Protein AF-A0A317ITU3-F1 (afdb_monomer)

Secondary structure (DSSP, 8-state):
---------------------------------------------------SSHHHHHHHS-SS-HHHHHHHHHHHHHGGGS---TTHHHHHHHHHHHHHHHHHHHTSPP----------PPP-EEEEEPP-GGGGHHHHHHHHHHHHTT---SEEEE-THHHHHHHHHHHT--HHHHHHHHHH--HHHH-EEEEETTEEEE-TTHHHHHHHH-S--BGGG-SS-EEEEEEETTT--EEEEESSSBSHHHHHHHT--TTTBPPEEETTEEEEEGGGT-SS-HHHHHHTT-SEEEEE------SS----SHHHHHHHHHHHHHHHHHHHHHTT-SEEE----TT--TT-GGGHHHHHHHHHHHHHHHHHHHHTTSPPPPPPPP--PPP----

Structure (mmCIF, N/CA/C/O backbone):
data_AF-A0A317ITU3-F1
#
_entry.id   AF-A0A317ITU3-F1
#
loop_
_atom_site.group_PDB
_atom_site.id
_atom_site.type_symbol
_atom_site.label_atom_id
_atom_site.label_alt_id
_atom_site.label_comp_id
_atom_site.label_asym_id
_atom_site.label_entity_id
_atom_site.label_seq_id
_atom_site.pdbx_PDB_ins_code
_atom_site.Cartn_x
_atom_site.Cartn_y
_atom_site.Cartn_z
_atom_site.occupancy
_atom_site.B_iso_or_equiv
_atom_site.auth_seq_id
_atom_site.auth_comp_id
_atom_site.auth_asym_id
_atom_site.auth_atom_id
_atom_site.pdbx_PDB_model_num
ATOM 1 N N . MET A 1 1 ? 71.157 15.894 -14.761 1.00 35.94 1 MET A N 1
ATOM 2 C CA . MET A 1 1 ? 71.716 17.261 -14.899 1.00 35.94 1 MET A CA 1
ATOM 3 C C . MET A 1 1 ? 72.635 17.250 -16.110 1.00 35.94 1 MET A C 1
ATOM 5 O O . MET A 1 1 ? 73.392 16.288 -16.171 1.00 35.94 1 MET A O 1
ATOM 9 N N . PRO A 1 2 ? 72.621 18.227 -17.039 1.00 55.09 2 PRO A N 1
ATOM 10 C CA . PRO A 1 2 ? 71.763 19.418 -17.214 1.00 55.09 2 PRO A CA 1
ATOM 11 C C . PRO A 1 2 ? 70.775 19.221 -18.405 1.00 55.09 2 PRO A C 1
ATOM 13 O O . PRO A 1 2 ? 70.921 18.269 -19.157 1.00 55.09 2 PRO A O 1
ATOM 16 N N . ALA A 1 3 ? 69.623 19.881 -18.574 1.00 34.97 3 ALA A N 1
ATOM 17 C CA . ALA A 1 3 ? 69.220 21.293 -18.533 1.00 34.97 3 ALA A CA 1
ATOM 18 C C . ALA A 1 3 ? 69.730 22.131 -19.721 1.00 34.97 3 ALA A C 1
ATOM 20 O O . ALA A 1 3 ? 70.872 22.549 -19.691 1.00 34.97 3 ALA A O 1
ATOM 21 N N . HIS A 1 4 ? 68.852 22.461 -20.684 1.00 36.84 4 HIS A N 1
ATOM 22 C CA . HIS A 1 4 ? 68.864 23.753 -21.394 1.00 36.84 4 HIS A CA 1
ATOM 23 C C . HIS A 1 4 ? 67.460 24.144 -21.917 1.00 36.84 4 HIS A C 1
ATOM 25 O O . HIS A 1 4 ? 66.965 23.666 -22.930 1.00 36.84 4 HIS A O 1
ATOM 31 N N . ARG A 1 5 ? 66.828 25.035 -21.139 1.00 31.73 5 ARG A N 1
ATOM 32 C CA . ARG A 1 5 ? 66.134 26.289 -21.525 1.00 31.73 5 ARG A CA 1
ATOM 33 C C . ARG A 1 5 ? 66.593 26.859 -22.896 1.00 31.73 5 ARG A C 1
ATOM 35 O O . ARG A 1 5 ? 67.767 26.735 -23.197 1.00 31.73 5 ARG A O 1
ATOM 42 N N . CYS A 1 6 ? 65.848 27.630 -23.701 1.00 27.83 6 CYS A N 1
ATOM 43 C CA . CYS A 1 6 ? 64.573 28.354 -23.593 1.00 27.83 6 CYS A CA 1
ATOM 44 C C . CYS A 1 6 ? 64.348 29.134 -24.929 1.00 27.83 6 CYS A C 1
ATOM 46 O O . CYS A 1 6 ? 65.275 29.240 -25.726 1.00 27.83 6 CYS A O 1
ATOM 48 N N . VAL A 1 7 ? 63.187 29.800 -25.057 1.00 32.22 7 VAL A N 1
ATOM 49 C CA . VAL A 1 7 ? 62.976 31.136 -25.685 1.00 32.22 7 VAL A CA 1
ATOM 50 C C . VAL A 1 7 ? 62.246 31.245 -27.061 1.00 32.22 7 VAL A C 1
ATOM 52 O O . VAL A 1 7 ? 62.823 31.022 -28.115 1.00 32.22 7 VAL A O 1
ATOM 55 N N . ARG A 1 8 ? 61.025 31.826 -26.967 1.00 28.42 8 ARG A N 1
ATOM 56 C CA . ARG A 1 8 ? 60.311 32.837 -27.813 1.00 28.42 8 ARG A CA 1
ATOM 57 C C . ARG A 1 8 ? 59.401 32.468 -29.013 1.00 28.42 8 ARG A C 1
ATOM 59 O O . ARG A 1 8 ? 59.839 32.175 -30.113 1.00 28.42 8 ARG A O 1
ATOM 66 N N . HIS A 1 9 ? 58.107 32.729 -28.772 1.00 33.22 9 HIS A N 1
ATOM 67 C CA . HIS A 1 9 ? 57.073 33.362 -29.630 1.00 33.22 9 HIS A CA 1
ATOM 68 C C . HIS A 1 9 ? 57.537 34.690 -30.295 1.00 33.22 9 HIS A C 1
ATOM 70 O O . HIS A 1 9 ? 58.452 35.290 -29.724 1.00 33.22 9 HIS A O 1
ATOM 76 N N . PRO A 1 10 ? 56.908 35.237 -31.381 1.00 40.72 10 PRO A N 1
ATOM 77 C CA . PRO A 1 10 ? 55.451 35.495 -31.455 1.00 40.72 10 PRO A CA 1
ATOM 78 C C . PRO A 1 10 ? 54.728 35.517 -32.835 1.00 40.72 10 PRO A C 1
ATOM 80 O O . PRO A 1 10 ? 55.304 35.768 -33.881 1.00 40.72 10 PRO A O 1
ATOM 83 N N . GLY A 1 11 ? 53.403 35.308 -32.753 1.00 28.50 11 GLY A N 1
ATOM 84 C CA . GLY A 1 11 ? 52.296 36.001 -33.444 1.00 28.50 11 GLY A CA 1
ATOM 85 C C . GLY A 1 11 ? 52.317 36.312 -34.950 1.00 28.50 11 GLY A C 1
ATOM 86 O O . GLY A 1 11 ? 53.092 37.143 -35.392 1.00 28.50 11 GLY A O 1
ATOM 87 N N . ALA A 1 12 ? 51.288 35.844 -35.673 1.00 29.09 12 ALA A N 1
ATOM 88 C CA . ALA A 1 12 ? 50.406 36.693 -36.494 1.00 29.09 12 ALA A CA 1
ATOM 89 C C . ALA A 1 12 ? 49.220 35.896 -37.074 1.00 29.09 12 ALA A C 1
ATOM 91 O O . ALA A 1 12 ? 49.322 34.722 -37.410 1.00 29.09 12 ALA A O 1
ATOM 92 N N . ARG A 1 13 ? 48.075 36.577 -37.165 1.00 30.55 13 ARG A N 1
ATOM 93 C CA . ARG A 1 13 ? 46.777 36.112 -37.673 1.00 30.55 13 ARG A CA 1
ATOM 94 C C . ARG A 1 13 ? 46.764 36.001 -39.203 1.00 30.55 13 ARG A C 1
ATOM 96 O O . ARG A 1 13 ? 47.318 36.880 -39.853 1.00 30.55 13 ARG A O 1
ATOM 103 N N . ARG A 1 14 ? 45.968 35.058 -39.727 1.00 28.72 14 ARG A N 1
ATOM 104 C CA . ARG A 1 14 ? 44.947 35.189 -40.802 1.00 28.72 14 ARG A CA 1
ATOM 105 C C . ARG A 1 14 ? 44.780 33.832 -41.494 1.00 28.72 14 ARG A C 1
ATOM 107 O O . ARG A 1 14 ? 45.733 33.328 -42.069 1.00 28.72 14 ARG A O 1
ATOM 114 N N . SER A 1 15 ? 43.567 33.288 -41.518 1.00 31.12 15 SER A N 1
ATOM 115 C CA . SER A 1 15 ? 43.183 32.347 -42.571 1.00 31.12 15 SER A CA 1
ATOM 116 C C . SER A 1 15 ? 41.810 32.715 -43.116 1.00 31.12 15 SER A C 1
ATOM 118 O O . SER A 1 15 ? 40.840 32.957 -42.398 1.00 31.12 15 SER A O 1
ATOM 120 N N . SER A 1 16 ? 41.825 32.869 -44.428 1.00 30.75 16 SER A N 1
ATOM 121 C CA . SER A 1 16 ? 40.745 33.167 -45.341 1.00 30.75 16 SER A CA 1
ATOM 122 C C . SER A 1 16 ? 39.934 31.917 -45.674 1.00 30.75 16 SER A C 1
ATOM 124 O O . SER A 1 16 ? 40.447 30.803 -45.663 1.00 30.75 16 SER A O 1
ATOM 126 N N . ALA A 1 17 ? 38.675 32.183 -46.013 1.00 30.42 17 ALA A N 1
ATOM 127 C CA . ALA A 1 17 ? 37.707 31.380 -46.749 1.00 30.42 17 ALA A CA 1
ATOM 128 C C . ALA A 1 17 ? 38.252 30.217 -47.598 1.00 30.42 17 ALA A C 1
ATOM 130 O O . ALA A 1 17 ? 39.196 30.418 -48.357 1.00 30.42 17 ALA A O 1
ATOM 131 N N . HIS A 1 18 ? 37.524 29.093 -47.602 1.00 29.91 18 HIS A N 1
ATOM 132 C CA . HIS A 1 18 ? 36.924 28.505 -48.811 1.00 29.91 18 HIS A CA 1
ATOM 133 C C . HIS A 1 18 ? 35.809 27.504 -48.441 1.00 29.91 18 HIS A C 1
ATOM 135 O O . HIS A 1 18 ? 35.981 26.635 -47.592 1.00 29.91 18 HIS A O 1
ATOM 141 N N . CYS A 1 19 ? 34.651 27.688 -49.079 1.00 26.00 19 CYS A N 1
ATOM 142 C CA . CYS A 1 19 ? 33.516 26.761 -49.165 1.00 26.00 19 CYS A CA 1
ATOM 143 C C . CYS A 1 19 ? 33.799 25.756 -50.315 1.00 26.00 19 CYS A C 1
ATOM 145 O O . CYS A 1 19 ? 34.673 26.051 -51.136 1.00 26.00 19 CYS A O 1
ATOM 147 N N . PRO A 1 20 ? 33.080 24.622 -50.446 1.00 35.69 20 PRO A N 1
ATOM 148 C CA . PRO A 1 20 ? 31.809 24.687 -51.169 1.00 35.69 20 PRO A CA 1
ATOM 149 C C . PRO A 1 20 ? 30.690 23.756 -50.666 1.00 35.69 20 PRO A C 1
ATOM 151 O O . PRO A 1 20 ? 30.868 22.842 -49.866 1.00 35.69 20 PRO A O 1
ATOM 154 N N . ALA A 1 21 ? 29.514 24.087 -51.192 1.00 27.97 21 ALA A N 1
ATOM 155 C CA . ALA A 1 21 ? 28.169 23.589 -50.962 1.00 27.97 21 ALA A CA 1
ATOM 156 C C . ALA A 1 21 ? 27.868 22.163 -51.460 1.00 27.97 21 ALA A C 1
ATOM 158 O O . ALA A 1 21 ? 28.557 21.646 -52.328 1.00 27.97 21 ALA A O 1
ATOM 159 N N . HIS A 1 22 ? 26.764 21.611 -50.937 1.00 29.12 22 HIS A N 1
ATOM 160 C CA . HIS A 1 22 ? 25.634 20.899 -51.583 1.00 29.12 22 HIS A CA 1
ATOM 161 C C . HIS A 1 22 ? 24.949 20.076 -50.466 1.00 29.12 22 HIS A C 1
ATOM 163 O O . HIS A 1 22 ? 25.635 19.463 -49.664 1.00 29.12 22 HIS A O 1
ATOM 169 N N . SER A 1 23 ? 23.637 19.985 -50.259 1.00 26.58 23 SER A N 1
ATOM 170 C CA . SER A 1 23 ? 22.432 20.400 -50.974 1.00 26.58 23 SER A CA 1
ATOM 171 C C . SER A 1 23 ? 21.241 20.061 -50.060 1.00 26.58 23 SER A C 1
ATOM 173 O O . SER A 1 23 ? 21.169 18.924 -49.603 1.00 26.58 23 SER A O 1
ATOM 175 N N . ALA A 1 24 ? 20.312 20.991 -49.821 1.00 27.94 24 ALA A N 1
ATOM 176 C CA . ALA A 1 24 ? 18.901 20.696 -49.516 1.00 27.94 24 ALA A CA 1
ATOM 177 C C . ALA A 1 24 ? 18.080 22.001 -49.511 1.00 27.94 24 ALA A C 1
ATOM 179 O O . ALA A 1 24 ? 17.828 22.619 -48.480 1.00 27.94 24 ALA A O 1
ATOM 180 N N . CYS A 1 25 ? 17.686 22.424 -50.712 1.00 24.75 25 CYS A N 1
ATOM 181 C CA . CYS A 1 25 ? 16.424 23.128 -50.955 1.00 24.75 25 CYS A CA 1
ATOM 182 C C . CYS A 1 25 ? 15.283 22.143 -50.621 1.00 24.75 25 CYS A C 1
ATOM 184 O O . CYS A 1 25 ? 15.438 20.957 -50.883 1.00 24.75 25 CYS A O 1
ATOM 186 N N . GLY A 1 26 ? 14.114 22.482 -50.094 1.00 24.61 26 GLY A N 1
ATOM 187 C CA . GLY A 1 26 ? 13.467 23.746 -49.784 1.00 24.61 26 GLY A CA 1
ATOM 188 C C . GLY A 1 26 ? 11.983 23.433 -49.529 1.00 24.61 26 GLY A C 1
ATOM 189 O O . GLY A 1 26 ? 11.476 22.453 -50.063 1.00 24.61 26 GLY A O 1
ATOM 190 N N . ALA A 1 27 ? 11.300 24.231 -48.707 1.00 26.66 27 ALA A N 1
ATOM 191 C CA . ALA A 1 27 ? 9.858 24.504 -48.810 1.00 26.66 27 ALA A CA 1
ATOM 192 C C . ALA A 1 27 ? 9.456 25.499 -47.714 1.00 26.66 27 ALA A C 1
ATOM 194 O O . ALA A 1 27 ? 9.084 25.144 -46.599 1.00 26.66 27 ALA A O 1
ATOM 195 N N . ILE A 1 28 ? 9.547 26.779 -48.065 1.00 26.75 28 ILE A N 1
ATOM 196 C CA . ILE A 1 28 ? 8.846 27.873 -47.400 1.00 26.75 28 ILE A CA 1
ATOM 197 C C . ILE A 1 28 ? 7.417 27.866 -47.944 1.00 26.75 28 ILE A C 1
ATOM 199 O O . ILE A 1 28 ? 7.224 28.027 -49.147 1.00 26.75 28 ILE A O 1
ATOM 203 N N . ALA A 1 29 ? 6.420 27.756 -47.068 1.00 27.44 29 ALA A N 1
ATOM 204 C CA . ALA A 1 29 ? 5.038 28.094 -47.386 1.00 27.44 29 ALA A CA 1
ATOM 205 C C . ALA A 1 29 ? 4.531 29.144 -46.388 1.00 27.44 29 ALA A C 1
ATOM 207 O O . ALA A 1 29 ? 4.420 28.905 -45.188 1.00 27.44 29 ALA A O 1
ATOM 208 N N . ARG A 1 30 ? 4.265 30.342 -46.918 1.00 27.69 30 ARG A N 1
ATOM 209 C CA . ARG A 1 30 ? 3.596 31.468 -46.257 1.00 27.69 30 ARG A CA 1
ATOM 210 C C . ARG A 1 30 ? 2.098 31.177 -46.115 1.00 27.69 30 ARG A C 1
ATOM 212 O O . ARG A 1 30 ? 1.479 30.863 -47.119 1.00 27.69 30 ARG A O 1
ATOM 219 N N . PHE A 1 31 ? 1.505 31.460 -44.956 1.00 25.81 31 PHE A N 1
ATOM 220 C CA . PHE A 1 31 ? 0.089 31.856 -44.817 1.00 25.81 31 PHE A CA 1
ATOM 221 C C . PHE A 1 31 ? -0.032 32.762 -43.578 1.00 25.81 31 PHE A C 1
ATOM 223 O O . PHE A 1 31 ? 0.143 32.318 -42.452 1.00 25.81 31 PHE A O 1
ATOM 230 N N . ARG A 1 32 ? 0.078 34.086 -43.745 1.00 25.56 32 ARG A N 1
ATOM 231 C CA . ARG A 1 32 ? -1.010 35.083 -43.851 1.00 25.56 32 ARG A CA 1
ATOM 232 C C . ARG A 1 32 ? -2.065 35.028 -42.734 1.00 25.56 32 ARG A C 1
ATOM 234 O O . ARG A 1 32 ? -2.872 34.113 -42.650 1.00 25.56 32 ARG A O 1
ATOM 241 N N . GLN A 1 33 ? -2.044 36.111 -41.955 1.00 28.67 33 GLN A N 1
ATOM 242 C CA . GLN A 1 33 ? -3.083 36.659 -41.086 1.00 28.67 33 GLN A CA 1
ATOM 243 C C . GLN A 1 33 ? -4.517 36.247 -41.449 1.00 28.67 33 GLN A C 1
ATOM 245 O O . GLN A 1 33 ? -4.997 36.563 -42.535 1.00 28.67 33 GLN A O 1
ATOM 250 N N . TYR A 1 34 ? -5.233 35.717 -40.458 1.00 25.50 34 TYR A N 1
ATOM 251 C CA . TYR A 1 34 ? -6.678 35.884 -40.332 1.00 25.50 34 TYR A CA 1
ATOM 252 C C . TYR A 1 34 ? -7.019 36.262 -38.886 1.00 25.50 34 TYR A C 1
ATOM 254 O O . TYR A 1 34 ? -7.109 35.428 -37.991 1.00 25.50 34 TYR A O 1
ATOM 262 N N . ARG A 1 35 ? -7.217 37.569 -38.672 1.00 29.80 35 ARG A N 1
ATOM 263 C CA . ARG A 1 35 ? -8.095 38.095 -37.623 1.00 29.80 35 ARG A CA 1
ATOM 264 C C . ARG A 1 35 ? -9.520 37.689 -37.990 1.00 29.80 35 ARG A C 1
ATOM 266 O O . ARG A 1 35 ? -10.042 38.211 -38.970 1.00 29.80 35 ARG A O 1
ATOM 273 N N . LYS A 1 36 ? -10.146 36.829 -37.191 1.00 27.02 36 LYS A N 1
ATOM 274 C CA . LYS A 1 36 ? -11.604 36.763 -37.021 1.00 27.02 36 LYS A CA 1
ATOM 275 C C . LYS A 1 36 ? -11.913 36.287 -35.601 1.00 27.02 36 LYS A C 1
ATOM 277 O O . LYS A 1 36 ? -11.855 35.101 -35.309 1.00 27.02 36 LYS A O 1
ATOM 282 N N . THR A 1 37 ? -12.253 37.229 -34.727 1.00 35.81 37 THR A N 1
ATOM 283 C CA . THR A 1 37 ? -13.283 37.016 -33.701 1.00 35.81 37 THR A CA 1
ATOM 284 C C . THR A 1 37 ? -14.566 36.570 -34.411 1.00 35.81 37 THR A C 1
ATOM 286 O O . THR A 1 37 ? -14.872 37.097 -35.486 1.00 35.81 37 THR A O 1
ATOM 289 N N . PRO A 1 38 ? -15.307 35.598 -33.858 1.00 32.06 38 PRO A N 1
ATOM 290 C CA . PRO A 1 38 ? -16.524 35.999 -33.154 1.00 32.06 38 PRO A CA 1
ATOM 291 C C . PRO A 1 38 ? -16.917 35.097 -31.968 1.00 32.06 38 PRO A C 1
ATOM 293 O O . PRO A 1 38 ? -16.375 34.020 -31.754 1.00 32.06 38 PRO A O 1
ATOM 296 N N . ALA A 1 39 ? -17.949 35.578 -31.273 1.00 26.19 39 ALA A N 1
ATOM 297 C CA . ALA A 1 39 ? -18.841 34.875 -30.355 1.00 26.19 39 ALA A CA 1
ATOM 298 C C . ALA A 1 39 ? -18.331 34.629 -28.926 1.00 26.19 39 ALA A C 1
ATOM 300 O O . ALA A 1 39 ? -17.871 33.556 -28.548 1.00 26.19 39 ALA A O 1
ATOM 301 N N . ARG A 1 40 ? -18.575 35.654 -28.096 1.00 25.05 40 ARG A N 1
ATOM 302 C CA . ARG A 1 40 ? -19.008 35.491 -26.705 1.00 25.05 40 ARG A CA 1
ATOM 303 C C . ARG A 1 40 ? -20.029 34.346 -26.622 1.00 25.05 40 ARG A C 1
ATOM 305 O O . ARG A 1 40 ? -21.145 34.500 -27.109 1.00 25.05 40 ARG A O 1
ATOM 312 N N . GLN A 1 41 ? -19.672 33.241 -25.979 1.00 24.92 41 GLN A N 1
ATOM 313 C CA . GLN A 1 41 ? -20.666 32.443 -25.273 1.00 24.92 41 GLN A CA 1
ATOM 314 C C . GLN A 1 41 ? -20.783 33.045 -23.878 1.00 24.92 41 GLN A C 1
ATOM 316 O O . GLN A 1 41 ? -19.940 32.832 -23.009 1.00 24.92 41 GLN A O 1
ATOM 321 N N . GLU A 1 42 ? -21.814 33.867 -23.697 1.00 24.48 42 GLU A N 1
ATOM 322 C CA . GLU A 1 42 ? -22.376 34.100 -22.376 1.00 24.48 42 GLU A CA 1
ATOM 323 C C . GLU A 1 42 ? -22.788 32.738 -21.817 1.00 24.48 42 GLU A C 1
ATOM 325 O O . GLU A 1 42 ? -23.766 32.133 -22.255 1.00 24.48 42 GLU A O 1
ATOM 330 N N . VAL A 1 43 ? -22.029 32.237 -20.844 1.00 22.98 43 VAL A N 1
ATOM 331 C CA . VAL A 1 43 ? -22.559 31.249 -19.913 1.00 22.98 43 VAL A CA 1
ATOM 332 C C . VAL A 1 43 ? -23.583 32.001 -19.076 1.00 22.98 43 VAL A C 1
ATOM 334 O O . VAL A 1 43 ? -23.257 32.655 -18.086 1.00 22.98 43 VAL A O 1
ATOM 337 N N . VAL A 1 44 ? -24.835 31.952 -19.525 1.00 23.70 44 VAL A N 1
ATOM 338 C CA . VAL A 1 44 ? -25.992 32.255 -18.692 1.00 23.70 44 VAL A CA 1
ATOM 339 C C . VAL A 1 44 ? -25.896 31.316 -17.495 1.00 23.70 44 VAL A C 1
ATOM 341 O O . VAL A 1 44 ? -26.127 30.114 -17.611 1.00 23.70 44 VAL A O 1
ATOM 344 N N . LEU A 1 45 ? -25.509 31.863 -16.342 1.00 24.30 45 LEU A N 1
ATOM 345 C CA . LEU A 1 45 ? -25.655 31.212 -15.047 1.00 24.30 45 LEU A CA 1
ATOM 346 C C . LEU A 1 45 ? -27.154 31.026 -14.798 1.00 24.30 45 LEU A C 1
ATOM 348 O O . LEU A 1 45 ? -27.811 31.847 -14.160 1.00 24.30 45 LEU A O 1
ATOM 352 N N . SER A 1 46 ? -27.719 29.944 -15.330 1.00 24.00 46 SER A N 1
ATOM 353 C CA . SER A 1 46 ? -29.014 29.454 -14.894 1.00 24.00 46 SER A CA 1
ATOM 354 C C . SER A 1 46 ? -28.848 28.993 -13.450 1.00 24.00 46 SER A C 1
ATOM 356 O O . SER A 1 46 ? -28.264 27.942 -13.181 1.00 24.00 46 SER A O 1
ATOM 358 N N . ALA A 1 47 ? -29.319 29.821 -12.519 1.00 28.02 47 ALA A N 1
ATOM 359 C CA . ALA A 1 47 ? -29.403 29.490 -11.108 1.00 28.02 47 ALA A CA 1
ATOM 360 C C . ALA A 1 47 ? -30.055 28.102 -10.934 1.00 28.02 47 ALA A C 1
ATOM 362 O O . ALA A 1 47 ? -31.098 27.843 -11.546 1.00 28.02 47 ALA A O 1
ATOM 363 N N . PRO A 1 48 ? -29.491 27.202 -10.109 1.00 29.11 48 PRO A N 1
ATOM 364 C CA . PRO A 1 48 ? -30.105 25.906 -9.884 1.00 29.11 48 PRO A CA 1
ATOM 365 C C . PRO A 1 48 ? -31.481 26.098 -9.238 1.00 29.11 48 PRO A C 1
ATOM 367 O O . PRO A 1 48 ? -31.632 26.728 -8.185 1.00 29.11 48 PRO A O 1
ATOM 370 N N . ARG A 1 49 ? -32.499 25.556 -9.918 1.00 27.05 49 ARG A N 1
ATOM 371 C CA . ARG A 1 49 ? -33.886 25.463 -9.459 1.00 27.05 49 ARG A CA 1
ATOM 372 C C . ARG A 1 49 ? -33.910 24.861 -8.053 1.00 27.05 49 ARG A C 1
ATOM 374 O O . ARG A 1 49 ? -33.592 23.694 -7.857 1.00 27.05 49 ARG A O 1
ATOM 381 N N . LYS A 1 50 ? -34.316 25.669 -7.073 1.00 31.23 50 LYS A N 1
ATOM 382 C CA . LYS A 1 50 ? -34.595 25.222 -5.707 1.00 31.23 50 LYS A CA 1
ATOM 383 C C . LYS A 1 50 ? -35.860 24.357 -5.694 1.00 31.23 50 LYS A C 1
ATOM 385 O O . LYS A 1 50 ? -36.957 24.883 -5.854 1.00 31.23 50 LYS A O 1
ATOM 390 N N . GLY A 1 51 ? -35.708 23.067 -5.415 1.00 28.45 51 GLY A N 1
ATOM 391 C CA . GLY A 1 51 ? -36.778 22.164 -4.974 1.00 28.45 51 GLY A CA 1
ATOM 392 C C . GLY A 1 51 ? -36.219 20.768 -4.646 1.00 28.45 51 GLY A C 1
ATOM 393 O O . GLY A 1 51 ? -35.237 20.396 -5.280 1.00 28.45 51 GLY A O 1
ATOM 394 N N . PRO A 1 52 ? -36.769 19.998 -3.679 1.00 34.59 52 PRO A N 1
ATOM 395 C CA . PRO A 1 52 ? -37.915 20.252 -2.809 1.00 34.59 52 PRO A CA 1
ATOM 396 C C . PRO A 1 52 ? -37.524 20.159 -1.315 1.00 34.59 52 PRO A C 1
ATOM 398 O O . PRO A 1 52 ? -37.918 19.243 -0.609 1.00 34.59 52 PRO A O 1
ATOM 401 N N . ILE A 1 53 ? -36.782 21.135 -0.783 1.00 33.09 53 ILE A N 1
ATOM 402 C CA . ILE A 1 53 ? -36.654 21.301 0.685 1.00 33.09 53 ILE A CA 1
ATOM 403 C C . ILE A 1 53 ? -37.866 22.068 1.255 1.00 33.09 53 ILE A C 1
ATOM 405 O O . ILE A 1 53 ? -38.121 22.059 2.452 1.00 33.09 53 ILE A O 1
ATOM 409 N N . ARG A 1 54 ? -38.697 22.686 0.405 1.00 32.09 54 ARG A N 1
ATOM 410 C CA . ARG A 1 54 ? -39.870 23.469 0.833 1.00 32.09 54 ARG A CA 1
ATOM 411 C C . ARG A 1 54 ? -41.113 22.645 1.202 1.00 32.09 54 ARG A C 1
ATOM 413 O O . ARG A 1 54 ? -41.991 23.203 1.856 1.00 32.09 54 ARG A O 1
ATOM 420 N N . GLU A 1 55 ? -41.183 21.360 0.857 1.00 33.88 55 GLU A N 1
ATOM 421 C CA . GLU A 1 55 ? -42.321 20.493 1.219 1.00 33.88 55 GLU A CA 1
ATOM 422 C C . GLU A 1 55 ? -42.208 19.994 2.673 1.00 33.88 55 GLU A C 1
ATOM 424 O O . GLU A 1 55 ? -43.191 19.961 3.413 1.00 33.88 55 GLU A O 1
ATOM 429 N N . THR A 1 56 ? -40.986 19.704 3.130 1.00 35.22 56 THR A N 1
ATOM 430 C CA . THR A 1 56 ? -40.715 19.210 4.491 1.00 35.22 56 THR A CA 1
ATOM 431 C C . THR A 1 56 ? -40.888 20.311 5.541 1.00 35.22 56 THR A C 1
ATOM 433 O O . THR A 1 56 ? -41.424 20.063 6.617 1.00 35.22 56 THR A O 1
ATOM 436 N N . TRP A 1 57 ? -40.553 21.562 5.201 1.00 29.83 57 TRP A N 1
ATOM 437 C CA . TRP A 1 57 ? -40.773 22.714 6.085 1.00 29.83 57 TRP A CA 1
ATOM 438 C C . TRP A 1 57 ? -42.240 23.166 6.161 1.00 29.83 57 TRP A C 1
ATOM 440 O O . TRP A 1 57 ? -42.644 23.730 7.175 1.00 29.83 57 TRP A O 1
ATOM 450 N N . ARG A 1 58 ? -43.079 22.874 5.153 1.00 30.84 58 ARG A N 1
ATOM 451 C CA . ARG A 1 58 ? -44.531 23.139 5.239 1.00 30.84 58 ARG A CA 1
ATOM 452 C C . ARG A 1 58 ? -45.279 22.134 6.112 1.00 30.84 58 ARG A C 1
ATOM 454 O O . ARG A 1 58 ? -46.277 22.516 6.710 1.00 30.84 58 ARG A O 1
ATOM 461 N N . ARG A 1 59 ? -44.788 20.897 6.240 1.00 34.06 59 ARG A N 1
ATOM 462 C CA . ARG A 1 59 ? -45.364 19.888 7.150 1.00 34.06 59 ARG A CA 1
ATOM 463 C C . ARG A 1 59 ? -44.977 20.081 8.620 1.00 34.06 59 ARG A C 1
ATOM 465 O O . ARG A 1 59 ? -45.670 19.572 9.489 1.00 34.06 59 ARG A O 1
ATOM 472 N N . ILE A 1 60 ? -43.919 20.844 8.901 1.00 34.09 60 ILE A N 1
ATOM 473 C CA . ILE A 1 60 ? -43.475 21.161 10.271 1.00 34.09 60 ILE A CA 1
ATOM 474 C C . ILE A 1 60 ? -44.126 22.458 10.801 1.00 34.09 60 ILE A C 1
ATOM 476 O O . ILE A 1 60 ? -44.183 22.679 12.006 1.00 34.09 60 ILE A O 1
ATOM 480 N N . CYS A 1 61 ? -44.708 23.294 9.932 1.00 31.77 61 CYS A N 1
ATOM 481 C CA . CYS A 1 61 ? -45.366 24.550 10.323 1.00 31.77 61 CYS A CA 1
ATOM 482 C C . CYS A 1 61 ? -46.902 24.479 10.425 1.00 31.77 61 CYS A C 1
ATOM 484 O O . CYS A 1 61 ? -47.565 25.515 10.395 1.00 31.77 61 CYS A O 1
ATOM 486 N N . THR A 1 62 ? -47.492 23.293 10.587 1.00 37.75 62 THR A N 1
ATOM 487 C CA . THR A 1 62 ? -48.930 23.136 10.868 1.00 37.75 62 THR A CA 1
ATOM 488 C C . THR A 1 62 ? -49.177 22.741 12.317 1.00 37.75 62 THR A C 1
ATOM 490 O O . THR A 1 62 ? -49.695 21.668 12.593 1.00 37.75 62 THR A O 1
ATOM 493 N N . SER A 1 63 ? -48.844 23.630 13.250 1.00 36.16 63 SER A N 1
ATOM 494 C CA . SER A 1 63 ? -49.578 23.745 14.511 1.00 36.16 63 SER A CA 1
ATOM 495 C C . SER A 1 63 ? -49.203 25.051 15.215 1.00 36.16 63 SER A C 1
ATOM 497 O O . SER A 1 63 ? -48.052 25.253 15.586 1.00 36.16 63 SER A O 1
ATOM 499 N N . VAL A 1 64 ? -50.214 25.889 15.459 1.00 38.75 64 VAL A N 1
ATOM 500 C CA . VAL A 1 64 ? -50.221 27.012 16.417 1.00 38.75 64 VAL A CA 1
ATOM 501 C C . VAL A 1 64 ? -49.646 28.364 15.931 1.00 38.75 64 VAL A C 1
ATOM 503 O O . VAL A 1 64 ? -48.607 28.851 16.353 1.00 38.75 64 VAL A O 1
ATOM 506 N N . SER A 1 65 ? -50.447 29.050 15.109 1.00 48.22 65 SER A N 1
ATOM 507 C CA . SER A 1 65 ? -50.985 30.394 15.401 1.00 48.22 65 SER A CA 1
ATOM 508 C C . SER A 1 65 ? -50.028 31.561 15.751 1.00 48.22 65 SER A C 1
ATOM 510 O O . SER A 1 65 ? -50.268 32.289 16.718 1.00 48.22 65 SER A O 1
ATOM 512 N N . LEU A 1 66 ? -49.030 31.848 14.907 1.00 38.25 66 LEU A N 1
ATOM 513 C CA . LEU A 1 66 ? -48.257 33.105 14.984 1.00 38.25 66 LEU A CA 1
ATOM 514 C C . LEU A 1 66 ? -49.078 34.355 14.588 1.00 38.25 66 LEU A C 1
ATOM 516 O O . LEU A 1 66 ? -48.882 35.431 15.154 1.00 38.25 66 LEU A O 1
ATOM 520 N N . GLU A 1 67 ? -50.051 34.227 13.678 1.00 41.56 67 GLU A N 1
ATOM 521 C CA . GLU A 1 67 ? -50.887 35.362 13.244 1.00 41.56 67 GLU A CA 1
ATOM 522 C C . GLU A 1 67 ? -51.836 35.878 14.340 1.00 41.56 67 GLU A C 1
ATOM 524 O O . GLU A 1 67 ? -52.041 37.089 14.457 1.00 41.56 67 GLU A O 1
ATOM 529 N N . ALA A 1 68 ? -52.384 35.001 15.193 1.00 44.16 68 ALA A N 1
ATOM 530 C CA . ALA A 1 68 ? -53.279 35.431 16.275 1.00 44.16 68 ALA A CA 1
ATOM 531 C C . ALA A 1 68 ? -52.536 36.185 17.394 1.00 44.16 68 ALA A C 1
ATOM 533 O O . ALA A 1 68 ? -53.118 37.042 18.063 1.00 44.16 68 ALA A O 1
ATOM 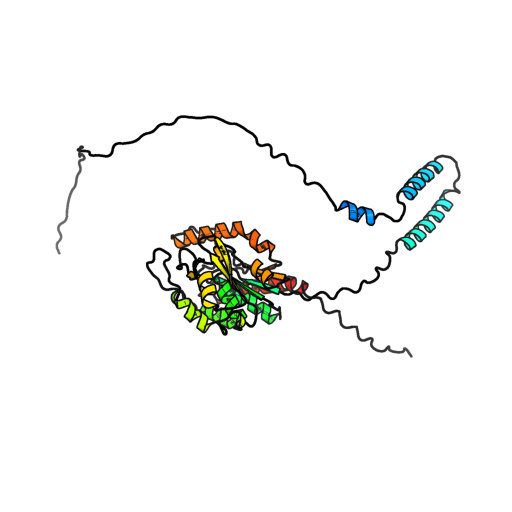534 N N . ILE A 1 69 ? -51.243 35.895 17.576 1.00 44.53 69 ILE A N 1
ATOM 535 C CA . ILE A 1 69 ? -50.379 36.559 18.560 1.00 44.53 69 ILE A CA 1
ATOM 536 C C . ILE A 1 69 ? -50.035 37.978 18.086 1.00 44.53 69 ILE A C 1
ATOM 538 O O . ILE A 1 69 ? -50.118 38.931 18.864 1.00 44.53 69 ILE A O 1
ATOM 542 N N . LEU A 1 70 ? -49.739 38.148 16.794 1.00 39.16 70 LEU A N 1
ATOM 543 C CA . LEU A 1 70 ? -49.416 39.456 16.219 1.00 39.16 70 LEU A CA 1
ATOM 544 C C . LEU A 1 70 ? -50.637 40.390 16.158 1.00 39.16 70 LEU A C 1
ATOM 546 O O . LEU A 1 70 ? -50.516 41.573 16.482 1.00 39.16 70 LEU A O 1
ATOM 550 N N . ARG A 1 71 ? -51.835 39.869 15.848 1.00 43.00 71 ARG A N 1
ATOM 551 C CA . ARG A 1 71 ? -53.069 40.680 15.817 1.00 43.00 71 ARG A CA 1
ATOM 552 C C . ARG A 1 71 ? -53.519 41.158 17.206 1.00 43.00 71 ARG A C 1
ATOM 554 O O . ARG A 1 71 ? -54.015 42.277 17.320 1.00 43.00 71 ARG A O 1
ATOM 561 N N . ARG A 1 72 ? -53.294 40.377 18.274 1.00 43.22 72 ARG A N 1
ATOM 562 C CA . ARG A 1 72 ? -53.623 40.786 19.659 1.00 43.22 72 ARG A CA 1
ATOM 563 C C . ARG A 1 72 ? -52.695 41.874 20.209 1.00 43.22 72 ARG A C 1
ATOM 565 O O . ARG A 1 72 ? -53.167 42.769 20.914 1.00 43.22 72 ARG A O 1
ATOM 572 N N . ASN A 1 73 ? -51.410 41.850 19.848 1.00 41.09 73 ASN A N 1
ATOM 573 C CA . ASN A 1 73 ? -50.450 42.872 20.282 1.00 41.09 73 ASN A CA 1
ATOM 574 C C . ASN A 1 73 ? -50.728 44.253 19.662 1.00 41.09 73 ASN A C 1
ATOM 576 O O . ASN A 1 73 ? -50.564 45.267 20.340 1.00 41.09 73 ASN A O 1
ATOM 580 N N . TYR A 1 74 ? -51.250 44.305 18.433 1.00 40.03 74 TYR A N 1
ATOM 581 C CA . TYR A 1 74 ? -51.620 45.569 17.782 1.00 40.03 74 TYR A CA 1
ATOM 582 C C . TYR A 1 74 ? -52.856 46.237 18.420 1.00 40.03 74 TYR A C 1
ATOM 584 O O . TYR A 1 74 ? -52.920 47.462 18.528 1.00 40.03 74 TYR A O 1
ATOM 592 N N . SER A 1 75 ? -53.823 45.450 18.913 1.00 42.31 75 SER A N 1
ATOM 593 C CA . SER A 1 75 ? -54.994 45.976 19.636 1.00 42.31 75 SER A CA 1
ATOM 594 C C . SER A 1 75 ? -54.671 46.463 21.055 1.00 42.31 75 SER A C 1
ATOM 596 O O . SER A 1 75 ? -55.261 47.442 21.511 1.00 42.31 75 SER A O 1
ATOM 598 N N . ALA A 1 76 ? -53.704 45.837 21.738 1.00 42.31 76 ALA A N 1
ATOM 599 C CA . ALA A 1 76 ? -53.298 46.225 23.091 1.00 42.31 76 ALA A CA 1
ATOM 600 C C . ALA A 1 76 ? -52.514 47.552 23.115 1.00 42.31 76 ALA A C 1
ATOM 602 O O . ALA A 1 76 ? -52.679 48.348 24.038 1.00 42.31 76 ALA A O 1
ATOM 603 N N . GLN A 1 77 ? -51.732 47.847 22.068 1.00 39.84 77 GLN A N 1
ATOM 604 C CA . GLN A 1 77 ? -51.005 49.119 21.950 1.00 39.84 77 GLN A CA 1
ATOM 605 C C . GLN A 1 77 ? -51.919 50.331 21.694 1.00 39.84 77 GLN A C 1
ATOM 607 O O . GLN A 1 77 ? -51.552 51.456 22.033 1.00 39.84 77 GLN A O 1
ATOM 612 N N . ARG A 1 78 ? -53.134 50.133 21.161 1.00 37.12 78 ARG A N 1
ATOM 613 C CA . ARG A 1 78 ? -54.113 51.219 20.955 1.00 37.12 78 ARG A CA 1
ATOM 614 C C . ARG A 1 78 ? -54.878 51.617 22.224 1.00 37.12 78 ARG A C 1
ATOM 616 O O . ARG A 1 78 ? -55.365 52.742 22.287 1.00 37.12 78 ARG A O 1
ATOM 623 N N . ALA A 1 79 ? -54.943 50.749 23.235 1.00 43.00 79 ALA A N 1
ATOM 624 C CA . ALA A 1 79 ? -55.643 51.025 24.494 1.00 43.00 79 ALA A CA 1
ATOM 625 C C . ALA A 1 79 ? -54.824 51.878 25.486 1.00 43.00 79 ALA A C 1
ATOM 627 O O . ALA A 1 79 ? -55.386 52.439 26.417 1.00 43.00 79 ALA A O 1
ATOM 628 N N . VAL A 1 80 ? -53.513 52.028 25.269 1.00 44.94 80 VAL A N 1
ATOM 629 C CA . VAL A 1 80 ? -52.612 52.789 26.161 1.00 44.94 80 VAL A CA 1
ATOM 630 C C . VAL A 1 80 ? -52.575 54.291 25.821 1.00 44.94 80 VAL A C 1
ATOM 632 O O . VAL A 1 80 ? -52.033 55.086 26.579 1.00 44.94 80 VAL A O 1
ATOM 635 N N . LYS A 1 81 ? -53.193 54.729 24.712 1.00 43.75 81 LYS A N 1
ATOM 636 C CA . LYS A 1 81 ? -53.114 56.128 24.242 1.00 43.75 81 LYS A CA 1
ATOM 637 C C . LYS A 1 81 ? -54.309 57.026 24.597 1.00 43.75 81 LYS A C 1
ATOM 639 O O . LYS A 1 81 ? -54.381 58.142 24.088 1.00 43.75 81 LYS A O 1
ATOM 644 N N . ARG A 1 82 ? -55.240 56.587 25.453 1.00 39.41 82 ARG A N 1
ATOM 645 C CA . ARG A 1 82 ? -56.336 57.433 25.967 1.00 39.41 82 ARG A CA 1
ATOM 646 C C . ARG A 1 82 ? -56.713 57.045 27.402 1.00 39.41 82 ARG A C 1
ATOM 648 O O . ARG A 1 82 ? -57.272 55.976 27.601 1.00 39.41 82 ARG A O 1
ATOM 655 N N . GLY A 1 83 ? -56.492 57.951 28.356 1.00 34.41 83 GLY A N 1
ATOM 656 C CA . GLY A 1 83 ? -57.248 57.995 29.616 1.00 34.41 83 GLY A CA 1
ATOM 657 C C . GLY A 1 83 ? -56.467 57.706 30.903 1.00 34.41 83 GLY A C 1
ATOM 658 O O . GLY A 1 83 ? -56.042 56.583 31.143 1.00 34.41 83 GLY A O 1
ATOM 659 N N . ASN A 1 84 ? -56.353 58.760 31.716 1.00 42.94 84 ASN A N 1
ATOM 660 C CA . ASN A 1 84 ? -55.869 58.899 33.095 1.00 42.94 84 ASN A CA 1
ATOM 661 C C . ASN A 1 84 ? -56.063 57.721 34.072 1.00 42.94 84 ASN A C 1
ATOM 663 O O . ASN A 1 84 ? -57.139 57.131 34.145 1.00 42.94 84 ASN A O 1
ATOM 667 N N . GLY A 1 85 ? -55.080 57.550 34.968 1.00 37.47 85 GLY A N 1
ATOM 668 C CA . GLY A 1 85 ? -55.286 57.009 36.319 1.00 37.47 85 GLY A CA 1
ATOM 669 C C . GLY A 1 85 ? -54.176 56.071 36.807 1.00 37.47 85 GLY A C 1
ATOM 670 O O . GLY A 1 85 ? -54.011 54.969 36.285 1.00 37.47 85 GLY A O 1
ATOM 671 N N . GLU A 1 86 ? -53.471 56.460 37.874 1.00 44.00 86 GLU A N 1
ATOM 672 C CA . GLU A 1 86 ? -52.364 55.718 38.515 1.00 44.00 86 GLU A CA 1
ATOM 673 C C . GLU A 1 86 ? -52.737 54.313 39.054 1.00 44.00 86 GLU A C 1
ATOM 675 O O . GLU A 1 86 ? -51.867 53.541 39.446 1.00 44.00 86 GLU A O 1
ATOM 680 N N . GLY A 1 87 ? -54.006 53.895 38.986 1.00 44.00 87 GLY A N 1
ATOM 681 C CA . GLY A 1 87 ? -54.448 52.534 39.331 1.00 44.00 87 GLY A CA 1
ATOM 682 C C . GLY A 1 87 ? -54.265 51.469 38.231 1.00 44.00 87 GLY A C 1
ATOM 683 O O . GLY A 1 87 ? -54.427 50.275 38.499 1.00 44.00 87 GLY A O 1
ATOM 684 N N . GLY A 1 88 ? -53.941 51.858 36.990 1.00 42.12 88 GLY A N 1
ATOM 685 C CA . GLY A 1 88 ? -53.842 50.934 35.845 1.00 42.12 88 GLY A CA 1
ATOM 686 C C . GLY A 1 88 ? -52.522 50.154 35.750 1.00 42.12 88 GLY A C 1
ATOM 687 O O . GLY A 1 88 ? -52.492 49.026 35.252 1.00 42.12 88 GLY A O 1
ATOM 688 N N . VAL A 1 89 ? -51.433 50.722 36.273 1.00 46.81 89 VAL A N 1
ATOM 689 C CA . VAL A 1 89 ? -50.065 50.211 36.070 1.00 46.81 89 VAL A CA 1
ATOM 690 C C . VAL A 1 89 ? -49.793 48.955 36.917 1.00 46.81 89 VAL A C 1
ATOM 692 O O . VAL A 1 89 ? -49.192 47.992 36.439 1.00 46.81 89 VAL A O 1
ATOM 695 N N . MET A 1 90 ? -50.345 48.889 38.133 1.00 43.34 90 MET A N 1
ATOM 696 C CA . MET A 1 90 ? -50.203 47.739 39.043 1.00 43.34 90 MET A CA 1
ATOM 697 C C . MET A 1 90 ? -50.991 46.495 38.590 1.00 43.34 90 MET A C 1
ATOM 699 O O . MET A 1 90 ? -50.491 45.370 38.679 1.00 43.34 90 MET A O 1
ATOM 703 N N . LYS A 1 91 ? -52.196 46.668 38.022 1.00 45.19 91 LYS A N 1
ATOM 704 C CA . LYS A 1 91 ? -53.000 45.546 37.491 1.00 45.19 91 LYS A CA 1
ATOM 705 C C . LYS A 1 91 ? -52.440 44.986 36.177 1.00 45.19 91 LYS A C 1
ATOM 707 O O . LYS A 1 91 ? -52.578 43.788 35.919 1.00 45.19 91 LYS A O 1
ATOM 712 N N . ALA A 1 92 ? -51.778 45.815 35.365 1.00 49.59 92 ALA A N 1
ATOM 713 C CA . ALA A 1 92 ? -51.077 45.373 34.158 1.00 49.59 92 ALA A CA 1
ATOM 714 C C . ALA A 1 92 ? -49.828 44.533 34.494 1.00 49.59 92 ALA A C 1
ATOM 716 O O . ALA A 1 92 ? -49.627 43.471 33.899 1.00 49.59 92 ALA A O 1
ATOM 717 N N . ALA A 1 93 ? -49.054 44.937 35.509 1.00 48.72 93 ALA A N 1
ATOM 718 C CA . ALA A 1 93 ? -47.867 44.211 35.965 1.00 48.72 93 ALA A CA 1
ATOM 719 C C . ALA A 1 93 ? -48.198 42.818 36.543 1.00 48.72 93 ALA A C 1
ATOM 721 O O . ALA A 1 93 ? -47.540 41.829 36.208 1.00 48.72 93 ALA A O 1
ATOM 722 N N . GLN A 1 94 ? -49.272 42.698 37.335 1.00 49.41 94 GLN A N 1
ATOM 723 C CA . GLN A 1 94 ? -49.719 41.401 37.869 1.00 49.41 94 GLN A CA 1
ATOM 724 C C . GLN A 1 94 ? -50.245 40.448 36.779 1.00 49.41 94 GLN A C 1
ATOM 726 O O . GLN A 1 94 ? -49.979 39.244 36.835 1.00 49.41 94 GLN A O 1
ATOM 731 N N . ARG A 1 95 ? -50.933 40.969 35.752 1.00 50.81 95 ARG A N 1
ATOM 732 C CA . ARG A 1 95 ? -51.411 40.173 34.604 1.00 50.81 95 ARG A CA 1
ATOM 733 C C . ARG A 1 95 ? -50.283 39.735 33.666 1.00 50.81 95 ARG A C 1
ATOM 735 O O . ARG A 1 95 ? -50.315 38.611 33.172 1.00 50.81 95 ARG A O 1
ATOM 742 N N . MET A 1 96 ? -49.248 40.556 33.479 1.00 49.34 96 MET A N 1
ATOM 743 C CA . MET A 1 96 ? -48.025 40.140 32.779 1.00 49.34 96 MET A CA 1
ATOM 744 C C . MET A 1 96 ? -47.292 39.024 33.537 1.00 49.34 96 MET A C 1
ATOM 746 O O . MET A 1 96 ? -46.858 38.049 32.926 1.00 49.34 96 MET A O 1
ATOM 750 N N . GLY A 1 97 ? -47.214 39.102 34.869 1.00 47.75 97 GLY A N 1
ATOM 751 C CA . GLY A 1 97 ? -46.545 38.090 35.693 1.00 47.75 97 GLY A CA 1
ATOM 752 C C . GLY A 1 97 ? -47.222 36.709 35.708 1.00 47.75 97 GLY A C 1
ATOM 753 O O . GLY A 1 97 ? -46.540 35.695 35.890 1.00 47.75 97 GLY A O 1
ATOM 754 N N . SER A 1 98 ? -48.545 36.628 35.518 1.00 54.75 98 SER A N 1
ATOM 755 C CA . SER A 1 98 ? -49.247 35.342 35.352 1.00 54.75 98 SER A CA 1
ATOM 756 C C . SER A 1 98 ? -49.130 34.810 33.921 1.00 54.75 98 SER A C 1
ATOM 758 O O . SER A 1 98 ? -48.937 33.609 33.734 1.00 54.75 98 SER A O 1
ATOM 760 N N . PHE A 1 99 ? -49.126 35.699 32.922 1.00 53.12 99 PHE A N 1
ATOM 761 C CA . PHE A 1 99 ? -48.922 35.357 31.515 1.00 53.12 99 PHE A CA 1
ATOM 762 C C . PHE A 1 99 ? -47.522 34.779 31.254 1.00 53.12 99 PHE A C 1
ATOM 764 O O . PHE A 1 99 ? -47.404 33.725 30.634 1.00 53.12 99 PHE A O 1
ATOM 771 N N . PHE A 1 100 ? -46.465 35.375 31.821 1.00 51.59 100 PHE A N 1
ATOM 772 C CA . PHE A 1 100 ? -45.098 34.840 31.734 1.00 51.59 100 PHE A CA 1
ATOM 773 C C . PHE A 1 100 ? -44.927 33.499 32.471 1.00 51.59 100 PHE A C 1
ATOM 775 O O . PHE A 1 100 ? -44.153 32.645 32.032 1.00 51.59 100 PHE A O 1
ATOM 782 N N . ARG A 1 101 ? -45.676 33.263 33.559 1.00 54.97 101 ARG A N 1
ATOM 783 C CA . ARG A 1 101 ? -45.698 31.961 34.254 1.00 54.97 101 ARG A CA 1
ATOM 784 C C . ARG A 1 101 ? -46.456 30.885 33.474 1.00 54.97 101 ARG A C 1
ATOM 786 O O . ARG A 1 101 ? -46.011 29.740 33.461 1.00 54.97 101 ARG A O 1
ATOM 793 N N . ALA A 1 102 ? -47.544 31.242 32.793 1.00 53.94 102 ALA A N 1
ATOM 794 C CA . ALA A 1 102 ? -48.275 30.338 31.905 1.00 53.94 102 ALA A CA 1
ATOM 795 C C . ALA A 1 102 ? -47.460 29.992 30.643 1.00 53.94 102 ALA A C 1
ATOM 797 O O . ALA A 1 102 ? -47.380 28.826 30.264 1.00 53.94 102 ALA A O 1
ATOM 798 N N . LEU A 1 103 ? -46.758 30.973 30.063 1.00 51.28 103 LEU A N 1
ATOM 799 C CA . LEU A 1 103 ? -45.823 30.771 28.950 1.00 51.28 103 LEU A CA 1
ATOM 800 C C . LEU A 1 103 ? -44.647 29.861 29.324 1.00 51.28 103 LEU A C 1
ATOM 802 O O . LEU A 1 103 ? -44.278 29.008 28.529 1.00 51.28 103 LEU A O 1
ATOM 806 N N . ARG A 1 104 ? -44.110 29.953 30.550 1.00 47.47 104 ARG A N 1
ATOM 807 C CA . ARG A 1 104 ? -43.073 29.020 31.038 1.00 47.47 104 ARG A CA 1
ATOM 808 C C . ARG A 1 104 ? -43.563 27.578 31.212 1.00 47.47 104 ARG A C 1
ATOM 810 O O . ARG A 1 104 ? -42.752 26.665 31.120 1.00 47.47 104 ARG A O 1
ATOM 817 N N . ARG A 1 105 ? -44.863 27.354 31.446 1.00 48.16 105 ARG A N 1
ATOM 818 C CA . ARG A 1 105 ? -45.452 25.999 31.493 1.00 48.16 105 ARG A CA 1
ATOM 819 C C . ARG A 1 105 ? -45.708 25.424 30.098 1.00 48.16 105 ARG A C 1
ATOM 821 O O . ARG A 1 105 ? -45.604 24.217 29.930 1.00 48.16 105 ARG A O 1
ATOM 828 N N . LEU A 1 106 ? -45.985 26.285 29.118 1.00 50.22 106 LEU A N 1
ATOM 829 C CA . LEU A 1 106 ? -46.141 25.923 27.703 1.00 50.22 106 LEU A CA 1
ATOM 830 C C . LEU A 1 106 ? -44.803 25.825 26.946 1.00 50.22 106 LEU A C 1
ATOM 832 O O . LEU A 1 106 ? -44.762 25.258 25.862 1.00 50.22 106 LEU A O 1
ATOM 836 N N . ALA A 1 107 ? -43.716 26.346 27.523 1.00 45.00 107 ALA A N 1
ATOM 837 C CA . ALA A 1 107 ? -42.356 26.296 26.984 1.00 45.00 107 ALA A CA 1
ATOM 838 C C . ALA A 1 107 ? -41.471 25.226 27.653 1.00 45.00 107 ALA A C 1
ATOM 840 O O . ALA A 1 107 ? -40.245 25.336 27.630 1.00 45.00 107 ALA A O 1
ATOM 841 N N . ARG A 1 108 ? -42.064 24.188 28.259 1.00 42.59 108 ARG A N 1
ATOM 842 C CA . ARG A 1 108 ? -41.329 22.929 28.424 1.00 42.59 108 ARG A CA 1
ATOM 843 C C . ARG A 1 108 ? -41.287 22.277 27.042 1.00 42.59 108 ARG A C 1
ATOM 845 O O . ARG A 1 108 ? -42.367 22.058 26.490 1.00 42.59 108 ARG A O 1
ATOM 852 N N . PRO A 1 109 ? -40.106 21.984 26.467 1.00 45.12 109 PRO A N 1
ATOM 853 C CA . PRO A 1 109 ? -40.072 21.134 25.288 1.00 45.12 109 PRO A CA 1
ATOM 854 C C . PRO A 1 109 ? -40.820 19.840 25.644 1.00 45.12 109 PRO A C 1
ATOM 856 O O . PRO A 1 109 ? -40.689 19.378 26.787 1.00 45.12 109 PRO A O 1
ATOM 859 N N . PRO A 1 110 ? -41.660 19.291 24.746 1.00 48.19 110 PRO A N 1
ATOM 860 C CA . PRO A 1 110 ? -42.225 17.973 24.979 1.00 48.19 110 PRO A CA 1
ATOM 861 C C . PRO A 1 110 ? -41.046 17.062 25.292 1.00 48.19 110 PRO A C 1
ATOM 863 O O . PRO A 1 110 ? -40.046 17.111 24.576 1.00 48.19 110 PRO A O 1
ATOM 866 N N . ALA A 1 111 ? -41.130 16.332 26.409 1.00 49.47 111 ALA A N 1
ATOM 867 C CA . ALA A 1 111 ? -40.181 15.278 26.713 1.00 49.47 111 ALA A CA 1
ATOM 868 C C . ALA A 1 111 ? -40.077 14.453 25.438 1.00 49.47 111 ALA A C 1
ATOM 870 O O . ALA A 1 111 ? -41.069 13.861 25.007 1.00 49.47 111 ALA A O 1
ATOM 871 N N . GLU A 1 112 ? -38.931 14.574 24.777 1.00 46.75 112 GLU A N 1
ATOM 872 C CA . GLU A 1 112 ? -38.601 13.845 23.575 1.00 46.75 112 GLU A CA 1
ATOM 873 C C . GLU A 1 112 ? -38.839 12.395 23.967 1.00 46.75 112 GLU A C 1
ATOM 875 O O . GLU A 1 112 ? -38.150 11.866 24.843 1.00 46.75 112 GLU A O 1
ATOM 880 N N . LEU A 1 113 ? -39.939 11.816 23.466 1.00 44.91 113 LEU A N 1
ATOM 881 C CA . LEU A 1 113 ? -40.192 10.395 23.603 1.00 44.91 113 LEU A CA 1
ATOM 882 C C . LEU A 1 113 ? -38.902 9.774 23.100 1.00 44.91 113 LEU A C 1
ATOM 884 O O . LEU A 1 113 ? -38.589 9.931 21.920 1.00 44.91 113 LEU A O 1
ATOM 888 N N . LEU A 1 114 ? -38.138 9.192 24.023 1.00 51.38 114 LEU A N 1
ATOM 889 C CA . LEU A 1 114 ? -36.903 8.480 23.762 1.00 51.38 114 LEU A CA 1
ATOM 890 C C . LEU A 1 114 ? -37.254 7.396 22.750 1.00 51.38 114 LEU A C 1
ATOM 892 O O . LEU A 1 114 ? -37.645 6.288 23.113 1.00 51.38 114 LEU A O 1
ATOM 896 N N . ALA A 1 115 ? -37.169 7.742 21.466 1.00 48.88 115 ALA A N 1
ATOM 897 C CA . ALA A 1 115 ? -37.059 6.760 20.420 1.00 48.88 115 ALA A CA 1
ATOM 898 C C . ALA A 1 115 ? -35.871 5.901 20.857 1.00 48.88 115 ALA A C 1
ATOM 900 O O . ALA A 1 115 ? -34.822 6.474 21.179 1.00 48.88 115 ALA A O 1
ATOM 901 N N . PRO A 1 116 ? -36.033 4.573 20.981 1.00 47.16 116 PRO A N 1
ATOM 902 C CA . PRO A 1 116 ? -34.929 3.730 21.391 1.00 47.16 116 PRO A CA 1
ATOM 903 C C . PRO A 1 116 ? -33.773 4.043 20.449 1.00 47.16 116 PRO A C 1
ATOM 905 O O . PRO A 1 116 ? -33.925 3.939 19.229 1.00 47.16 116 PRO A O 1
ATOM 908 N N . ALA A 1 117 ? -32.666 4.534 21.014 1.00 57.34 117 ALA A N 1
ATOM 909 C CA . ALA A 1 117 ? -31.462 4.807 20.256 1.00 57.34 117 ALA A CA 1
ATOM 910 C C . ALA A 1 117 ? -31.133 3.514 19.515 1.00 57.34 117 ALA A C 1
ATOM 912 O O . ALA A 1 117 ? -30.832 2.501 20.148 1.00 57.34 117 ALA A O 1
ATOM 913 N N . VAL A 1 118 ? -31.286 3.522 18.189 1.00 54.22 118 VAL A N 1
ATOM 914 C CA . VAL A 1 118 ? -30.884 2.390 17.358 1.00 54.22 118 VAL A CA 1
ATOM 915 C C . VAL A 1 118 ? -29.435 2.109 17.747 1.00 54.22 118 VAL A C 1
ATOM 917 O O . VAL A 1 118 ? -28.629 3.042 17.667 1.00 54.22 118 VAL A O 1
ATOM 920 N N . PRO A 1 119 ? -29.098 0.903 18.243 1.00 55.00 119 PRO A N 1
ATOM 921 C CA . PRO A 1 119 ? -27.744 0.629 18.690 1.00 55.00 119 PRO A CA 1
ATOM 922 C C . PRO A 1 119 ? -26.807 0.929 17.524 1.00 55.00 119 PRO A C 1
ATOM 924 O O . PRO A 1 119 ? -26.961 0.376 16.433 1.00 55.00 119 PRO A O 1
ATOM 927 N N . ALA A 1 120 ? -25.904 1.890 17.728 1.00 68.75 120 ALA A N 1
ATOM 928 C CA . ALA A 1 120 ? -25.005 2.343 16.683 1.00 68.75 120 ALA A CA 1
ATOM 929 C C . ALA A 1 120 ? -24.156 1.148 16.241 1.00 68.75 120 ALA A C 1
ATOM 931 O O . ALA A 1 120 ? -23.385 0.605 17.034 1.00 68.75 120 ALA A O 1
ATOM 932 N N . VAL A 1 121 ? -24.333 0.709 14.991 1.00 76.56 121 VAL A N 1
ATOM 933 C CA . VAL A 1 121 ? -23.528 -0.372 14.415 1.00 76.56 121 VAL A CA 1
ATOM 934 C C . VAL A 1 121 ? -22.057 0.042 14.528 1.00 76.56 121 VAL A C 1
ATOM 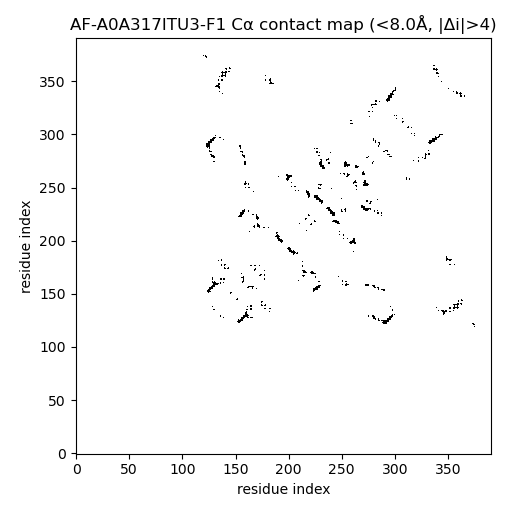936 O O . VAL A 1 121 ? -21.717 1.138 14.065 1.00 76.56 121 VAL A O 1
ATOM 939 N N . PRO A 1 122 ? -21.185 -0.777 15.146 1.00 83.50 122 PRO A N 1
ATOM 940 C CA . PRO A 1 122 ? -19.786 -0.415 15.317 1.00 83.50 122 PRO A CA 1
ATOM 941 C C . PRO A 1 122 ? -19.133 -0.161 13.949 1.00 83.50 122 PRO A C 1
ATOM 943 O O . PRO A 1 122 ? -19.446 -0.852 12.971 1.00 83.50 122 PRO A O 1
ATOM 946 N N . PRO A 1 123 ? -18.250 0.847 13.840 1.00 92.62 123 PRO A N 1
ATOM 947 C CA . PRO A 1 123 ? -17.663 1.215 12.561 1.00 92.62 123 PRO A CA 1
ATOM 948 C C . PRO A 1 123 ? -16.754 0.098 12.032 1.00 92.62 123 PRO A C 1
ATOM 950 O O . PRO A 1 123 ? -15.886 -0.404 12.742 1.00 92.62 123 PRO A O 1
ATOM 953 N N . LYS A 1 124 ? -16.902 -0.236 10.746 1.00 97.12 124 LYS A N 1
ATOM 954 C CA . LYS A 1 124 ? -15.950 -1.071 10.011 1.00 97.12 124 LYS A CA 1
ATOM 955 C C . LYS A 1 124 ? -14.843 -0.174 9.476 1.00 97.12 124 LYS A C 1
ATOM 957 O O . LYS A 1 124 ? -15.057 0.554 8.506 1.00 97.12 124 LYS A O 1
ATOM 962 N N . ILE A 1 125 ? -13.689 -0.195 10.129 1.00 98.25 125 ILE A N 1
ATOM 963 C CA . ILE A 1 125 ? -12.523 0.598 9.733 1.00 98.25 125 ILE A CA 1
ATOM 964 C C . ILE A 1 125 ? -11.779 -0.097 8.592 1.00 98.25 125 ILE A C 1
ATOM 966 O O . ILE A 1 125 ? -11.312 -1.223 8.748 1.00 98.25 125 ILE A O 1
ATOM 970 N N . GLY A 1 126 ? -11.636 0.600 7.470 1.00 98.69 126 GLY A N 1
ATOM 971 C CA . GLY A 1 126 ? -10.710 0.270 6.397 1.00 98.69 126 GLY A CA 1
ATOM 972 C C . GLY A 1 126 ? -9.449 1.121 6.486 1.00 98.69 126 GLY A C 1
ATOM 973 O O . GLY A 1 126 ? -9.531 2.326 6.729 1.00 98.69 126 GLY A O 1
ATOM 974 N N . LEU A 1 127 ? -8.289 0.508 6.269 1.00 98.88 127 LEU A N 1
ATOM 975 C CA . LEU A 1 127 ? -7.002 1.200 6.228 1.00 98.88 127 LEU A CA 1
ATOM 976 C C . LEU A 1 127 ? -6.471 1.229 4.789 1.00 98.88 127 LEU A C 1
ATOM 978 O O . LEU A 1 127 ? -6.329 0.184 4.158 1.00 98.88 127 LEU A O 1
ATOM 982 N N . ALA A 1 128 ? -6.180 2.413 4.257 1.00 98.69 128 ALA A N 1
ATOM 983 C CA . ALA A 1 128 ? -5.645 2.597 2.911 1.00 98.69 128 ALA A CA 1
ATOM 984 C C . ALA A 1 128 ? -4.214 3.141 2.967 1.00 98.69 128 ALA A C 1
ATOM 986 O O . ALA A 1 128 ? -3.970 4.237 3.469 1.00 98.69 128 ALA A O 1
ATOM 987 N N . LEU A 1 129 ? -3.260 2.365 2.456 1.00 98.69 129 LEU A N 1
ATOM 988 C CA . LEU A 1 129 ? -1.832 2.665 2.509 1.00 98.69 129 LEU A CA 1
ATOM 989 C C . LEU A 1 129 ? -1.338 3.187 1.157 1.00 98.69 129 LEU A C 1
ATOM 991 O O . LEU A 1 129 ? -1.372 2.471 0.152 1.00 98.69 129 LEU A O 1
ATOM 995 N N . GLY A 1 130 ? -0.862 4.432 1.142 1.00 96.88 130 GLY A N 1
ATOM 996 C CA . GLY A 1 130 ? -0.294 5.052 -0.052 1.00 96.88 130 GLY A CA 1
ATOM 997 C C . GLY A 1 130 ? 1.070 4.494 -0.465 1.00 96.88 130 GLY A C 1
ATOM 998 O O . GLY A 1 130 ? 1.755 3.800 0.296 1.00 96.88 130 GLY A O 1
ATOM 999 N N . GLY A 1 131 ? 1.487 4.846 -1.681 1.00 91.88 131 GLY A N 1
ATOM 1000 C CA . GLY A 1 131 ? 2.849 4.608 -2.161 1.00 91.88 131 GLY A CA 1
ATOM 1001 C C . GLY A 1 131 ? 3.895 5.473 -1.445 1.00 91.88 131 GLY A C 1
ATOM 1002 O O . GLY A 1 131 ? 3.571 6.408 -0.717 1.00 91.88 131 GLY A O 1
ATOM 1003 N N . GLY A 1 132 ? 5.181 5.168 -1.641 1.00 85.25 132 GLY A N 1
ATOM 1004 C CA . GLY A 1 132 ? 6.242 5.965 -1.007 1.00 85.25 132 GLY A CA 1
ATOM 1005 C C . GLY A 1 132 ? 7.662 5.402 -1.029 1.00 85.25 132 GLY A C 1
ATOM 1006 O O . GLY A 1 132 ? 8.522 5.985 -0.369 1.00 85.25 132 GLY A O 1
ATOM 1007 N N . PHE A 1 133 ? 7.923 4.313 -1.766 1.00 88.12 133 PHE A N 1
ATOM 1008 C CA . PHE A 1 133 ? 9.208 3.595 -1.758 1.00 88.12 133 PHE A CA 1
ATOM 1009 C C . PHE A 1 133 ? 9.680 3.276 -0.324 1.00 88.12 133 PHE A C 1
ATOM 1011 O O . PHE A 1 133 ? 8.879 2.756 0.453 1.00 88.12 133 PHE A O 1
ATOM 1018 N N . ALA A 1 134 ? 10.929 3.591 0.051 1.00 87.25 134 ALA A N 1
ATOM 1019 C CA . ALA A 1 134 ? 11.476 3.328 1.386 1.00 87.25 134 ALA A CA 1
ATOM 1020 C C . ALA A 1 134 ? 10.624 3.946 2.501 1.00 87.25 134 ALA A C 1
ATOM 1022 O O . ALA A 1 134 ? 10.449 3.346 3.559 1.00 87.25 134 ALA A O 1
ATOM 1023 N N . ARG A 1 135 ? 9.983 5.093 2.238 1.00 92.44 135 ARG A N 1
ATOM 1024 C CA . ARG A 1 135 ? 9.113 5.777 3.208 1.00 92.44 135 ARG A CA 1
ATOM 1025 C C . ARG A 1 135 ? 7.899 4.937 3.611 1.00 92.44 135 ARG A C 1
ATOM 1027 O O . ARG A 1 135 ? 7.313 5.193 4.658 1.00 92.44 135 ARG A O 1
ATOM 1034 N N . GLY A 1 136 ? 7.569 3.898 2.838 1.00 93.19 136 GLY A N 1
ATOM 1035 C CA . GLY A 1 136 ? 6.568 2.891 3.186 1.00 93.19 136 GLY A CA 1
ATOM 1036 C C . GLY A 1 136 ? 6.821 2.189 4.525 1.00 93.19 136 GLY A C 1
ATOM 1037 O O . GLY A 1 136 ? 5.869 1.698 5.121 1.00 93.19 136 GLY A O 1
ATOM 1038 N N . ILE A 1 137 ? 8.053 2.204 5.057 1.00 95.06 137 ILE A N 1
ATOM 1039 C CA . ILE A 1 137 ? 8.360 1.703 6.410 1.00 95.06 137 ILE A CA 1
ATOM 1040 C C . ILE A 1 137 ? 7.529 2.432 7.482 1.00 95.06 137 ILE A C 1
ATOM 1042 O O . ILE A 1 137 ? 7.139 1.819 8.475 1.00 95.06 137 ILE A O 1
ATOM 1046 N N . ALA A 1 138 ? 7.170 3.702 7.267 1.00 97.06 138 ALA A N 1
ATOM 1047 C CA . ALA A 1 138 ? 6.325 4.451 8.195 1.00 97.06 138 ALA A CA 1
ATOM 1048 C C . ALA A 1 138 ? 4.930 3.826 8.381 1.00 97.06 138 ALA A C 1
ATOM 1050 O O . ALA A 1 138 ? 4.354 3.925 9.465 1.00 97.06 138 ALA A O 1
ATOM 1051 N N . HIS A 1 139 ? 4.409 3.104 7.382 1.00 98.31 139 HIS A N 1
ATOM 1052 C CA . HIS A 1 139 ? 3.144 2.374 7.514 1.00 98.31 139 HIS A CA 1
ATOM 1053 C C . HIS A 1 139 ? 3.202 1.325 8.630 1.00 98.31 139 HIS A C 1
ATOM 1055 O O . HIS A 1 13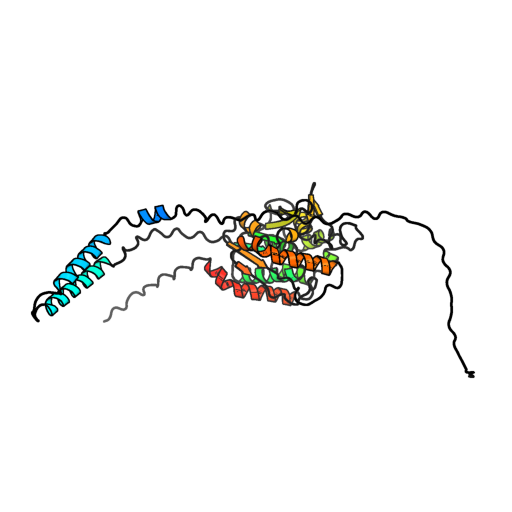9 ? 2.231 1.160 9.365 1.00 98.31 139 HIS A O 1
ATOM 1061 N N . ALA A 1 140 ? 4.351 0.667 8.826 1.00 98.12 140 ALA A N 1
ATOM 1062 C CA . ALA A 1 140 ? 4.540 -0.277 9.928 1.00 98.12 140 ALA A CA 1
ATOM 1063 C C . ALA A 1 140 ? 4.445 0.412 11.301 1.00 98.12 140 ALA A C 1
ATOM 1065 O O . ALA A 1 140 ? 3.934 -0.171 12.254 1.00 98.12 140 ALA A O 1
ATOM 1066 N N . GLY A 1 141 ? 4.871 1.674 11.403 1.00 98.12 141 GLY A N 1
ATOM 1067 C CA . GLY A 1 141 ? 4.741 2.466 12.630 1.00 98.12 141 GLY A CA 1
ATOM 1068 C C . GLY A 1 141 ? 3.283 2.765 12.961 1.00 98.12 141 GLY A C 1
ATOM 1069 O O . GLY A 1 141 ? 2.872 2.644 14.113 1.00 98.12 141 GLY A O 1
ATOM 1070 N N . VAL A 1 142 ? 2.480 3.071 11.938 1.00 98.69 142 VAL A N 1
ATOM 1071 C CA . VAL A 1 142 ? 1.031 3.262 12.094 1.00 98.69 142 VAL A CA 1
ATOM 1072 C C . VAL A 1 142 ? 0.361 1.975 12.572 1.00 98.69 142 VAL A C 1
ATOM 1074 O O . VAL A 1 142 ? -0.355 1.992 13.573 1.00 98.69 142 VAL A O 1
ATOM 1077 N N . LEU A 1 143 ? 0.647 0.852 11.906 1.00 98.75 143 LEU A N 1
ATOM 1078 C CA . LEU A 1 143 ? 0.099 -0.459 12.262 1.00 98.75 143 LEU A CA 1
ATOM 1079 C C . LEU A 1 143 ? 0.458 -0.860 13.698 1.00 98.75 143 LEU A C 1
ATOM 1081 O O . LEU A 1 143 ? -0.408 -1.301 14.445 1.00 98.75 143 LEU A O 1
ATOM 1085 N N . LYS A 1 144 ? 1.707 -0.626 14.120 1.00 98.50 144 LYS A N 1
ATOM 1086 C CA . LYS A 1 144 ? 2.160 -0.894 15.491 1.00 98.50 144 LYS A CA 1
ATOM 1087 C C . LYS A 1 144 ? 1.323 -0.152 16.533 1.00 98.50 144 LYS A C 1
ATOM 1089 O O . LYS A 1 144 ? 0.917 -0.747 17.527 1.00 98.50 144 LYS A O 1
ATOM 1094 N N . ILE A 1 145 ? 1.057 1.136 16.319 1.00 98.56 145 ILE A N 1
ATOM 1095 C CA . ILE A 1 145 ? 0.240 1.924 17.251 1.00 98.56 145 ILE A CA 1
ATOM 1096 C C . ILE A 1 145 ? -1.215 1.459 17.238 1.00 98.56 145 ILE A C 1
ATOM 1098 O O . ILE A 1 145 ? -1.845 1.428 18.295 1.00 98.56 145 ILE A O 1
ATOM 1102 N N . PHE A 1 146 ? -1.743 1.070 16.079 1.00 98.38 146 PHE A N 1
ATOM 1103 C CA . PHE A 1 146 ? -3.105 0.548 15.981 1.00 98.38 146 PHE A CA 1
ATOM 1104 C C . PHE A 1 146 ? -3.251 -0.761 16.761 1.00 98.38 146 PHE A C 1
ATOM 1106 O O . PHE A 1 146 ? -4.196 -0.880 17.536 1.00 98.38 146 PHE A O 1
ATOM 1113 N N . GLU A 1 147 ? -2.291 -1.686 16.656 1.00 97.56 147 GLU A N 1
ATOM 1114 C CA . GLU A 1 147 ? -2.278 -2.920 17.454 1.00 97.56 147 GLU A CA 1
ATOM 1115 C C . GLU A 1 147 ? -2.189 -2.644 18.956 1.00 97.56 147 GLU A C 1
ATOM 1117 O O . GLU A 1 147 ? -2.992 -3.161 19.730 1.00 97.56 147 GLU A O 1
ATOM 1122 N N . GLN A 1 148 ? -1.255 -1.783 19.374 1.00 97.81 148 GLN A N 1
ATOM 1123 C CA . GLN A 1 148 ? -1.061 -1.434 20.787 1.00 97.81 148 GLN A CA 1
ATOM 1124 C C . GLN A 1 148 ? -2.296 -0.787 21.424 1.00 97.81 148 GLN A C 1
ATOM 1126 O O . GLN A 1 148 ? -2.502 -0.917 22.628 1.00 97.81 148 GLN A O 1
ATOM 1131 N N . ASN A 1 149 ? -3.110 -0.096 20.624 1.00 97.44 149 ASN A N 1
ATOM 1132 C CA . ASN A 1 149 ? -4.332 0.574 21.068 1.00 97.44 149 ASN A CA 1
ATOM 1133 C C . ASN A 1 149 ? -5.604 -0.181 20.659 1.00 97.44 149 ASN A C 1
ATOM 1135 O O . ASN A 1 149 ? -6.693 0.381 20.752 1.00 97.44 149 ASN A O 1
ATOM 1139 N N . GLN A 1 150 ? -5.469 -1.432 20.203 1.00 96.31 150 GLN A N 1
ATOM 1140 C CA . GLN A 1 150 ? -6.580 -2.315 19.842 1.00 96.31 150 GLN A CA 1
ATOM 1141 C C . GLN A 1 150 ? -7.560 -1.686 18.835 1.00 96.3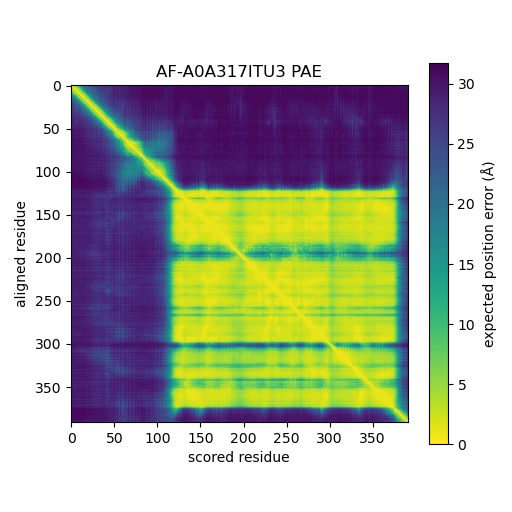1 150 GLN A C 1
ATOM 1143 O O . GLN A 1 150 ? -8.768 -1.899 18.913 1.00 96.31 150 GLN A O 1
ATOM 1148 N N . ILE A 1 151 ? -7.050 -0.903 17.879 1.00 96.69 151 ILE A N 1
ATOM 1149 C CA . ILE A 1 151 ? -7.858 -0.326 16.802 1.00 96.69 151 ILE A CA 1
ATOM 1150 C C . ILE A 1 151 ? -8.147 -1.427 15.766 1.00 96.69 151 ILE A C 1
ATOM 1152 O O . ILE A 1 151 ? -7.219 -1.874 15.089 1.00 96.69 151 ILE A O 1
ATOM 1156 N N . PRO A 1 152 ? -9.407 -1.874 15.600 1.00 96.06 152 PRO A N 1
ATOM 1157 C CA . PRO A 1 152 ? -9.730 -2.977 14.701 1.00 96.06 152 PRO A CA 1
ATOM 1158 C C . PRO A 1 152 ? -9.643 -2.544 13.234 1.00 96.06 152 PRO A C 1
ATOM 1160 O O . PRO A 1 152 ? -10.339 -1.620 12.816 1.00 96.06 152 PRO A O 1
ATOM 1163 N N . ILE A 1 153 ? -8.854 -3.252 12.424 1.00 98.25 153 ILE A N 1
ATOM 1164 C CA . ILE A 1 153 ? -8.796 -3.074 10.966 1.00 98.25 153 ILE A CA 1
ATOM 1165 C C . ILE A 1 153 ? -9.632 -4.182 10.314 1.00 98.25 153 ILE A C 1
ATOM 1167 O O . ILE A 1 153 ? -9.326 -5.361 10.449 1.00 98.25 153 ILE A O 1
ATOM 1171 N N . HIS A 1 154 ? -10.695 -3.803 9.606 1.00 98.56 154 HIS A N 1
ATOM 1172 C CA . HIS A 1 154 ? -11.660 -4.731 9.003 1.00 98.56 154 HIS A CA 1
ATOM 1173 C C . HIS A 1 154 ? -11.365 -5.027 7.532 1.00 98.56 154 HIS A C 1
ATOM 1175 O O . HIS A 1 154 ? -11.797 -6.047 7.005 1.00 98.56 154 HIS A O 1
ATOM 1181 N N . CYS A 1 155 ? -10.652 -4.130 6.860 1.00 98.81 155 CYS A N 1
ATOM 1182 C CA . CYS A 1 155 ? -10.053 -4.364 5.556 1.00 98.81 155 CYS A CA 1
ATOM 1183 C C . CYS A 1 155 ? -8.824 -3.467 5.407 1.00 98.81 155 CYS A C 1
ATOM 1185 O O . CYS A 1 155 ? -8.729 -2.405 6.033 1.00 98.81 155 CYS A O 1
ATOM 1187 N N . ILE A 1 156 ? -7.878 -3.886 4.578 1.00 98.88 156 ILE A N 1
ATOM 1188 C CA . ILE A 1 156 ? -6.665 -3.122 4.312 1.00 98.88 156 ILE A CA 1
ATOM 1189 C C . ILE A 1 156 ? -6.391 -3.085 2.817 1.00 98.88 156 ILE A C 1
ATOM 1191 O O . ILE A 1 156 ? -6.565 -4.067 2.099 1.00 98.88 156 ILE A O 1
ATOM 1195 N N . THR A 1 157 ? -5.987 -1.920 2.330 1.00 98.88 157 THR A N 1
ATOM 1196 C CA . THR A 1 157 ? -5.722 -1.693 0.914 1.00 98.88 157 THR A CA 1
ATOM 1197 C C . THR A 1 157 ? -4.391 -0.998 0.725 1.00 98.88 157 THR A C 1
ATOM 1199 O O . THR A 1 157 ? -3.979 -0.216 1.581 1.00 98.88 157 THR A O 1
ATOM 1202 N N . GLY A 1 158 ? -3.701 -1.276 -0.379 1.00 98.50 158 GLY A N 1
ATOM 1203 C CA . GLY A 1 158 ? -2.378 -0.707 -0.602 1.00 98.50 158 GLY A CA 1
ATOM 1204 C C . GLY A 1 158 ? -2.005 -0.489 -2.063 1.00 98.50 158 GLY A C 1
ATOM 1205 O O . GLY A 1 158 ? -2.444 -1.215 -2.959 1.00 98.50 158 GLY A O 1
ATOM 1206 N N . VAL A 1 159 ? -1.159 0.519 -2.270 1.00 97.94 159 VAL A N 1
ATOM 1207 C CA . VAL A 1 159 ? -0.530 0.876 -3.549 1.00 97.94 159 VAL A CA 1
ATOM 1208 C C . VAL A 1 159 ? 0.985 0.902 -3.385 1.00 97.94 159 VAL A C 1
ATOM 1210 O O . VAL A 1 159 ? 1.494 1.430 -2.395 1.00 97.94 159 VAL A O 1
ATOM 1213 N N . SER A 1 160 ? 1.723 0.363 -4.358 1.00 95.88 160 SER A N 1
ATOM 1214 C CA . SER A 1 160 ? 3.189 0.395 -4.389 1.00 95.88 160 SER A CA 1
ATOM 1215 C C . SER A 1 160 ? 3.783 -0.161 -3.086 1.00 95.88 160 SER A C 1
ATOM 1217 O O . SER A 1 160 ? 3.387 -1.243 -2.654 1.00 95.88 160 SER A O 1
ATOM 1219 N N . ALA A 1 161 ? 4.682 0.555 -2.405 1.00 95.88 161 ALA A N 1
ATOM 1220 C CA . ALA A 1 161 ? 5.186 0.160 -1.082 1.00 95.88 161 ALA A CA 1
ATOM 1221 C C . ALA A 1 161 ? 4.067 -0.133 -0.054 1.00 95.88 161 ALA A C 1
ATOM 1223 O O . ALA A 1 161 ? 4.188 -1.063 0.744 1.00 95.88 161 ALA A O 1
ATOM 1224 N N . GLY A 1 162 ? 2.949 0.598 -0.108 1.00 98.06 162 GLY A N 1
ATOM 1225 C CA . GLY A 1 162 ? 1.768 0.338 0.712 1.00 98.06 162 GLY A CA 1
ATOM 1226 C C . GLY A 1 162 ? 1.107 -1.009 0.414 1.00 98.06 162 GLY A C 1
ATOM 1227 O O . GLY A 1 162 ? 0.579 -1.623 1.332 1.00 98.06 162 GLY A O 1
ATOM 1228 N N . SER A 1 163 ? 1.178 -1.522 -0.822 1.00 98.50 163 SER A N 1
ATOM 1229 C CA . SER A 1 163 ? 0.648 -2.854 -1.170 1.00 98.50 163 SER A CA 1
ATOM 1230 C C . SER A 1 163 ? 1.446 -3.989 -0.525 1.00 98.50 163 SER A C 1
ATOM 1232 O O . SER A 1 163 ? 0.857 -4.954 -0.048 1.00 98.50 163 SER A O 1
ATOM 1234 N N . ILE A 1 164 ? 2.772 -3.835 -0.428 1.00 97.94 164 ILE A N 1
ATOM 1235 C CA . ILE A 1 164 ? 3.657 -4.784 0.258 1.00 97.94 164 ILE A CA 1
ATOM 1236 C C . ILE A 1 164 ? 3.324 -4.816 1.751 1.00 97.94 164 ILE A C 1
ATOM 1238 O O . ILE A 1 164 ? 3.119 -5.890 2.312 1.00 97.94 164 ILE A O 1
ATOM 1242 N N . VAL A 1 165 ? 3.238 -3.642 2.388 1.00 98.56 165 VAL A N 1
ATOM 1243 C CA . VAL A 1 165 ? 2.915 -3.539 3.819 1.00 98.56 165 VAL A CA 1
ATOM 1244 C C . VAL A 1 165 ? 1.503 -4.050 4.104 1.00 98.56 165 VAL A C 1
ATOM 1246 O O . VAL A 1 165 ? 1.322 -4.828 5.038 1.00 98.56 165 VAL A O 1
ATOM 1249 N N . ALA A 1 166 ? 0.520 -3.671 3.281 1.00 98.69 166 ALA A N 1
ATOM 1250 C CA . ALA A 1 166 ? -0.860 -4.126 3.411 1.00 98.69 166 ALA A CA 1
ATOM 1251 C C . ALA A 1 166 ? -0.957 -5.650 3.312 1.00 98.69 166 ALA A C 1
ATOM 1253 O O . ALA A 1 166 ? -1.588 -6.272 4.160 1.00 98.69 166 ALA A O 1
ATOM 1254 N N . ALA A 1 167 ? -0.306 -6.253 2.313 1.00 98.69 167 ALA A N 1
ATOM 1255 C CA . ALA A 1 167 ? -0.315 -7.698 2.127 1.00 98.69 167 ALA A CA 1
ATOM 1256 C C . ALA A 1 167 ? 0.395 -8.434 3.266 1.00 98.69 167 ALA A C 1
ATOM 1258 O O . ALA A 1 167 ? -0.118 -9.436 3.758 1.00 98.69 167 ALA A O 1
ATOM 1259 N N . ALA A 1 168 ? 1.544 -7.927 3.721 1.00 98.56 168 ALA A N 1
ATOM 1260 C CA . ALA A 1 168 ? 2.271 -8.520 4.837 1.00 98.56 168 ALA A CA 1
ATOM 1261 C C . ALA A 1 168 ? 1.420 -8.522 6.105 1.00 98.56 168 ALA A C 1
ATOM 1263 O O . ALA A 1 168 ? 1.229 -9.577 6.712 1.00 98.56 168 ALA A O 1
ATOM 1264 N N . TYR A 1 169 ? 0.829 -7.376 6.436 1.00 98.75 169 TYR A N 1
ATOM 1265 C CA . TYR A 1 169 ? -0.039 -7.241 7.595 1.00 98.75 169 TYR A CA 1
ATOM 1266 C C . TYR A 1 169 ? -1.290 -8.120 7.489 1.00 98.75 169 TYR A C 1
ATOM 1268 O O . TYR A 1 169 ? -1.578 -8.898 8.393 1.00 98.75 169 TYR A O 1
ATOM 1276 N N . ALA A 1 170 ? -1.982 -8.079 6.346 1.00 98.69 170 ALA A N 1
ATOM 1277 C CA . ALA A 1 170 ? -3.158 -8.907 6.080 1.00 98.69 170 ALA A CA 1
ATOM 1278 C C . ALA A 1 170 ? -2.861 -10.410 6.149 1.00 98.69 170 ALA A C 1
ATOM 1280 O O . ALA A 1 170 ? -3.728 -11.192 6.534 1.00 98.69 170 ALA A O 1
ATOM 1281 N N . SER A 1 171 ? -1.640 -10.821 5.800 1.00 98.38 171 SER A N 1
ATOM 1282 C CA . SER A 1 171 ? -1.216 -12.216 5.902 1.00 98.38 171 SER A CA 1
ATOM 1283 C C . SER A 1 171 ? -0.952 -12.666 7.343 1.00 98.38 171 SER A C 1
ATOM 1285 O O . SER A 1 171 ? -0.925 -13.866 7.592 1.00 98.38 171 SER A O 1
ATOM 1287 N N . GLY A 1 172 ? -0.796 -11.731 8.287 1.00 98.06 172 GLY A N 1
ATOM 1288 C CA . GLY A 1 172 ? -0.478 -11.999 9.692 1.00 98.06 172 GLY A CA 1
ATOM 1289 C C . GLY A 1 172 ? 0.976 -11.717 10.084 1.00 98.06 172 GLY A C 1
ATOM 1290 O O . GLY A 1 172 ? 1.408 -12.143 11.152 1.00 98.06 172 GLY A O 1
ATOM 1291 N N . ALA A 1 173 ? 1.763 -11.037 9.240 1.00 98.19 173 ALA A N 1
ATOM 1292 C CA . ALA A 1 173 ? 3.082 -10.554 9.644 1.00 98.19 173 ALA A CA 1
ATOM 1293 C C . ALA A 1 173 ? 2.940 -9.370 10.610 1.00 98.19 173 ALA A C 1
ATOM 1295 O O . ALA A 1 173 ? 2.167 -8.441 10.373 1.00 98.19 173 ALA A O 1
ATOM 1296 N N . THR A 1 174 ? 3.728 -9.379 11.680 1.00 97.94 174 THR A N 1
ATOM 1297 C CA . THR A 1 174 ? 3.697 -8.322 12.694 1.00 97.94 174 THR A CA 1
ATOM 1298 C C . THR A 1 174 ? 4.284 -7.013 12.152 1.00 97.94 174 THR A C 1
ATOM 1300 O O . THR A 1 174 ? 5.202 -7.039 11.323 1.00 97.94 174 THR A O 1
ATOM 1303 N N . PRO A 1 175 ? 3.867 -5.841 12.666 1.00 97.19 175 PRO A N 1
ATOM 1304 C CA . PRO A 1 175 ? 4.450 -4.558 12.273 1.00 97.19 175 PRO A CA 1
ATOM 1305 C C . PRO A 1 175 ? 5.974 -4.508 12.434 1.00 97.19 175 PRO A C 1
ATOM 1307 O O . PRO A 1 175 ? 6.671 -3.886 11.634 1.00 97.19 175 PRO A O 1
ATOM 1310 N N . LEU A 1 176 ? 6.518 -5.205 13.436 1.00 95.19 176 LEU A N 1
ATOM 1311 C CA . LEU A 1 176 ? 7.959 -5.281 13.657 1.00 95.19 176 LEU A CA 1
ATOM 1312 C C . LEU A 1 176 ? 8.678 -6.129 12.597 1.00 95.19 176 LEU A C 1
ATOM 1314 O O . LEU A 1 176 ? 9.764 -5.747 12.164 1.00 95.19 176 LEU A O 1
ATOM 1318 N N . GLU A 1 177 ? 8.103 -7.254 12.164 1.00 96.69 177 GLU A N 1
ATOM 1319 C CA . GLU A 1 177 ? 8.644 -8.041 11.046 1.00 96.69 177 GLU A CA 1
ATOM 1320 C C . GLU A 1 177 ? 8.630 -7.232 9.746 1.00 96.69 177 GLU A C 1
ATOM 1322 O O . GLU A 1 177 ? 9.635 -7.205 9.036 1.00 96.69 177 GLU A O 1
ATOM 1327 N N . ILE A 1 178 ? 7.532 -6.515 9.479 1.00 96.94 178 ILE A N 1
ATOM 1328 C CA . ILE A 1 178 ? 7.398 -5.635 8.311 1.00 96.94 178 ILE A CA 1
ATOM 1329 C C . ILE A 1 178 ? 8.470 -4.544 8.340 1.00 96.94 178 ILE A C 1
ATOM 1331 O O . ILE A 1 178 ? 9.175 -4.342 7.350 1.00 96.94 178 ILE A O 1
ATOM 1335 N N . ALA A 1 179 ? 8.636 -3.871 9.482 1.00 94.12 179 ALA A N 1
ATOM 1336 C CA . ALA A 1 179 ? 9.651 -2.839 9.650 1.00 94.12 179 ALA A CA 1
ATOM 1337 C C . ALA A 1 179 ? 11.062 -3.402 9.443 1.00 94.12 179 ALA A C 1
ATOM 1339 O O . ALA A 1 179 ? 11.832 -2.841 8.673 1.00 94.12 179 ALA A O 1
ATOM 1340 N N . ARG A 1 180 ? 11.393 -4.544 10.063 1.00 93.69 180 ARG A N 1
ATOM 1341 C CA . ARG A 1 180 ? 12.703 -5.200 9.906 1.00 93.69 180 ARG A CA 1
ATOM 1342 C C . ARG A 1 180 ? 12.987 -5.576 8.456 1.00 93.69 180 ARG A C 1
ATOM 1344 O O . ARG A 1 180 ? 14.091 -5.322 7.981 1.00 93.69 180 ARG A O 1
ATOM 1351 N N . ALA A 1 181 ? 12.009 -6.154 7.759 1.00 92.56 181 ALA A N 1
ATOM 1352 C CA . ALA A 1 181 ? 12.146 -6.492 6.348 1.00 92.56 181 ALA A CA 1
ATOM 1353 C C . ALA A 1 181 ? 12.371 -5.239 5.493 1.00 92.56 181 ALA A C 1
ATOM 1355 O O . ALA A 1 181 ? 13.226 -5.261 4.615 1.00 92.56 181 ALA A O 1
ATOM 1356 N N . GLY A 1 182 ? 11.661 -4.145 5.784 1.00 90.12 182 GLY A N 1
ATOM 1357 C CA . GLY A 1 182 ? 11.851 -2.857 5.120 1.00 90.12 182 GLY A CA 1
ATOM 1358 C C . GLY A 1 182 ? 13.227 -2.235 5.377 1.00 90.12 182 GLY A C 1
ATOM 1359 O O . GLY A 1 182 ? 13.871 -1.804 4.428 1.00 90.12 182 GLY A O 1
ATOM 1360 N N . CYS A 1 183 ? 13.715 -2.243 6.622 1.00 88.06 183 CYS A N 1
ATOM 1361 C CA . CYS A 1 183 ? 15.048 -1.732 6.969 1.00 88.06 183 CYS A CA 1
ATOM 1362 C C . CYS A 1 183 ? 16.176 -2.552 6.326 1.00 88.06 183 CYS A C 1
ATOM 1364 O O . CYS A 1 183 ? 17.210 -2.011 5.957 1.00 88.06 183 CYS A O 1
ATOM 1366 N N . ALA A 1 184 ? 16.002 -3.872 6.231 1.00 87.44 184 ALA A N 1
ATOM 1367 C CA . ALA A 1 184 ? 16.999 -4.770 5.651 1.00 87.44 184 ALA A CA 1
ATOM 1368 C C . ALA A 1 184 ? 16.930 -4.836 4.116 1.00 87.44 184 ALA A C 1
ATOM 1370 O O . ALA A 1 184 ? 17.804 -5.438 3.487 1.00 87.44 184 ALA A O 1
ATOM 1371 N N . MET A 1 185 ? 15.884 -4.266 3.514 1.00 84.69 185 MET A N 1
ATOM 1372 C CA . MET A 1 185 ? 15.641 -4.337 2.082 1.00 84.69 185 MET A CA 1
ATOM 1373 C C . MET A 1 185 ? 16.692 -3.536 1.321 1.00 84.69 185 MET A C 1
ATOM 1375 O O . MET A 1 185 ? 16.869 -2.338 1.526 1.00 84.69 185 MET A O 1
ATOM 1379 N N . ARG A 1 186 ? 17.342 -4.188 0.359 1.00 81.38 186 ARG A N 1
ATOM 1380 C CA . ARG A 1 186 ? 18.211 -3.526 -0.613 1.00 81.38 186 ARG A CA 1
ATOM 1381 C C . ARG A 1 186 ? 17.506 -3.492 -1.958 1.00 81.38 186 ARG A C 1
ATOM 1383 O O . ARG A 1 186 ? 16.718 -4.374 -2.293 1.00 81.38 186 ARG A O 1
ATOM 1390 N N . PHE A 1 187 ? 17.850 -2.520 -2.800 1.00 76.19 187 PHE A N 1
ATOM 1391 C CA . PHE A 1 187 ? 17.263 -2.424 -4.142 1.00 76.19 187 PHE A CA 1
ATOM 1392 C C . PHE A 1 187 ? 17.397 -3.734 -4.947 1.00 76.19 187 PHE A C 1
ATOM 1394 O O . PHE A 1 187 ? 16.479 -4.142 -5.658 1.00 76.19 187 PHE A O 1
ATOM 1401 N N . GLY A 1 188 ? 18.520 -4.443 -4.777 1.00 76.06 188 GLY A N 1
ATOM 1402 C CA . GLY A 1 188 ? 18.795 -5.723 -5.435 1.00 76.06 188 GLY A CA 1
ATOM 1403 C C . GLY A 1 188 ? 17.894 -6.895 -5.018 1.00 76.06 188 GLY A C 1
ATOM 1404 O O . GLY A 1 188 ? 17.865 -7.897 -5.740 1.00 76.06 188 GLY A O 1
ATOM 1405 N N . ASP A 1 189 ? 17.173 -6.785 -3.896 1.00 75.75 189 ASP A N 1
ATOM 1406 C CA . ASP A 1 189 ? 16.212 -7.795 -3.429 1.00 75.75 189 ASP A CA 1
ATOM 1407 C C . ASP A 1 189 ? 14.918 -7.786 -4.244 1.00 75.75 189 ASP A C 1
ATOM 1409 O O . ASP A 1 189 ? 14.255 -8.814 -4.364 1.00 75.75 189 ASP A O 1
ATOM 1413 N N . VAL A 1 190 ? 14.572 -6.642 -4.837 1.00 74.00 190 VAL A N 1
ATOM 1414 C CA . VAL A 1 190 ? 13.317 -6.456 -5.579 1.00 74.00 190 VAL A CA 1
ATOM 1415 C C . VAL A 1 190 ? 13.532 -6.178 -7.059 1.00 74.00 190 VAL A C 1
ATOM 1417 O O . VAL A 1 190 ? 12.667 -6.495 -7.874 1.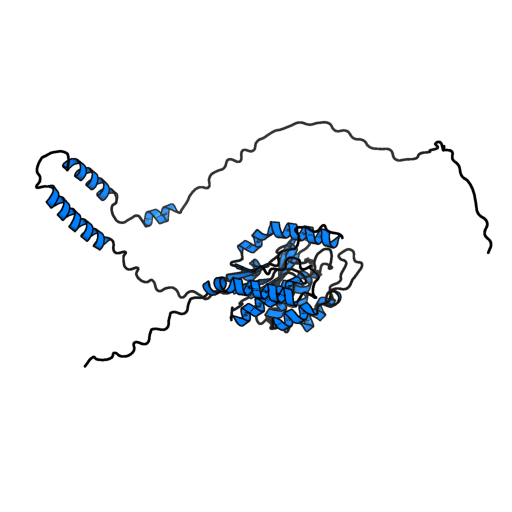00 74.00 190 VAL A O 1
ATOM 1420 N N . GLY A 1 191 ? 14.689 -5.622 -7.417 1.00 77.31 191 GLY A N 1
ATOM 1421 C CA . GLY A 1 191 ? 15.015 -5.190 -8.764 1.00 77.31 191 GLY A CA 1
ATOM 1422 C C . GLY A 1 191 ? 16.321 -5.782 -9.276 1.00 77.31 191 GLY A C 1
ATOM 1423 O O . GLY A 1 191 ? 17.299 -5.940 -8.545 1.00 77.31 191 GLY A O 1
ATOM 1424 N N . ARG A 1 192 ? 16.361 -6.080 -10.574 1.00 80.38 192 ARG A N 1
ATOM 1425 C CA . ARG A 1 192 ? 17.592 -6.366 -11.315 1.00 80.38 192 ARG A CA 1
ATOM 1426 C C . ARG A 1 192 ? 17.701 -5.406 -12.490 1.00 80.38 192 ARG A C 1
ATOM 1428 O O . ARG A 1 192 ? 16.799 -5.364 -13.321 1.00 80.38 192 ARG A O 1
ATOM 1435 N N . TRP A 1 193 ? 18.816 -4.685 -12.587 1.00 79.31 193 TRP A N 1
ATOM 1436 C CA . TRP A 1 193 ? 19.095 -3.833 -13.742 1.00 79.31 193 TRP A CA 1
ATOM 1437 C C . TRP A 1 193 ? 19.043 -4.637 -15.045 1.00 79.31 193 TRP A C 1
ATOM 1439 O O . TRP A 1 193 ? 19.607 -5.729 -15.148 1.00 79.31 193 TRP A O 1
ATOM 1449 N N . SER A 1 194 ? 18.347 -4.087 -16.032 1.00 76.19 194 SER A N 1
ATOM 1450 C CA . SER A 1 194 ? 18.136 -4.667 -17.352 1.00 76.19 194 SER A CA 1
ATOM 1451 C C . SER A 1 194 ? 18.070 -3.552 -18.391 1.00 76.19 194 SER A C 1
ATOM 1453 O O . SER A 1 194 ? 17.418 -2.535 -18.168 1.00 76.19 194 SER A O 1
ATOM 1455 N N . LEU A 1 195 ? 18.705 -3.746 -19.542 1.00 66.19 195 LEU A N 1
ATOM 1456 C CA . LEU A 1 195 ? 18.568 -2.844 -20.684 1.00 66.19 195 LEU A CA 1
ATOM 1457 C C . LEU A 1 195 ? 17.319 -3.250 -21.471 1.00 66.19 195 LEU A C 1
ATOM 1459 O O . LEU A 1 195 ? 17.389 -4.114 -22.342 1.00 66.19 195 LEU A O 1
ATOM 1463 N N . GLY A 1 196 ? 16.162 -2.673 -21.142 1.00 65.38 196 GLY A N 1
ATOM 1464 C CA . GLY A 1 196 ? 14.923 -2.918 -21.876 1.00 65.38 196 GLY A CA 1
ATOM 1465 C C . GLY A 1 196 ? 14.231 -1.623 -22.291 1.00 65.38 196 GLY A C 1
ATOM 1466 O O . GLY A 1 196 ? 14.283 -0.616 -21.596 1.00 65.38 196 GLY A O 1
ATOM 1467 N N . ARG A 1 197 ? 13.548 -1.645 -23.441 1.00 70.50 197 ARG A N 1
ATOM 1468 C CA . ARG A 1 197 ? 12.821 -0.470 -23.964 1.00 70.50 197 ARG A CA 1
ATOM 1469 C C . ARG A 1 197 ? 11.667 -0.006 -23.066 1.00 70.50 197 ARG A C 1
ATOM 1471 O O . ARG A 1 197 ? 11.251 1.138 -23.175 1.00 70.50 197 ARG A O 1
ATOM 1478 N N . MET A 1 198 ? 11.153 -0.892 -22.213 1.00 74.44 198 MET A N 1
ATOM 1479 C CA . MET A 1 198 ? 9.967 -0.657 -21.381 1.00 74.44 198 MET A CA 1
ATOM 1480 C C . MET A 1 198 ? 10.300 -0.346 -19.912 1.00 74.44 198 MET A C 1
ATOM 1482 O O . MET A 1 198 ? 9.385 -0.170 -19.118 1.00 74.44 198 MET A O 1
ATOM 1486 N N . GLY A 1 199 ? 11.580 -0.276 -19.538 1.00 72.12 199 GLY A N 1
ATOM 1487 C CA . GLY A 1 199 ? 12.018 -0.095 -18.154 1.00 72.12 199 GLY A CA 1
ATOM 1488 C C . GLY A 1 199 ? 13.482 -0.487 -17.961 1.00 72.12 199 GLY A C 1
ATOM 1489 O O . GLY A 1 199 ? 14.067 -1.196 -18.781 1.00 72.12 199 GLY A O 1
ATOM 1490 N N . PHE A 1 200 ? 14.086 -0.036 -16.863 1.00 74.75 200 PHE A N 1
ATOM 1491 C CA . PHE A 1 200 ? 15.497 -0.316 -16.571 1.00 74.75 200 PHE A CA 1
ATOM 1492 C C . PHE A 1 200 ? 15.681 -1.420 -15.532 1.00 74.75 200 PHE A C 1
ATOM 1494 O O . PHE A 1 200 ? 16.800 -1.888 -15.324 1.00 74.75 200 PHE A O 1
ATOM 1501 N N . VAL A 1 201 ? 14.602 -1.856 -14.881 1.00 80.06 201 VAL A N 1
ATOM 1502 C CA . VAL A 1 201 ? 14.653 -2.790 -13.758 1.00 80.06 201 VAL A CA 1
ATOM 1503 C C . VAL A 1 201 ? 13.587 -3.870 -13.909 1.00 80.06 201 VAL A C 1
ATOM 1505 O O . VAL A 1 201 ? 12.388 -3.601 -13.968 1.00 80.06 201 VAL A O 1
ATOM 1508 N N . ALA A 1 202 ? 14.036 -5.118 -13.951 1.00 83.31 202 ALA A N 1
ATOM 1509 C CA . ALA A 1 202 ? 13.187 -6.298 -13.927 1.00 83.31 202 ALA A CA 1
ATOM 1510 C C . ALA A 1 202 ? 12.859 -6.680 -12.473 1.00 83.31 202 ALA A C 1
ATOM 1512 O O . ALA A 1 202 ? 13.724 -6.593 -11.595 1.00 83.31 202 ALA A O 1
ATOM 1513 N N . SER A 1 203 ? 11.599 -7.029 -12.204 1.00 85.00 203 SER A N 1
ATOM 1514 C CA . SER A 1 203 ? 11.033 -7.158 -10.850 1.00 85.00 203 SER A CA 1
ATOM 1515 C C . SER A 1 203 ? 10.768 -8.606 -10.423 1.00 85.00 203 SER A C 1
ATOM 1517 O O . SER A 1 203 ? 10.067 -8.854 -9.446 1.00 85.00 203 SER A O 1
ATOM 1519 N N . GLU A 1 204 ? 11.323 -9.598 -11.122 1.00 84.50 204 GLU A N 1
ATOM 1520 C CA . GLU A 1 204 ? 11.097 -11.026 -10.839 1.00 84.50 204 GLU A CA 1
ATOM 1521 C C . GLU A 1 204 ? 11.608 -11.428 -9.448 1.00 84.50 204 GLU A C 1
ATOM 1523 O O . GLU A 1 204 ? 11.089 -12.361 -8.836 1.00 84.50 204 GLU A O 1
ATOM 1528 N N . ARG A 1 205 ? 12.601 -10.700 -8.913 1.00 86.19 205 ARG A N 1
ATOM 1529 C CA . ARG A 1 205 ? 13.129 -10.921 -7.558 1.00 86.19 205 ARG A CA 1
ATOM 1530 C C . ARG A 1 205 ? 12.142 -10.538 -6.455 1.00 86.19 205 ARG A C 1
ATOM 1532 O O . ARG A 1 205 ? 12.200 -11.140 -5.385 1.00 86.19 205 ARG A O 1
ATOM 1539 N N . MET A 1 206 ? 11.186 -9.647 -6.744 1.00 90.50 206 MET A N 1
ATOM 1540 C CA . MET A 1 206 ? 10.123 -9.253 -5.814 1.00 90.50 206 MET A CA 1
ATOM 1541 C C . MET A 1 206 ? 9.383 -10.467 -5.248 1.00 90.50 206 MET A C 1
ATOM 1543 O O . MET A 1 206 ? 9.074 -10.493 -4.062 1.00 90.50 206 MET A O 1
ATOM 1547 N N . LYS A 1 207 ? 9.163 -11.509 -6.062 1.00 92.06 207 LYS A N 1
ATOM 1548 C CA . LYS A 1 207 ? 8.497 -12.735 -5.609 1.00 92.06 207 LYS A CA 1
ATOM 1549 C C . LYS A 1 207 ? 9.215 -13.360 -4.407 1.00 92.06 207 LYS A C 1
ATOM 1551 O O . LYS A 1 207 ? 8.587 -13.603 -3.388 1.00 92.06 207 LYS A O 1
ATOM 1556 N N . LYS A 1 208 ? 10.539 -13.532 -4.489 1.00 91.12 208 LYS A N 1
ATOM 1557 C CA . LYS A 1 208 ? 11.349 -14.118 -3.404 1.00 91.12 208 LYS A CA 1
ATOM 1558 C C . LYS A 1 208 ? 11.374 -13.246 -2.154 1.00 91.12 208 LYS A C 1
ATOM 1560 O O . LYS A 1 208 ? 11.470 -13.751 -1.040 1.00 91.12 208 LYS A O 1
ATOM 1565 N N . PHE A 1 209 ? 11.338 -11.927 -2.326 1.00 92.12 209 PHE A N 1
ATOM 1566 C CA . PHE A 1 209 ? 11.206 -11.012 -1.198 1.00 92.12 209 PHE A CA 1
ATOM 1567 C C . PHE A 1 209 ? 9.853 -11.201 -0.494 1.00 92.12 209 PHE A C 1
ATOM 1569 O O . PHE A 1 209 ? 9.829 -11.386 0.720 1.00 92.12 209 PHE A O 1
ATOM 1576 N N . LEU A 1 210 ? 8.757 -11.252 -1.256 1.00 94.88 210 LEU A N 1
ATOM 1577 C CA . LEU A 1 210 ? 7.408 -11.460 -0.728 1.00 94.88 210 LEU A CA 1
ATOM 1578 C C . LEU A 1 210 ? 7.233 -12.845 -0.090 1.00 94.88 210 LEU A C 1
ATOM 1580 O O . LEU A 1 210 ? 6.640 -12.931 0.975 1.00 94.88 210 LEU A O 1
ATOM 1584 N N . GLU A 1 211 ? 7.805 -13.907 -0.661 1.00 95.06 211 GLU A N 1
ATOM 1585 C CA . GLU A 1 211 ? 7.779 -15.261 -0.077 1.00 95.06 211 GLU A CA 1
ATOM 1586 C C . GLU A 1 211 ? 8.384 -15.304 1.339 1.00 95.06 211 GLU A C 1
ATOM 1588 O O . GLU A 1 211 ? 7.920 -16.071 2.178 1.00 95.06 211 GLU A O 1
ATOM 1593 N N . ARG A 1 212 ? 9.392 -14.463 1.624 1.00 94.62 212 ARG A N 1
ATOM 1594 C CA . ARG A 1 212 ? 10.023 -14.354 2.954 1.00 94.62 212 ARG A CA 1
ATOM 1595 C C . ARG A 1 212 ? 9.224 -13.501 3.941 1.00 94.62 212 ARG A C 1
ATOM 1597 O O . ARG A 1 212 ? 9.382 -13.673 5.146 1.00 94.62 212 ARG A O 1
ATOM 1604 N N . LEU A 1 213 ? 8.438 -12.549 3.439 1.00 96.06 213 LEU A N 1
ATOM 1605 C CA . LEU A 1 213 ? 7.719 -11.569 4.253 1.00 96.06 213 LEU A CA 1
ATOM 1606 C C . LEU A 1 213 ? 6.282 -12.009 4.566 1.00 96.06 213 LEU A C 1
ATOM 1608 O O . LEU A 1 213 ? 5.833 -11.874 5.703 1.00 96.06 213 LEU A O 1
ATOM 1612 N N . LEU A 1 214 ? 5.562 -12.505 3.560 1.00 97.75 214 LEU A N 1
ATOM 1613 C CA . LEU A 1 214 ? 4.156 -12.884 3.665 1.00 97.75 214 LEU A CA 1
ATOM 1614 C C . LEU A 1 214 ? 4.008 -14.256 4.329 1.00 97.75 214 LEU A C 1
ATOM 1616 O O . LEU A 1 214 ? 4.805 -15.161 4.083 1.00 97.75 214 LEU A O 1
ATOM 1620 N N . LYS A 1 215 ? 2.956 -14.420 5.134 1.00 97.50 215 LYS A N 1
ATOM 1621 C CA . LYS A 1 215 ? 2.602 -15.711 5.752 1.00 97.50 215 LYS A CA 1
ATOM 1622 C C . LYS A 1 215 ? 1.594 -16.516 4.920 1.00 97.50 215 LYS A C 1
ATOM 1624 O O . LYS A 1 215 ? 1.547 -17.731 5.046 1.00 97.50 215 LYS A O 1
ATOM 1629 N N . ASN A 1 216 ? 0.832 -15.833 4.065 1.00 96.75 216 ASN A N 1
ATOM 1630 C CA . ASN A 1 216 ? -0.170 -16.377 3.148 1.00 96.75 216 ASN A CA 1
ATOM 1631 C C . ASN A 1 216 ? 0.004 -15.722 1.771 1.00 96.75 216 ASN A C 1
ATOM 1633 O O . ASN A 1 216 ? 0.444 -14.570 1.689 1.00 96.75 216 ASN A O 1
ATOM 1637 N N . TYR A 1 217 ? -0.343 -16.434 0.696 1.00 97.50 217 TYR A N 1
ATOM 1638 C CA . TYR A 1 217 ? -0.050 -15.994 -0.679 1.00 97.50 217 TYR A CA 1
ATOM 1639 C C . TYR A 1 217 ? -1.297 -15.790 -1.545 1.00 97.50 217 TYR A C 1
ATOM 1641 O O . TYR A 1 217 ? -1.183 -15.313 -2.676 1.00 97.50 217 TYR A O 1
ATOM 1649 N N . ARG A 1 218 ? -2.488 -16.108 -1.028 1.00 98.31 218 ARG A N 1
ATOM 1650 C CA . ARG A 1 218 ? -3.754 -15.881 -1.727 1.00 98.31 218 ARG A CA 1
ATOM 1651 C C . ARG A 1 218 ? -4.639 -14.885 -0.988 1.00 98.31 218 ARG A C 1
ATOM 1653 O O . ARG A 1 218 ? -4.613 -14.825 0.238 1.00 98.31 218 ARG A O 1
ATOM 1660 N N . PHE A 1 219 ? -5.436 -14.105 -1.720 1.00 98.56 219 PHE A N 1
ATOM 1661 C CA . PHE A 1 219 ? -6.328 -13.104 -1.116 1.00 98.56 219 PHE A CA 1
ATOM 1662 C C . PHE A 1 219 ? -7.341 -13.718 -0.145 1.00 98.56 219 PHE A C 1
ATOM 1664 O O . PHE A 1 219 ? -7.621 -13.126 0.892 1.00 98.56 219 PHE A O 1
ATOM 1671 N N . GLU A 1 220 ? -7.877 -14.891 -0.476 1.00 98.19 220 GLU A N 1
ATOM 1672 C CA . GLU A 1 220 ? -8.864 -15.609 0.333 1.00 98.19 220 GLU A CA 1
ATOM 1673 C C . GLU A 1 220 ? -8.286 -16.226 1.620 1.00 98.19 220 GLU A C 1
ATOM 1675 O O . GLU A 1 220 ? -9.044 -16.582 2.516 1.00 98.19 220 GLU A O 1
ATOM 1680 N N . GLU A 1 221 ? -6.958 -16.332 1.729 1.00 98.00 221 GLU A N 1
ATOM 1681 C CA . GLU A 1 221 ? -6.247 -16.873 2.900 1.00 98.00 221 GLU A CA 1
ATOM 1682 C C . GLU A 1 221 ? -5.822 -15.774 3.890 1.00 98.00 221 GLU A C 1
ATOM 1684 O O . GLU A 1 221 ? -5.269 -16.061 4.952 1.00 98.00 221 GLU A O 1
ATOM 1689 N N . MET A 1 222 ? -6.033 -14.502 3.543 1.00 98.31 222 MET A N 1
ATOM 1690 C CA . MET A 1 222 ? -5.629 -13.378 4.383 1.00 98.31 222 MET A CA 1
ATOM 1691 C C . MET A 1 222 ? -6.494 -13.290 5.647 1.00 98.31 222 MET A C 1
ATOM 1693 O O . MET A 1 222 ? -7.713 -13.437 5.596 1.00 98.31 222 MET A O 1
ATOM 1697 N N . GLN A 1 223 ? -5.866 -12.975 6.782 1.00 98.06 223 GLN A N 1
ATOM 1698 C CA . GLN A 1 223 ? -6.549 -12.768 8.066 1.00 98.06 223 GLN A CA 1
ATOM 1699 C C . GLN A 1 223 ? -7.443 -11.522 8.041 1.00 98.06 223 GLN A C 1
ATOM 1701 O O . GLN A 1 223 ? -8.459 -11.457 8.730 1.00 98.06 223 GLN A O 1
ATOM 1706 N N . ILE A 1 224 ? -7.058 -10.531 7.233 1.00 98.25 224 ILE A N 1
ATOM 1707 C CA . ILE A 1 224 ? -7.806 -9.298 6.995 1.00 98.25 224 ILE A CA 1
ATOM 1708 C C . ILE A 1 224 ? -8.054 -9.191 5.485 1.00 98.25 224 ILE A C 1
ATOM 1710 O O . ILE A 1 224 ? -7.100 -9.333 4.718 1.00 98.25 224 ILE A O 1
ATOM 1714 N N . PRO A 1 225 ? -9.285 -8.891 5.029 1.00 98.62 225 PRO A N 1
ATOM 1715 C CA . PRO A 1 225 ? -9.565 -8.637 3.620 1.00 98.62 225 PRO A CA 1
ATOM 1716 C C . PRO A 1 225 ? -8.592 -7.622 3.006 1.00 98.62 225 PRO A C 1
ATOM 1718 O O . PRO A 1 225 ? -8.553 -6.455 3.408 1.00 98.62 225 PRO A O 1
ATOM 1721 N N . LEU A 1 226 ? -7.816 -8.084 2.024 1.00 98.81 226 LEU A N 1
ATOM 1722 C CA . LEU A 1 226 ? -6.786 -7.313 1.332 1.00 98.81 226 LEU A CA 1
ATOM 1723 C C . LEU A 1 226 ? -7.290 -6.804 -0.024 1.00 98.81 226 LEU A C 1
ATOM 1725 O O . LEU A 1 226 ? -7.880 -7.558 -0.800 1.00 98.81 226 LEU A O 1
ATOM 1729 N N . GLY A 1 227 ? -6.972 -5.548 -0.340 1.00 98.69 227 GLY A N 1
ATOM 1730 C CA . GLY A 1 227 ? -7.078 -4.988 -1.686 1.00 98.69 227 GLY A CA 1
ATOM 1731 C C . GLY A 1 227 ? -5.752 -4.415 -2.187 1.00 98.69 227 GLY A C 1
ATOM 1732 O O . GLY A 1 227 ? -5.087 -3.652 -1.491 1.00 98.69 227 GLY A O 1
ATOM 1733 N N . VAL A 1 228 ? -5.375 -4.735 -3.420 1.00 98.75 228 VAL A N 1
ATOM 1734 C CA . VAL A 1 228 ? -4.181 -4.187 -4.078 1.00 98.75 228 VAL A CA 1
ATOM 1735 C C . VAL A 1 228 ? -4.602 -3.462 -5.345 1.00 98.75 228 VAL A C 1
ATOM 1737 O O . VAL A 1 228 ? -5.397 -3.986 -6.124 1.00 98.75 228 VAL A O 1
ATOM 1740 N N . LEU A 1 229 ? -4.075 -2.258 -5.559 1.00 98.19 229 LEU A N 1
ATOM 1741 C CA . LEU A 1 229 ? -4.417 -1.449 -6.724 1.00 98.19 229 LEU A CA 1
ATOM 1742 C C . LEU A 1 229 ? -3.222 -1.307 -7.673 1.00 98.19 229 LEU A C 1
ATOM 1744 O O . LEU A 1 229 ? -2.127 -0.932 -7.253 1.00 98.19 229 LEU A O 1
ATOM 1748 N N . ALA A 1 230 ? -3.448 -1.572 -8.955 1.00 98.19 230 ALA A N 1
ATOM 1749 C CA . ALA A 1 230 ? -2.537 -1.260 -10.054 1.00 98.19 230 ALA A CA 1
ATOM 1750 C C . ALA A 1 230 ? -3.240 -0.355 -11.077 1.00 98.19 230 ALA A C 1
ATOM 1752 O O . ALA A 1 230 ? -4.441 -0.101 -10.972 1.00 98.19 230 ALA A O 1
ATOM 1753 N N . THR A 1 231 ? -2.506 0.113 -12.083 1.00 97.69 231 THR A N 1
ATOM 1754 C CA . THR A 1 231 ? -3.065 0.921 -13.175 1.00 97.69 231 THR A CA 1
ATOM 1755 C C . THR A 1 231 ? -2.889 0.195 -14.499 1.00 97.69 231 THR A C 1
ATOM 1757 O O . THR A 1 231 ? -1.786 -0.253 -14.811 1.00 97.69 231 THR A O 1
ATOM 1760 N N . ASP A 1 232 ? -3.952 0.088 -15.295 1.00 97.62 232 ASP A N 1
ATOM 1761 C CA . ASP A 1 232 ? -3.835 -0.347 -16.687 1.00 97.62 232 ASP A CA 1
ATOM 1762 C C . ASP A 1 232 ? -3.195 0.772 -17.513 1.00 97.62 232 ASP A C 1
ATOM 1764 O O . ASP A 1 232 ? -3.759 1.854 -17.663 1.00 97.62 232 ASP A O 1
ATOM 1768 N N . LEU A 1 233 ? -2.005 0.512 -18.049 1.00 95.38 233 LEU A N 1
ATOM 1769 C CA . LEU A 1 233 ? -1.207 1.496 -18.770 1.00 95.38 233 LEU A CA 1
ATOM 1770 C C . LEU A 1 233 ? -1.875 1.962 -20.069 1.00 95.38 233 LEU A C 1
ATOM 1772 O O . LEU A 1 233 ? -1.627 3.083 -20.503 1.00 95.38 233 LEU A O 1
ATOM 1776 N N . ALA A 1 234 ? -2.697 1.119 -20.700 1.00 95.25 234 ALA A N 1
ATOM 1777 C CA . ALA A 1 234 ? -3.333 1.461 -21.970 1.00 95.25 234 ALA A CA 1
ATOM 1778 C C . ALA A 1 234 ? -4.512 2.426 -21.783 1.00 95.25 234 ALA A C 1
ATOM 1780 O O . ALA A 1 234 ? -4.662 3.379 -22.544 1.00 95.25 234 ALA A O 1
ATOM 1781 N N . SER A 1 235 ? -5.351 2.174 -20.776 1.00 96.44 235 SER A N 1
ATOM 1782 C CA . SER A 1 235 ? -6.572 2.948 -20.524 1.00 96.44 235 SER A CA 1
ATOM 1783 C C . SER A 1 235 ? -6.409 4.036 -19.459 1.00 96.44 235 SER A C 1
ATOM 1785 O O . SER A 1 235 ? -7.230 4.948 -19.388 1.00 96.44 235 SER A O 1
ATOM 1787 N N . GLY A 1 236 ? -5.387 3.932 -18.604 1.00 94.75 236 GLY A N 1
ATOM 1788 C CA . GLY A 1 236 ? -5.244 4.731 -17.386 1.00 94.75 236 GLY A CA 1
ATOM 1789 C C . GLY A 1 236 ? -6.209 4.326 -16.265 1.00 94.75 236 GLY A C 1
ATOM 1790 O O . GLY A 1 236 ? -6.227 4.967 -15.214 1.00 94.75 236 GLY A O 1
ATOM 1791 N N . ALA A 1 237 ? -7.024 3.284 -16.462 1.00 95.94 237 ALA A N 1
ATOM 1792 C CA . ALA A 1 237 ? -8.035 2.884 -15.495 1.00 95.94 237 ALA A CA 1
ATOM 1793 C C . ALA A 1 237 ? -7.421 2.162 -14.278 1.00 95.94 237 ALA A C 1
ATOM 1795 O O . ALA A 1 237 ? -6.474 1.378 -14.431 1.00 95.94 237 ALA A O 1
ATOM 1796 N N . PRO A 1 238 ? -7.984 2.364 -13.072 1.00 96.69 238 PRO A N 1
ATOM 1797 C CA . PRO A 1 238 ? -7.608 1.588 -11.899 1.00 96.69 238 PRO A CA 1
ATOM 1798 C C . PRO A 1 238 ? -7.983 0.111 -12.078 1.00 96.69 238 PRO A C 1
ATOM 1800 O O . PRO A 1 238 ? -9.088 -0.221 -12.511 1.00 96.69 238 PRO A O 1
ATOM 1803 N N . VAL A 1 239 ? -7.075 -0.783 -11.691 1.00 97.88 239 VAL A N 1
ATOM 1804 C CA . VAL A 1 239 ? -7.286 -2.234 -11.641 1.00 97.88 239 VAL A CA 1
ATOM 1805 C C . VAL A 1 239 ? -7.160 -2.680 -10.190 1.00 97.88 239 VAL A C 1
ATOM 1807 O O . VAL A 1 239 ? -6.067 -2.682 -9.624 1.00 97.88 239 VAL A O 1
ATOM 1810 N N . ALA A 1 240 ? -8.292 -3.028 -9.582 1.00 97.88 240 ALA A N 1
ATOM 1811 C CA . ALA A 1 240 ? -8.361 -3.487 -8.201 1.00 97.88 240 ALA A CA 1
ATOM 1812 C C . ALA A 1 240 ? -8.338 -5.017 -8.130 1.00 97.88 240 ALA A C 1
ATOM 1814 O O . ALA A 1 240 ? -9.156 -5.686 -8.756 1.00 97.88 240 ALA A O 1
ATOM 1815 N N . PHE A 1 241 ? -7.427 -5.554 -7.325 1.00 98.44 241 PHE A N 1
ATOM 1816 C CA . PHE A 1 241 ? -7.320 -6.974 -7.011 1.00 98.44 241 PHE A CA 1
ATOM 1817 C C . PHE A 1 241 ? -7.744 -7.200 -5.565 1.00 98.44 241 PHE A C 1
ATOM 1819 O O . PHE A 1 241 ? -7.214 -6.548 -4.664 1.00 98.44 241 PHE A O 1
ATOM 1826 N N . HIS A 1 242 ? -8.701 -8.097 -5.343 1.00 98.19 242 HIS A N 1
ATOM 1827 C CA . HIS A 1 242 ? -9.170 -8.462 -4.011 1.00 98.19 242 HIS A CA 1
ATOM 1828 C C . HIS A 1 242 ? -9.963 -9.775 -4.036 1.00 98.19 242 HIS A C 1
ATOM 1830 O O . HIS A 1 242 ? -10.426 -10.224 -5.085 1.00 98.19 242 HIS A O 1
ATOM 1836 N N . GLY A 1 243 ? -10.176 -10.360 -2.857 1.00 97.12 243 GLY A N 1
ATOM 1837 C CA . GLY A 1 243 ? -11.128 -11.450 -2.625 1.00 97.12 243 GLY A CA 1
ATOM 1838 C C . GLY A 1 243 ? -10.671 -12.846 -3.053 1.00 97.12 243 GLY A C 1
ATOM 1839 O O . GLY A 1 243 ? -10.956 -13.792 -2.331 1.00 97.12 243 GLY A O 1
ATOM 1840 N N . SER A 1 244 ? -9.965 -12.995 -4.179 1.00 97.38 244 SER A N 1
ATOM 1841 C CA . SER A 1 244 ? -9.411 -14.295 -4.579 1.00 97.38 244 SER A CA 1
ATOM 1842 C C . SER A 1 244 ? -8.173 -14.193 -5.472 1.00 97.38 244 SER A C 1
ATOM 1844 O O . SER A 1 244 ? -7.990 -13.203 -6.183 1.00 97.38 244 SER A O 1
ATOM 1846 N N . GLY A 1 245 ? -7.351 -15.244 -5.467 1.00 97.06 245 GLY A N 1
ATOM 1847 C CA . GLY A 1 245 ? -6.208 -15.407 -6.368 1.00 97.06 245 GLY A CA 1
ATOM 1848 C C . GLY A 1 245 ? -4.858 -15.090 -5.727 1.00 97.06 245 GLY A C 1
ATOM 1849 O O . GLY A 1 245 ? -4.772 -14.739 -4.554 1.00 97.06 245 GLY A O 1
ATOM 1850 N N . ASP A 1 246 ? -3.793 -15.247 -6.512 1.00 96.62 246 ASP A N 1
ATOM 1851 C CA . ASP A 1 246 ? -2.415 -14.987 -6.084 1.00 96.62 246 ASP A CA 1
ATOM 1852 C C . ASP A 1 246 ? -2.150 -13.492 -5.838 1.00 96.62 246 ASP A C 1
ATOM 1854 O O . ASP A 1 246 ? -2.571 -12.642 -6.628 1.00 96.62 246 ASP A O 1
ATOM 1858 N N . VAL A 1 247 ? -1.399 -13.172 -4.779 1.00 97.69 247 VAL A N 1
ATOM 1859 C CA . VAL A 1 247 ? -1.055 -11.781 -4.436 1.00 97.69 247 VAL A CA 1
ATOM 1860 C C . VAL A 1 247 ? 0.257 -11.291 -5.050 1.00 97.69 247 VAL A C 1
ATOM 1862 O O . VAL A 1 247 ? 0.466 -10.078 -5.135 1.00 97.69 247 VAL A O 1
ATOM 1865 N N . PHE A 1 248 ? 1.141 -12.176 -5.530 1.00 97.31 248 PHE A N 1
ATOM 1866 C CA . PHE A 1 248 ? 2.438 -11.762 -6.072 1.00 97.31 248 PHE A CA 1
ATOM 1867 C C . PHE A 1 248 ? 2.286 -10.915 -7.334 1.00 97.31 248 PHE A C 1
ATOM 1869 O O . PHE A 1 248 ? 2.943 -9.878 -7.448 1.00 97.31 248 PHE A O 1
ATOM 1876 N N . LEU A 1 249 ? 1.439 -11.326 -8.286 1.00 96.50 249 LEU A N 1
ATOM 1877 C CA . LEU A 1 249 ? 1.239 -10.557 -9.521 1.00 96.50 249 LEU A CA 1
ATOM 1878 C C . LEU A 1 249 ? 0.652 -9.159 -9.247 1.00 96.50 249 LEU A C 1
ATOM 1880 O O . LEU A 1 249 ? 1.245 -8.192 -9.736 1.00 96.50 249 LEU A O 1
ATOM 1884 N N . PRO A 1 250 ? -0.429 -9.008 -8.455 1.00 97.81 250 PRO A N 1
ATOM 1885 C CA . PRO A 1 250 ? -0.977 -7.702 -8.092 1.00 97.81 250 PRO A CA 1
ATOM 1886 C C . PRO A 1 250 ? 0.019 -6.789 -7.386 1.00 97.81 250 PRO A C 1
ATOM 1888 O O . PRO A 1 250 ? 0.149 -5.631 -7.774 1.00 97.81 250 PRO A O 1
ATOM 1891 N N . ILE A 1 251 ? 0.760 -7.297 -6.395 1.00 98.00 251 ILE A N 1
ATOM 1892 C CA . ILE A 1 251 ? 1.764 -6.502 -5.671 1.00 98.00 251 ILE A CA 1
ATOM 1893 C C . ILE A 1 251 ? 2.884 -6.085 -6.627 1.00 98.00 251 ILE A C 1
ATOM 1895 O O . ILE A 1 251 ? 3.255 -4.915 -6.685 1.00 98.00 251 ILE A O 1
ATOM 1899 N N . ARG A 1 252 ? 3.387 -7.013 -7.450 1.00 96.50 252 ARG A N 1
ATOM 1900 C CA . ARG A 1 252 ? 4.434 -6.713 -8.436 1.00 96.50 252 ARG A CA 1
ATOM 1901 C C . ARG A 1 252 ? 3.985 -5.659 -9.448 1.00 96.50 252 ARG A C 1
ATOM 1903 O O . ARG A 1 252 ? 4.775 -4.781 -9.778 1.00 96.50 252 ARG A O 1
ATOM 1910 N N . ALA A 1 253 ? 2.744 -5.739 -9.929 1.00 97.00 253 ALA A N 1
ATOM 1911 C CA . ALA A 1 253 ? 2.155 -4.736 -10.814 1.00 97.00 253 ALA A CA 1
ATOM 1912 C C . ALA A 1 253 ? 1.998 -3.384 -10.104 1.00 97.00 253 ALA A C 1
ATOM 1914 O O . ALA A 1 253 ? 2.398 -2.357 -10.644 1.00 97.00 253 ALA A O 1
ATOM 1915 N N . SER A 1 254 ? 1.503 -3.391 -8.865 1.00 97.75 254 SER A N 1
ATOM 1916 C CA . SER A 1 254 ? 1.352 -2.195 -8.034 1.00 97.75 254 SER A CA 1
ATOM 1917 C C . SER A 1 254 ? 2.688 -1.513 -7.720 1.00 97.75 254 SER A C 1
ATOM 1919 O O . SER A 1 254 ? 2.708 -0.307 -7.526 1.00 97.75 254 SER A O 1
ATOM 1921 N N . CYS A 1 255 ? 3.806 -2.244 -7.720 1.00 95.62 255 CYS A N 1
ATOM 1922 C CA . CYS A 1 255 ? 5.160 -1.707 -7.542 1.00 95.62 255 CYS A CA 1
ATOM 1923 C C . CYS A 1 255 ? 5.903 -1.401 -8.857 1.00 95.62 255 CYS A C 1
ATOM 1925 O O . CYS A 1 255 ? 7.079 -1.029 -8.819 1.00 95.62 255 CYS A O 1
ATOM 1927 N N . ALA A 1 256 ? 5.275 -1.579 -10.024 1.00 94.12 256 ALA A N 1
ATOM 1928 C CA . ALA A 1 256 ? 5.914 -1.369 -11.323 1.00 94.12 256 ALA A CA 1
ATOM 1929 C C . ALA A 1 256 ? 5.974 0.127 -11.685 1.00 94.12 256 ALA A C 1
ATOM 1931 O O . ALA A 1 256 ? 5.275 0.603 -12.583 1.00 94.12 256 ALA A O 1
ATOM 1932 N N . TYR A 1 257 ? 6.790 0.880 -10.941 1.00 90.94 257 TYR A N 1
ATOM 1933 C CA . TYR A 1 257 ? 6.910 2.330 -11.078 1.00 90.94 257 TYR A CA 1
ATOM 1934 C C . TYR A 1 257 ? 7.452 2.733 -12.463 1.00 90.94 257 TYR A C 1
ATOM 1936 O O . TYR A 1 257 ? 8.570 2.318 -12.813 1.00 90.94 257 TYR A O 1
ATOM 1944 N N . PRO A 1 258 ? 6.718 3.547 -13.253 1.00 86.12 258 PRO A N 1
ATOM 1945 C CA . PRO A 1 258 ? 7.126 3.887 -14.612 1.00 86.12 258 PRO A CA 1
ATOM 1946 C C . PRO A 1 258 ? 8.474 4.609 -14.673 1.00 86.12 258 PRO A C 1
ATOM 1948 O O . PRO A 1 258 ? 8.791 5.463 -13.846 1.00 86.12 258 PRO A O 1
ATOM 1951 N N . GLY A 1 259 ? 9.281 4.265 -15.677 1.00 78.12 259 GLY A N 1
ATOM 1952 C CA . GLY A 1 259 ? 10.634 4.803 -15.839 1.00 78.12 259 GLY A CA 1
ATOM 1953 C C . GLY A 1 259 ? 11.690 4.145 -14.946 1.00 78.12 259 GLY A C 1
ATOM 1954 O O . GLY A 1 259 ? 12.871 4.421 -15.131 1.00 78.12 259 GLY A O 1
ATOM 1955 N N . LEU A 1 260 ? 11.298 3.248 -14.032 1.00 82.94 260 LEU A N 1
ATOM 1956 C CA . LEU A 1 260 ? 12.216 2.436 -13.230 1.00 82.94 260 LEU A CA 1
ATOM 1957 C C . LEU A 1 260 ? 11.996 0.947 -13.491 1.00 82.94 260 LEU A C 1
ATOM 1959 O O . LEU A 1 260 ? 12.881 0.287 -14.035 1.00 82.94 260 LEU A O 1
ATOM 1963 N N . PHE A 1 261 ? 10.810 0.435 -13.168 1.00 87.31 261 PHE A N 1
ATOM 1964 C CA . PHE A 1 261 ? 10.464 -0.975 -13.326 1.00 87.31 261 PHE A CA 1
ATOM 1965 C C . PHE A 1 261 ? 9.752 -1.248 -14.652 1.00 87.31 261 PHE A C 1
ATOM 1967 O O . PHE A 1 261 ? 9.026 -0.398 -15.167 1.00 87.31 261 PHE A O 1
ATOM 1974 N N . HIS A 1 262 ? 9.935 -2.455 -15.191 1.00 89.81 262 HIS A N 1
ATOM 1975 C CA . HIS A 1 262 ? 9.143 -2.920 -16.332 1.00 89.81 262 HIS A CA 1
ATOM 1976 C C . HIS A 1 262 ? 7.659 -3.042 -15.965 1.00 89.81 262 HIS A C 1
ATOM 1978 O O . HIS A 1 262 ? 7.347 -3.611 -14.913 1.00 89.81 262 HIS A O 1
ATOM 1984 N N . PRO A 1 263 ? 6.744 -2.607 -16.849 1.00 92.56 263 PRO A N 1
ATOM 1985 C CA . PRO A 1 263 ? 5.329 -2.904 -16.721 1.00 92.56 263 PRO A CA 1
ATOM 1986 C C . PRO A 1 263 ? 5.069 -4.413 -16.665 1.00 92.56 263 PRO A C 1
ATOM 1988 O O . PRO A 1 263 ? 5.730 -5.215 -17.332 1.00 92.56 263 PRO A O 1
ATOM 1991 N N . VAL A 1 264 ? 4.067 -4.803 -15.887 1.00 94.94 264 VAL A N 1
ATOM 1992 C CA . VAL A 1 264 ? 3.702 -6.199 -15.651 1.00 94.94 264 VAL A CA 1
ATOM 1993 C C . VAL A 1 264 ? 2.575 -6.602 -16.591 1.00 94.94 264 VAL A C 1
ATOM 1995 O O . VAL A 1 264 ? 1.498 -6.018 -16.570 1.00 94.94 264 VAL A O 1
ATOM 1998 N N . ARG A 1 265 ? 2.801 -7.628 -17.414 1.00 94.38 265 ARG A N 1
ATOM 1999 C CA . ARG A 1 265 ? 1.737 -8.212 -18.240 1.00 94.38 265 ARG A CA 1
ATOM 2000 C C . ARG A 1 265 ? 0.776 -9.018 -17.372 1.00 94.38 265 ARG A C 1
ATOM 2002 O O . ARG A 1 265 ? 1.217 -9.870 -16.600 1.00 94.38 265 ARG A O 1
ATOM 2009 N N . TRP A 1 266 ? -0.515 -8.767 -17.544 1.00 94.69 266 TRP A N 1
ATOM 2010 C CA . TRP A 1 266 ? -1.596 -9.550 -16.960 1.00 94.69 266 TRP A CA 1
ATOM 2011 C C . TRP A 1 266 ? -2.683 -9.723 -18.014 1.00 94.69 266 TRP A C 1
ATOM 2013 O O . TRP A 1 266 ? -3.384 -8.769 -18.352 1.00 94.69 266 TRP A O 1
ATOM 2023 N N . ASP A 1 267 ? -2.764 -10.935 -18.563 1.00 89.31 267 ASP A N 1
ATOM 2024 C CA . ASP A 1 267 ? -3.612 -11.246 -19.714 1.00 89.31 267 ASP A CA 1
ATOM 2025 C C . ASP A 1 267 ? -3.347 -10.277 -20.892 1.00 89.31 267 ASP A C 1
ATOM 2027 O O . ASP A 1 267 ? -2.189 -10.075 -21.277 1.00 89.31 267 ASP A O 1
ATOM 2031 N N . SER A 1 268 ? -4.378 -9.629 -21.441 1.00 92.19 268 SER A N 1
ATOM 2032 C CA . SER A 1 268 ? -4.251 -8.637 -22.514 1.00 92.19 268 SER A CA 1
ATOM 2033 C C . SER A 1 268 ? -3.807 -7.250 -22.033 1.00 92.19 268 SER A C 1
ATOM 2035 O O . SER A 1 268 ? -3.656 -6.339 -22.850 1.00 92.19 268 SER A O 1
ATOM 2037 N N . ARG A 1 269 ? -3.634 -7.053 -20.720 1.00 94.81 269 ARG A N 1
ATOM 2038 C CA . ARG A 1 269 ? -3.323 -5.755 -20.114 1.00 94.81 269 ARG A CA 1
ATOM 2039 C C . ARG A 1 269 ? -1.844 -5.626 -19.794 1.00 94.81 269 ARG A C 1
ATOM 2041 O O . ARG A 1 269 ? -1.137 -6.600 -19.516 1.00 94.81 269 ARG A O 1
ATOM 2048 N N . LEU A 1 270 ? -1.390 -4.379 -19.784 1.00 95.88 270 LEU A N 1
ATOM 2049 C CA . LEU A 1 270 ? -0.061 -4.016 -19.326 1.00 95.88 270 LEU A CA 1
ATOM 2050 C C . LEU A 1 270 ? -0.214 -3.105 -18.113 1.00 95.88 270 LEU A C 1
ATOM 2052 O O . LEU A 1 270 ? -0.753 -2.012 -18.226 1.00 95.88 270 LEU A O 1
ATOM 2056 N N . LEU A 1 271 ? 0.215 -3.580 -16.952 1.00 97.56 271 LEU A N 1
ATOM 2057 C CA . LEU A 1 271 ? -0.016 -2.921 -15.677 1.00 97.56 271 LEU A CA 1
ATOM 2058 C C . LEU A 1 271 ? 1.225 -2.167 -15.207 1.00 97.56 271 LEU A C 1
ATOM 2060 O O . LEU A 1 271 ? 2.352 -2.645 -15.354 1.00 97.56 271 LEU A O 1
ATOM 2064 N N . VAL A 1 272 ? 1.001 -1.012 -14.598 1.00 96.62 272 VAL A N 1
ATOM 2065 C CA . VAL A 1 272 ? 2.012 -0.212 -13.901 1.00 96.62 272 VAL A CA 1
ATOM 2066 C C . VAL A 1 272 ? 1.540 0.115 -12.487 1.00 96.62 272 VAL A C 1
ATOM 2068 O O . VAL A 1 272 ? 0.421 -0.239 -12.098 1.00 96.62 272 VAL A O 1
ATOM 2071 N N . ASP A 1 273 ? 2.397 0.802 -11.733 1.00 96.69 273 ASP A N 1
ATOM 2072 C CA . ASP A 1 273 ? 2.120 1.232 -10.365 1.00 96.69 273 ASP A CA 1
ATOM 2073 C C . ASP A 1 273 ? 0.720 1.867 -10.218 1.00 96.69 273 ASP A C 1
ATOM 2075 O O . ASP A 1 273 ? 0.265 2.672 -11.044 1.00 96.69 273 ASP A O 1
ATOM 2079 N N . GLY A 1 274 ? 0.013 1.473 -9.156 1.00 95.62 274 GLY A N 1
ATOM 2080 C CA . GLY A 1 274 ? -1.339 1.948 -8.849 1.00 95.62 274 GLY A CA 1
ATOM 2081 C C . GLY A 1 274 ? -1.409 3.456 -8.628 1.00 95.62 274 GLY A C 1
ATOM 2082 O O . GLY A 1 274 ? -2.424 4.077 -8.935 1.00 95.62 274 GLY A O 1
ATOM 2083 N N . ALA A 1 275 ? -0.300 4.070 -8.210 1.00 93.69 275 ALA A N 1
ATOM 2084 C CA . ALA A 1 275 ? -0.219 5.495 -7.929 1.00 93.69 275 ALA A CA 1
ATOM 2085 C C . ALA A 1 275 ? -0.383 6.383 -9.176 1.00 93.69 275 ALA A C 1
ATOM 2087 O O . ALA A 1 275 ? -0.463 7.604 -9.042 1.00 93.69 275 ALA A O 1
ATOM 2088 N N . MET A 1 276 ? -0.414 5.794 -10.381 1.00 93.75 276 MET A N 1
ATOM 2089 C CA . MET A 1 276 ? -0.728 6.501 -11.629 1.00 93.75 276 MET A CA 1
ATOM 2090 C C . MET A 1 276 ? -2.225 6.787 -11.793 1.00 93.75 276 MET A C 1
ATOM 2092 O O . MET A 1 276 ? -2.579 7.754 -12.460 1.00 93.75 276 MET A O 1
ATOM 2096 N N . SER A 1 277 ? -3.094 5.971 -11.189 1.00 93.88 277 SER A N 1
ATOM 2097 C CA . SER A 1 277 ? -4.550 6.171 -11.209 1.00 93.88 277 SER A CA 1
ATOM 2098 C C . SER A 1 277 ? -5.087 6.659 -9.866 1.00 93.88 277 SER A C 1
ATOM 2100 O O . SER A 1 277 ? -5.980 7.502 -9.832 1.00 93.88 277 SER A O 1
ATOM 2102 N N . MET A 1 278 ? -4.545 6.155 -8.756 1.00 93.50 278 MET A N 1
ATOM 2103 C CA . MET A 1 278 ? -4.944 6.557 -7.412 1.00 93.50 278 MET A CA 1
ATOM 2104 C C . MET A 1 278 ? -3.792 6.313 -6.436 1.00 93.50 278 MET A C 1
ATOM 2106 O O . MET A 1 278 ? -3.387 5.179 -6.200 1.00 93.50 278 MET A O 1
ATOM 2110 N N . GLU A 1 279 ? -3.266 7.391 -5.855 1.00 94.00 279 GLU A N 1
ATOM 2111 C CA . GLU A 1 279 ? -2.122 7.336 -4.935 1.00 94.00 279 GLU A CA 1
ATOM 2112 C C . GLU A 1 279 ? -2.425 6.554 -3.651 1.00 94.00 279 GLU A C 1
ATOM 2114 O O . GLU A 1 279 ? -1.583 5.789 -3.176 1.00 94.00 279 GLU A O 1
ATOM 2119 N N . ILE A 1 280 ? -3.635 6.730 -3.110 1.00 97.00 280 ILE A N 1
ATOM 2120 C CA . ILE A 1 280 ? -4.107 6.045 -1.908 1.00 97.00 280 ILE A CA 1
ATOM 2121 C C . ILE A 1 280 ? -5.435 5.352 -2.221 1.00 97.00 280 ILE A C 1
ATOM 2123 O O . ILE A 1 280 ? -6.405 6.038 -2.543 1.00 97.00 280 ILE A O 1
ATOM 2127 N N . PRO A 1 281 ? -5.531 4.016 -2.101 1.00 97.50 281 PRO A N 1
ATOM 2128 C CA . PRO A 1 281 ? -6.691 3.244 -2.549 1.00 97.50 281 PRO A CA 1
ATOM 2129 C C . PRO A 1 281 ? -7.895 3.311 -1.583 1.00 97.50 281 PRO A C 1
ATOM 2131 O O . PRO A 1 281 ? -8.552 2.304 -1.323 1.00 97.50 281 PRO A O 1
ATOM 2134 N N . ALA A 1 282 ? -8.232 4.499 -1.069 1.00 97.94 282 ALA A N 1
ATOM 2135 C CA . ALA A 1 282 ? -9.335 4.726 -0.126 1.00 97.94 282 ALA A CA 1
ATOM 2136 C C . ALA A 1 282 ? -10.685 4.225 -0.664 1.00 97.94 282 ALA A C 1
ATOM 2138 O O . ALA A 1 282 ? -11.458 3.582 0.051 1.00 97.94 282 ALA A O 1
ATOM 2139 N N . ARG A 1 283 ? -10.930 4.429 -1.964 1.00 97.06 283 ARG A N 1
ATOM 2140 C CA . ARG A 1 283 ? -12.123 3.917 -2.643 1.00 97.06 283 ARG A CA 1
ATOM 2141 C C . ARG A 1 283 ? -12.218 2.396 -2.601 1.00 97.06 283 ARG A C 1
ATOM 2143 O O . ARG A 1 283 ? -13.305 1.849 -2.439 1.00 97.06 283 ARG A O 1
ATOM 2150 N N . LEU A 1 284 ? -11.090 1.697 -2.732 1.00 98.00 284 LEU A N 1
ATOM 2151 C CA . LEU A 1 284 ? -11.069 0.239 -2.650 1.00 98.00 284 LEU A CA 1
ATOM 2152 C C . LEU A 1 284 ? -11.416 -0.230 -1.234 1.00 98.00 284 LEU A C 1
ATOM 2154 O O . LEU A 1 284 ? -12.167 -1.187 -1.086 1.00 98.00 284 LEU A O 1
ATOM 2158 N N . ALA A 1 285 ? -10.972 0.481 -0.193 1.00 98.38 285 ALA A N 1
ATOM 2159 C CA . ALA A 1 285 ? -11.359 0.162 1.181 1.00 98.38 285 ALA A CA 1
ATOM 2160 C C . ALA A 1 285 ? -12.884 0.274 1.385 1.00 98.38 285 ALA A C 1
ATOM 2162 O O . ALA A 1 285 ? -13.487 -0.598 2.014 1.00 98.38 285 ALA A O 1
ATOM 2163 N N . ARG A 1 286 ? -13.533 1.284 0.782 1.00 97.94 286 ARG A N 1
ATOM 2164 C CA . ARG A 1 286 ? -15.006 1.397 0.753 1.00 97.94 286 ARG A CA 1
ATOM 2165 C C . ARG A 1 286 ? -15.668 0.218 0.056 1.00 97.94 286 ARG A C 1
ATOM 2167 O O . ARG A 1 286 ? -16.619 -0.342 0.594 1.00 97.94 286 ARG A O 1
ATOM 2174 N N . LEU A 1 287 ? -15.153 -0.180 -1.108 1.00 97.31 287 LEU A N 1
ATOM 2175 C CA . LEU A 1 287 ? -15.664 -1.330 -1.863 1.00 97.31 287 LEU A CA 1
ATOM 2176 C C . LEU A 1 287 ? -15.539 -2.646 -1.080 1.00 97.31 287 LEU A C 1
ATOM 2178 O O . LEU A 1 287 ? -16.401 -3.509 -1.207 1.00 97.31 287 LEU A O 1
ATOM 2182 N N . LEU A 1 288 ? -14.524 -2.772 -0.221 1.00 97.88 288 LEU A N 1
ATOM 2183 C CA . LEU A 1 288 ? -14.355 -3.901 0.701 1.00 97.88 288 LEU A CA 1
ATOM 2184 C C . LEU A 1 288 ? -15.251 -3.826 1.954 1.00 97.88 288 LEU A C 1
ATOM 2186 O O . LEU A 1 288 ? -15.148 -4.675 2.837 1.00 97.88 288 LEU A O 1
ATOM 2190 N N . GLY A 1 289 ? -16.144 -2.836 2.045 1.00 97.25 289 GLY A N 1
ATOM 2191 C CA . GLY A 1 289 ? -17.159 -2.740 3.096 1.00 97.25 289 GLY A CA 1
ATOM 2192 C C . GLY A 1 289 ? -16.790 -1.855 4.288 1.00 97.25 289 GLY A C 1
ATOM 2193 O O . GLY A 1 289 ? -17.459 -1.932 5.322 1.00 97.25 289 GLY A O 1
ATOM 2194 N N . ALA A 1 290 ? -15.757 -1.014 4.174 1.00 98.12 290 ALA A N 1
ATOM 2195 C CA . ALA A 1 290 ? -15.406 -0.056 5.219 1.00 98.12 290 ALA A CA 1
ATOM 2196 C C . ALA A 1 290 ? -16.451 1.066 5.354 1.00 98.12 290 ALA A C 1
ATOM 2198 O O . ALA A 1 290 ? -16.710 1.825 4.415 1.00 98.12 290 ALA A O 1
ATOM 2199 N N . THR A 1 291 ? -16.992 1.244 6.560 1.00 97.38 291 THR A N 1
ATOM 2200 C CA . THR A 1 291 ? -17.859 2.385 6.898 1.00 97.38 291 THR A CA 1
ATOM 22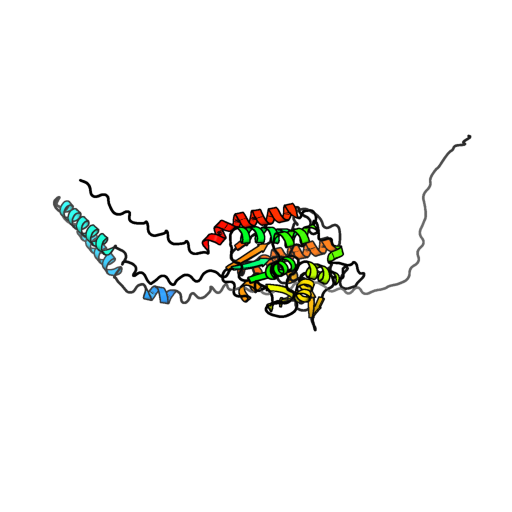01 C C . THR A 1 291 ? -17.064 3.589 7.389 1.00 97.38 291 THR A C 1
ATOM 2203 O O . THR A 1 291 ? -17.534 4.718 7.251 1.00 97.38 291 THR A O 1
ATOM 2206 N N . ARG A 1 292 ? -15.830 3.380 7.864 1.00 97.88 292 ARG A N 1
ATOM 2207 C CA . ARG A 1 292 ? -14.841 4.437 8.104 1.00 97.88 292 ARG A CA 1
ATOM 2208 C C . ARG A 1 292 ? -13.529 4.110 7.402 1.00 97.88 292 ARG A C 1
ATOM 2210 O O . ARG A 1 292 ? -13.080 2.978 7.498 1.00 97.88 292 ARG A O 1
ATOM 2217 N N . VAL A 1 293 ? -12.909 5.064 6.715 1.00 98.69 293 VAL A N 1
ATOM 2218 C CA . VAL A 1 293 ? -11.625 4.867 6.023 1.00 98.69 293 VAL A CA 1
ATOM 2219 C C . VAL A 1 293 ? -10.566 5.798 6.590 1.00 98.69 293 VAL A C 1
ATOM 2221 O O . VAL A 1 293 ? -10.743 7.017 6.629 1.00 98.69 293 VAL A O 1
ATOM 2224 N N . ILE A 1 294 ? -9.450 5.199 6.997 1.00 98.75 294 ILE A N 1
ATOM 2225 C CA . ILE A 1 294 ? -8.227 5.893 7.383 1.00 98.75 294 ILE A CA 1
ATOM 2226 C C . ILE A 1 294 ? -7.233 5.755 6.233 1.00 98.75 294 ILE A C 1
ATOM 2228 O O . ILE A 1 294 ? -6.907 4.641 5.830 1.00 98.75 294 ILE A O 1
ATOM 2232 N N . SER A 1 295 ? -6.725 6.875 5.734 1.00 98.62 295 SER A N 1
ATOM 2233 C CA . SER A 1 295 ? -5.718 6.912 4.671 1.00 98.62 295 SER A CA 1
ATOM 2234 C C . SER A 1 295 ? -4.367 7.326 5.237 1.00 98.62 295 SER A C 1
ATOM 2236 O O . SER A 1 295 ? -4.269 8.366 5.886 1.00 98.62 295 SER A O 1
ATOM 2238 N N . VAL A 1 296 ? -3.320 6.543 4.978 1.00 98.31 296 VAL A N 1
ATOM 2239 C CA . VAL A 1 296 ? -1.944 6.883 5.360 1.00 98.31 296 VAL A CA 1
ATOM 2240 C C . VAL A 1 296 ? -1.223 7.469 4.151 1.00 98.31 296 VAL A C 1
ATOM 2242 O O . VAL A 1 296 ? -0.902 6.755 3.197 1.00 98.31 296 VAL A O 1
ATOM 2245 N N . HIS A 1 297 ? -0.992 8.780 4.193 1.00 95.88 297 HIS A N 1
ATOM 2246 C CA . HIS A 1 297 ? -0.396 9.561 3.114 1.00 95.88 297 HIS A CA 1
ATOM 2247 C C . HIS A 1 297 ? 1.075 9.858 3.418 1.00 95.88 297 HIS A C 1
ATOM 2249 O O . HIS A 1 297 ? 1.398 10.386 4.478 1.00 95.88 297 HIS A O 1
ATOM 2255 N N . LEU A 1 298 ? 1.972 9.530 2.485 1.00 92.00 298 LEU A N 1
ATOM 2256 C CA . LEU A 1 298 ? 3.412 9.773 2.606 1.00 92.00 298 LEU A CA 1
ATOM 2257 C C . LEU A 1 298 ? 3.828 10.911 1.661 1.00 92.00 298 LEU A C 1
ATOM 2259 O O . LEU A 1 298 ? 4.297 10.639 0.548 1.00 92.00 298 LEU A O 1
ATOM 2263 N N . PRO A 1 299 ? 3.660 12.182 2.076 1.00 80.62 299 PRO A N 1
ATOM 2264 C CA . PRO A 1 299 ? 3.789 13.330 1.187 1.00 80.62 299 PRO A CA 1
ATOM 2265 C C . PRO A 1 299 ? 5.155 13.359 0.506 1.00 80.62 299 PRO A C 1
ATOM 2267 O O . PRO A 1 299 ? 6.189 13.063 1.105 1.00 80.62 299 PRO A O 1
ATOM 2270 N N . ALA A 1 300 ? 5.175 13.682 -0.783 1.00 72.00 300 ALA A N 1
ATOM 2271 C CA . ALA A 1 300 ? 6.399 13.765 -1.565 1.00 72.00 300 ALA A CA 1
ATOM 2272 C C . ALA A 1 300 ? 7.300 14.941 -1.149 1.00 72.00 300 ALA A C 1
ATOM 2274 O O . ALA A 1 300 ? 6.859 16.086 -1.076 1.00 72.00 300 ALA A O 1
ATOM 2275 N N . ASN A 1 301 ? 8.599 14.671 -0.993 1.00 66.00 301 ASN A N 1
ATOM 2276 C CA . ASN A 1 301 ? 9.618 15.712 -0.882 1.00 66.00 301 ASN A CA 1
ATOM 2277 C C . ASN A 1 301 ? 9.846 16.345 -2.255 1.00 66.00 301 ASN A C 1
ATOM 2279 O O . ASN A 1 301 ? 10.410 15.706 -3.141 1.00 66.00 301 ASN A O 1
ATOM 2283 N N . GLY A 1 302 ? 9.401 17.587 -2.447 1.00 55.31 302 GLY A N 1
ATOM 2284 C CA . GLY A 1 302 ? 9.544 18.250 -3.746 1.00 55.31 302 GLY A CA 1
ATOM 2285 C C . GLY A 1 302 ? 9.692 19.767 -3.722 1.00 55.31 302 GLY A C 1
ATOM 2286 O O . GLY A 1 302 ? 9.827 20.376 -4.785 1.00 55.31 302 GLY A O 1
ATOM 2287 N N . ALA A 1 303 ? 9.671 20.397 -2.551 1.00 56.28 303 ALA A N 1
ATOM 2288 C CA . ALA A 1 303 ? 9.964 21.818 -2.436 1.00 56.28 303 ALA A CA 1
ATOM 2289 C C . ALA A 1 303 ? 11.472 21.998 -2.190 1.00 56.28 303 ALA A C 1
ATOM 2291 O O . ALA A 1 303 ? 11.933 21.840 -1.067 1.00 56.28 303 ALA A O 1
ATOM 2292 N N . GLY A 1 304 ? 12.243 22.299 -3.243 1.00 61.84 304 GLY A N 1
ATOM 2293 C CA . GLY A 1 304 ? 13.576 22.906 -3.094 1.00 61.84 304 GLY A CA 1
ATOM 2294 C C . GLY A 1 304 ? 14.736 22.282 -3.876 1.00 61.84 304 GLY A C 1
ATOM 2295 O O . GLY A 1 304 ? 15.701 22.990 -4.148 1.00 61.84 304 GLY A O 1
ATOM 2296 N N . THR A 1 305 ? 14.668 21.013 -4.288 1.00 70.06 305 THR A N 1
ATOM 2297 C CA . THR A 1 305 ? 15.769 20.347 -5.013 1.00 70.06 305 THR A CA 1
ATOM 2298 C C . THR A 1 305 ? 15.450 20.148 -6.493 1.00 70.06 305 THR A C 1
ATOM 2300 O O . THR A 1 305 ? 14.404 19.612 -6.863 1.00 70.06 305 THR A O 1
ATOM 2303 N N . LEU A 1 306 ? 16.360 20.598 -7.363 1.00 80.94 306 LEU A N 1
ATOM 2304 C CA . LEU A 1 306 ? 16.246 20.380 -8.803 1.00 80.94 306 LEU A CA 1
ATOM 2305 C C . LEU A 1 306 ? 16.592 18.921 -9.152 1.00 80.94 306 LEU A C 1
ATOM 2307 O O . LEU A 1 306 ? 17.565 18.386 -8.613 1.00 80.94 306 LEU A O 1
ATOM 2311 N N . PRO A 1 307 ? 15.836 18.274 -10.058 1.00 84.50 307 PRO A N 1
ATOM 2312 C CA . PRO A 1 307 ? 16.157 16.929 -10.509 1.00 84.50 307 PRO A CA 1
ATOM 2313 C C . PRO A 1 307 ? 17.486 16.905 -11.278 1.00 84.50 307 PRO A C 1
ATOM 2315 O O . PRO A 1 307 ? 17.746 17.758 -12.122 1.00 84.50 307 PRO A O 1
ATOM 2318 N N . SER A 1 308 ? 18.303 15.888 -11.010 1.00 87.00 308 SER A N 1
ATOM 2319 C CA . SER A 1 308 ? 19.646 15.689 -11.583 1.00 87.00 308 SER A CA 1
ATOM 2320 C C . SER A 1 308 ? 19.720 14.578 -12.637 1.00 87.00 308 SER A C 1
ATOM 2322 O O . SER A 1 308 ? 20.725 14.442 -13.330 1.00 87.00 308 SER A O 1
ATOM 2324 N N . ASN A 1 309 ? 18.671 13.762 -12.769 1.00 85.12 309 ASN A N 1
ATOM 2325 C CA . ASN A 1 309 ? 18.612 12.646 -13.714 1.00 85.12 309 ASN A CA 1
ATOM 2326 C C . ASN A 1 309 ? 17.176 12.383 -14.193 1.00 85.12 309 ASN A C 1
ATOM 2328 O O . ASN A 1 309 ? 16.211 12.868 -13.600 1.00 85.12 309 ASN A O 1
ATOM 2332 N N . VAL A 1 310 ? 17.034 11.591 -15.264 1.00 84.69 310 VAL A N 1
ATOM 2333 C CA . VAL A 1 310 ? 15.735 11.318 -15.908 1.00 84.69 310 VAL A CA 1
ATOM 2334 C C . VAL A 1 310 ? 14.719 10.690 -14.954 1.00 84.69 310 VAL A C 1
ATOM 2336 O O . VAL A 1 310 ? 13.548 11.056 -14.987 1.00 84.69 310 VAL A O 1
ATOM 2339 N N . PHE A 1 311 ? 15.158 9.806 -14.055 1.00 82.69 311 PHE A N 1
ATOM 2340 C CA . PHE A 1 311 ? 14.272 9.197 -13.069 1.00 82.69 311 PHE A CA 1
ATOM 2341 C C . PHE A 1 311 ? 13.740 10.244 -12.084 1.00 82.69 311 PHE A C 1
ATOM 2343 O O . PHE A 1 311 ? 12.541 10.286 -11.832 1.00 82.69 311 PHE A O 1
ATOM 2350 N N . GLN A 1 312 ? 14.595 11.140 -11.581 1.00 84.56 312 GLN A N 1
ATOM 2351 C CA . GLN A 1 312 ? 14.166 12.236 -10.708 1.00 84.56 312 GLN A CA 1
ATOM 2352 C C . GLN A 1 312 ? 13.211 13.204 -11.423 1.00 84.56 312 GLN A C 1
ATOM 2354 O O . GLN A 1 312 ? 12.264 13.673 -10.795 1.00 84.56 312 GLN A O 1
ATOM 2359 N N . VAL A 1 313 ? 13.409 13.472 -12.721 1.00 87.69 313 VAL A N 1
ATOM 2360 C CA . VAL A 1 313 ? 12.466 14.272 -13.526 1.00 87.69 313 VAL A CA 1
ATOM 2361 C C . VAL A 1 313 ? 11.101 13.586 -13.589 1.00 87.69 313 VAL A C 1
ATOM 2363 O O . VAL A 1 313 ? 10.096 14.195 -13.230 1.00 87.69 313 VAL A O 1
ATOM 2366 N N . VAL A 1 314 ? 11.067 12.311 -13.989 1.00 87.19 314 VAL A N 1
ATOM 2367 C CA . VAL A 1 314 ? 9.826 11.527 -14.111 1.00 87.19 314 VAL A CA 1
ATOM 2368 C C . VAL A 1 314 ? 9.109 11.416 -12.762 1.00 87.19 314 VAL A C 1
ATOM 2370 O O . VAL A 1 314 ? 7.921 11.724 -12.673 1.00 87.19 314 VAL A O 1
ATOM 2373 N N . ASN A 1 315 ? 9.834 11.067 -11.697 1.00 86.38 315 ASN A N 1
ATOM 2374 C CA . ASN A 1 315 ? 9.296 10.988 -10.341 1.00 86.38 315 ASN A CA 1
ATOM 2375 C C . ASN A 1 315 ? 8.709 12.335 -9.897 1.00 86.38 315 ASN A C 1
ATOM 2377 O O . ASN A 1 315 ? 7.587 12.389 -9.398 1.00 86.38 315 ASN A O 1
ATOM 2381 N N . ARG A 1 316 ? 9.410 13.449 -10.150 1.00 87.00 316 ARG A N 1
ATOM 2382 C CA . ARG A 1 316 ? 8.902 14.783 -9.811 1.00 87.00 316 ARG A CA 1
ATOM 2383 C C . ARG A 1 316 ? 7.634 15.135 -10.591 1.00 87.00 316 ARG A C 1
ATOM 2385 O O . ARG A 1 316 ? 6.716 15.700 -10.001 1.00 87.00 316 ARG A O 1
ATOM 2392 N N . CYS A 1 317 ? 7.551 14.788 -11.876 1.00 88.75 317 CYS A N 1
ATOM 2393 C CA . CYS A 1 317 ? 6.332 14.966 -12.668 1.00 88.75 317 CYS A CA 1
ATOM 2394 C C 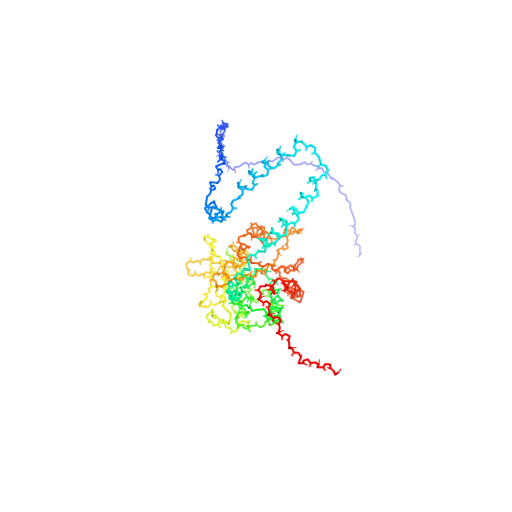. CYS A 1 317 ? 5.152 14.195 -12.065 1.00 88.75 317 CYS A C 1
ATOM 2396 O O . CYS A 1 317 ? 4.079 14.774 -11.896 1.00 88.75 317 CYS A O 1
ATOM 2398 N N . PHE A 1 318 ? 5.350 12.932 -11.678 1.00 88.94 318 PHE A N 1
ATOM 2399 C CA . PHE A 1 318 ? 4.294 12.142 -11.043 1.00 88.94 318 PHE A CA 1
ATOM 2400 C C . PHE A 1 318 ? 3.862 12.712 -9.693 1.00 88.94 318 PHE A C 1
ATOM 2402 O O . PHE A 1 318 ? 2.666 12.841 -9.463 1.00 88.94 318 PHE A O 1
ATOM 2409 N N . GLN A 1 319 ? 4.791 13.163 -8.850 1.00 87.00 319 GLN A N 1
ATOM 2410 C CA . GLN A 1 319 ? 4.458 13.831 -7.584 1.00 87.00 319 GLN A CA 1
ATOM 2411 C C . GLN A 1 319 ? 3.643 15.120 -7.791 1.00 87.00 319 GLN A C 1
ATOM 2413 O O . GLN A 1 319 ? 2.718 15.415 -7.032 1.00 87.00 319 GLN A O 1
ATOM 2418 N N . ILE A 1 320 ? 3.969 15.905 -8.826 1.00 88.06 320 ILE A N 1
ATOM 2419 C CA . ILE A 1 320 ? 3.200 17.107 -9.174 1.00 88.06 320 ILE A CA 1
ATOM 2420 C C . ILE A 1 320 ? 1.784 16.713 -9.599 1.00 88.06 320 ILE A C 1
ATOM 2422 O O . ILE A 1 320 ? 0.830 17.331 -9.139 1.00 88.06 320 ILE A O 1
ATOM 2426 N N . LEU A 1 321 ? 1.629 15.683 -10.433 1.00 89.06 321 LEU A N 1
ATOM 2427 C CA . LEU A 1 321 ? 0.311 15.208 -10.858 1.00 89.06 321 LEU A CA 1
ATOM 2428 C C . LEU A 1 321 ? -0.503 14.656 -9.681 1.00 89.06 321 LEU A C 1
ATOM 2430 O O . LEU A 1 321 ? -1.656 15.044 -9.518 1.00 89.06 321 LEU A O 1
ATOM 2434 N N . GLN A 1 322 ? 0.112 13.850 -8.817 1.00 88.00 322 GLN A N 1
ATOM 2435 C CA . GLN A 1 322 ? -0.523 13.266 -7.632 1.00 88.00 322 GLN A CA 1
ATOM 2436 C C . GLN A 1 322 ? -1.098 14.337 -6.700 1.00 88.00 322 GLN A C 1
ATOM 2438 O O . GLN A 1 322 ? -2.281 14.274 -6.367 1.00 88.00 322 GLN A O 1
ATOM 2443 N N . SER A 1 323 ? -0.329 15.394 -6.407 1.00 85.81 323 SER A N 1
ATOM 2444 C CA . SER A 1 323 ? -0.817 16.513 -5.579 1.00 85.81 323 SER A CA 1
ATOM 2445 C C . SER A 1 323 ? -1.978 17.296 -6.211 1.00 85.81 32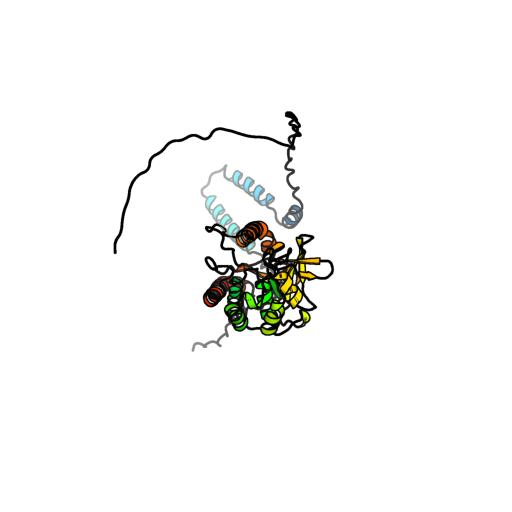3 SER A C 1
ATOM 2447 O O . SER A 1 323 ? -2.748 17.943 -5.508 1.00 85.81 323 SER A O 1
ATOM 2449 N N . ARG A 1 324 ? -2.152 17.232 -7.539 1.00 85.94 324 ARG A N 1
ATOM 2450 C CA . ARG A 1 324 ? -3.309 17.824 -8.240 1.00 85.94 324 ARG A CA 1
ATOM 2451 C C . ARG A 1 324 ? -4.530 16.908 -8.239 1.00 85.94 324 ARG A C 1
ATOM 2453 O O . ARG A 1 324 ? -5.646 17.403 -8.330 1.00 85.94 324 ARG A O 1
ATOM 2460 N N . THR A 1 325 ? -4.325 15.597 -8.150 1.00 83.81 325 THR A N 1
ATOM 2461 C CA . THR A 1 325 ? -5.390 14.580 -8.149 1.00 83.81 325 THR A CA 1
ATOM 2462 C C . THR A 1 325 ? -5.798 14.124 -6.748 1.00 83.81 325 THR A C 1
ATOM 2464 O O . THR A 1 325 ? -6.653 13.251 -6.610 1.00 83.81 325 THR A O 1
ATOM 2467 N N . GLU A 1 326 ? -5.208 14.714 -5.708 1.00 86.06 326 GLU A N 1
ATOM 2468 C CA . GLU A 1 326 ? -5.363 14.322 -4.306 1.00 86.06 326 GLU A CA 1
ATOM 2469 C C . GLU A 1 326 ? -6.822 14.339 -3.824 1.00 86.06 326 GLU A C 1
ATOM 2471 O O . GLU A 1 326 ? -7.249 13.484 -3.049 1.00 86.06 326 GLU A O 1
ATOM 2476 N N . GLU A 1 327 ? -7.619 15.280 -4.337 1.00 88.19 327 GLU A N 1
ATOM 2477 C CA . GLU A 1 327 ? -9.039 15.407 -4.003 1.00 88.19 327 GLU A CA 1
ATOM 2478 C C . GLU A 1 327 ? -9.818 14.113 -4.287 1.00 88.19 327 GLU A C 1
ATOM 2480 O O . GLU A 1 327 ? -10.696 13.744 -3.510 1.00 88.19 327 GLU A O 1
ATOM 2485 N N . SER A 1 328 ? -9.444 13.367 -5.333 1.00 88.00 328 SER A N 1
ATOM 2486 C CA . SER A 1 328 ? -10.164 12.163 -5.762 1.00 88.00 328 SER A CA 1
ATOM 2487 C C . SER A 1 328 ? -10.263 11.098 -4.666 1.00 88.00 328 SER A C 1
ATOM 2489 O O . SER A 1 328 ? -11.365 10.663 -4.345 1.00 88.00 328 SER A O 1
ATOM 2491 N N . TRP A 1 329 ? -9.150 10.713 -4.038 1.00 93.81 329 TRP A N 1
ATOM 2492 C CA . TRP A 1 329 ? -9.143 9.697 -2.981 1.00 93.81 329 TRP A CA 1
ATOM 2493 C C . TRP A 1 329 ? -9.524 10.267 -1.609 1.00 93.81 329 TRP A C 1
ATOM 2495 O O . TRP A 1 329 ? -10.003 9.534 -0.738 1.00 93.81 329 TRP A O 1
ATOM 2505 N N . ARG A 1 330 ? -9.354 11.581 -1.402 1.00 95.62 330 ARG A N 1
ATOM 2506 C CA . ARG A 1 330 ? -9.762 12.254 -0.160 1.00 95.62 330 ARG A CA 1
ATOM 2507 C C . ARG A 1 330 ? -11.269 12.207 0.053 1.00 95.62 330 ARG A C 1
ATOM 2509 O O . ARG A 1 330 ? -11.689 12.090 1.198 1.00 95.62 330 ARG A O 1
ATOM 2516 N N . THR A 1 331 ? -12.069 12.231 -1.017 1.00 95.62 331 THR A N 1
ATOM 2517 C CA . THR A 1 331 ? -13.536 12.102 -0.909 1.00 95.62 331 THR A CA 1
ATOM 2518 C C . THR A 1 331 ? -13.987 10.788 -0.265 1.00 95.62 331 THR A C 1
ATOM 2520 O O . THR A 1 331 ? -15.009 10.763 0.416 1.00 95.62 331 THR A O 1
ATOM 2523 N N . ASP A 1 332 ? -13.203 9.718 -0.411 1.00 96.88 332 ASP A N 1
ATOM 2524 C CA . ASP A 1 332 ? -13.494 8.406 0.171 1.00 96.88 332 ASP A CA 1
ATOM 2525 C C . ASP A 1 332 ? -12.895 8.220 1.579 1.00 96.88 332 ASP A C 1
ATOM 2527 O O . ASP A 1 332 ? -13.112 7.180 2.207 1.00 96.88 332 ASP A O 1
ATOM 2531 N N . THR A 1 333 ? -12.171 9.213 2.105 1.00 98.00 333 THR A N 1
ATOM 2532 C CA . THR A 1 333 ? -11.405 9.141 3.359 1.00 98.00 333 THR A CA 1
ATOM 2533 C C . THR A 1 333 ? -12.089 9.910 4.497 1.00 98.00 333 THR A C 1
ATOM 2535 O O . THR A 1 333 ? -12.445 11.070 4.327 1.00 98.00 333 THR A O 1
ATOM 2538 N N . ASP A 1 334 ? -12.204 9.314 5.691 1.00 98.12 334 ASP A N 1
ATOM 2539 C CA . ASP A 1 334 ? -12.675 10.029 6.894 1.00 98.12 334 ASP A CA 1
ATOM 2540 C C . ASP A 1 334 ? -11.537 10.689 7.679 1.00 98.12 334 ASP A C 1
ATOM 2542 O O . ASP A 1 334 ? -11.731 11.732 8.302 1.00 98.12 334 ASP A O 1
ATOM 2546 N N . LEU A 1 335 ? -10.358 10.061 7.693 1.00 98.12 335 LEU A N 1
ATOM 2547 C CA . LEU A 1 335 ? -9.191 10.537 8.429 1.00 98.12 335 LEU A CA 1
ATOM 2548 C C . LEU A 1 335 ? -7.917 10.288 7.628 1.00 98.12 335 LEU A C 1
ATOM 2550 O O . LEU A 1 335 ? -7.679 9.177 7.162 1.00 98.12 335 LEU A O 1
ATOM 2554 N N . VAL A 1 336 ? -7.077 11.314 7.508 1.00 98.19 336 VAL A N 1
ATOM 2555 C CA . VAL A 1 336 ? -5.746 11.192 6.907 1.00 98.19 336 VAL A CA 1
ATOM 2556 C C . VAL A 1 336 ? -4.700 11.202 8.011 1.00 98.19 336 VAL A C 1
ATOM 2558 O O . VAL A 1 336 ? -4.676 12.116 8.832 1.00 98.19 336 VAL A O 1
ATOM 2561 N N . ILE A 1 337 ? -3.828 10.199 8.007 1.00 98.25 337 ILE A N 1
ATOM 2562 C CA . ILE A 1 337 ? -2.614 10.150 8.818 1.00 98.25 337 ILE A CA 1
ATOM 2563 C C . ILE A 1 337 ? -1.447 10.466 7.888 1.00 98.25 337 ILE A C 1
ATOM 2565 O O . ILE A 1 337 ? -1.230 9.751 6.911 1.00 98.25 337 ILE A O 1
ATOM 2569 N N . SER A 1 338 ? -0.697 11.519 8.198 1.00 96.50 338 SER A N 1
ATOM 2570 C CA . SER A 1 338 ? 0.457 11.949 7.404 1.00 96.50 338 SER A CA 1
ATOM 2571 C C . SER A 1 338 ? 1.729 11.880 8.249 1.00 96.50 338 SER A C 1
ATOM 2573 O O . SER A 1 338 ? 2.013 12.827 8.981 1.00 96.50 338 SER A O 1
ATOM 2575 N N . PRO A 1 339 ? 2.484 10.768 8.209 1.00 95.56 339 PRO A N 1
ATOM 2576 C CA . PRO A 1 339 ? 3.795 10.687 8.842 1.00 95.56 339 PRO A CA 1
ATOM 2577 C C . PRO A 1 339 ? 4.756 11.764 8.328 1.00 95.56 339 PRO A C 1
ATOM 2579 O O . PRO A 1 339 ? 4.885 11.968 7.119 1.00 95.56 339 PRO A O 1
ATOM 2582 N N . GLU A 1 340 ? 5.472 12.414 9.247 1.00 91.62 340 GLU A N 1
ATOM 2583 C CA . GLU A 1 340 ? 6.516 13.389 8.919 1.00 91.62 340 GLU A CA 1
ATOM 2584 C C . GLU A 1 340 ? 7.758 12.669 8.383 1.00 91.62 340 GLU A C 1
ATOM 2586 O O . GLU A 1 340 ? 8.656 12.279 9.123 1.00 91.62 340 GLU A O 1
ATOM 2591 N N . VAL A 1 341 ? 7.784 12.465 7.067 1.00 87.75 341 VAL A N 1
ATOM 2592 C CA . VAL A 1 341 ? 8.891 11.827 6.327 1.00 87.75 341 VAL A CA 1
ATOM 2593 C C . VAL A 1 341 ? 9.624 12.827 5.428 1.00 87.75 341 VAL A C 1
ATOM 2595 O O . VAL A 1 341 ? 10.298 12.466 4.453 1.00 87.75 341 VAL A O 1
ATOM 2598 N N . ASN A 1 342 ? 9.455 14.114 5.734 1.00 79.31 342 ASN A N 1
ATOM 2599 C CA . ASN A 1 342 ? 10.063 15.200 4.990 1.00 79.31 342 ASN A CA 1
ATOM 2600 C C . ASN A 1 342 ? 11.593 15.165 5.148 1.00 79.31 342 ASN A C 1
ATOM 2602 O O . ASN A 1 342 ? 12.112 14.886 6.222 1.00 79.31 342 ASN A O 1
ATOM 2606 N N . GLY A 1 343 ? 12.325 15.395 4.060 1.00 76.25 343 GLY A N 1
ATOM 2607 C CA . GLY A 1 343 ? 13.789 15.271 4.015 1.00 76.25 343 GLY A CA 1
ATOM 2608 C C . GLY A 1 343 ? 14.337 13.848 3.822 1.00 76.25 343 GLY A C 1
ATOM 2609 O O . GLY A 1 343 ? 15.490 13.708 3.421 1.00 76.25 343 GLY A O 1
ATOM 2610 N N . ILE A 1 344 ? 13.529 12.797 4.002 1.00 81.31 344 ILE A N 1
ATOM 2611 C CA . ILE A 1 344 ? 13.959 11.413 3.753 1.00 81.31 344 ILE A CA 1
ATOM 2612 C C . ILE A 1 344 ? 13.833 11.088 2.259 1.00 81.31 344 ILE A C 1
ATOM 2614 O O . ILE A 1 344 ? 12.776 11.273 1.639 1.00 81.31 344 ILE A O 1
ATOM 2618 N N . HIS A 1 345 ? 14.930 10.624 1.662 1.00 79.50 345 HIS A N 1
ATOM 2619 C CA . HIS A 1 345 ? 14.974 10.273 0.245 1.00 79.50 345 HIS A CA 1
ATOM 2620 C C . HIS A 1 345 ? 14.191 8.977 -0.038 1.00 79.50 345 HIS A C 1
ATOM 2622 O O . HIS A 1 345 ? 13.944 8.161 0.849 1.00 79.50 345 HIS A O 1
ATOM 2628 N N . TRP A 1 346 ? 13.752 8.787 -1.283 1.00 77.38 346 TRP A N 1
ATOM 2629 C CA . TRP A 1 346 ? 12.853 7.682 -1.642 1.00 77.38 346 TRP A CA 1
ATOM 2630 C C . TRP A 1 346 ? 13.514 6.296 -1.532 1.00 77.38 346 TRP A C 1
ATOM 2632 O O . TRP A 1 346 ? 12.804 5.313 -1.347 1.00 77.38 346 TRP A O 1
ATOM 2642 N N . ASP A 1 347 ? 14.841 6.206 -1.617 1.00 78.56 347 ASP A N 1
ATOM 2643 C CA . ASP A 1 347 ? 15.630 4.969 -1.502 1.00 78.56 347 ASP A CA 1
ATOM 2644 C C . ASP A 1 347 ? 16.347 4.821 -0.146 1.00 78.56 347 ASP A C 1
ATOM 2646 O O . ASP A 1 347 ? 17.175 3.926 0.016 1.00 78.56 347 ASP A O 1
ATOM 2650 N N . ALA A 1 348 ? 16.033 5.673 0.836 1.00 82.50 348 ALA A N 1
ATOM 2651 C CA . ALA A 1 348 ? 16.689 5.691 2.142 1.00 82.50 348 ALA A CA 1
ATOM 2652 C C . ALA A 1 348 ? 16.169 4.574 3.071 1.00 82.50 348 ALA A C 1
ATOM 2654 O O . ALA A 1 348 ? 15.591 4.839 4.125 1.00 82.50 348 ALA A O 1
ATOM 2655 N N . PHE A 1 349 ? 16.355 3.310 2.675 1.00 82.00 349 PHE A N 1
ATOM 2656 C CA . PHE A 1 349 ? 15.961 2.135 3.470 1.00 82.00 349 PHE A CA 1
ATOM 2657 C C . PHE A 1 349 ? 16.712 2.055 4.813 1.00 82.00 349 PHE A C 1
ATOM 2659 O O . PHE A 1 349 ? 16.158 1.572 5.800 1.00 82.00 349 PHE A O 1
ATOM 2666 N N . ASP A 1 350 ? 17.918 2.630 4.882 1.00 82.69 350 ASP A N 1
ATOM 2667 C CA . ASP A 1 350 ? 18.729 2.711 6.103 1.00 82.69 350 ASP A CA 1
ATOM 2668 C C . ASP A 1 350 ? 18.110 3.637 7.178 1.00 82.69 350 ASP A C 1
ATOM 2670 O O . ASP A 1 350 ? 18.364 3.461 8.369 1.00 82.69 350 ASP A O 1
ATOM 2674 N N . CYS A 1 351 ? 17.223 4.568 6.795 1.00 84.06 351 CYS A N 1
ATOM 2675 C CA . CYS A 1 351 ? 16.471 5.445 7.712 1.00 84.06 351 CYS A CA 1
ATOM 2676 C C . CYS A 1 351 ? 15.249 4.751 8.345 1.00 84.06 351 CYS A C 1
ATOM 2678 O O . CYS A 1 351 ? 14.338 5.402 8.861 1.00 84.06 351 CYS A O 1
ATOM 2680 N N . GLY A 1 352 ? 15.186 3.421 8.298 1.00 86.44 352 GLY A N 1
ATOM 2681 C CA . GLY A 1 352 ? 14.039 2.649 8.762 1.00 86.44 352 GLY A CA 1
ATOM 2682 C C . GLY A 1 352 ? 13.584 2.931 10.207 1.00 86.44 352 GLY A C 1
ATOM 2683 O O . GLY A 1 352 ? 12.377 3.081 10.410 1.00 86.44 352 GLY A O 1
ATOM 2684 N N . PRO A 1 353 ? 14.479 3.074 11.210 1.00 90.75 353 PRO A N 1
ATOM 2685 C CA . PRO A 1 353 ? 14.078 3.446 12.571 1.00 90.75 353 PRO A CA 1
ATOM 2686 C C . PRO A 1 353 ? 13.384 4.814 12.660 1.00 90.75 353 PRO A C 1
ATOM 2688 O O . PRO A 1 353 ? 12.397 4.956 13.381 1.00 90.75 353 PRO A O 1
ATOM 2691 N N . GLU A 1 354 ? 13.862 5.806 11.905 1.00 92.69 354 GLU A N 1
ATOM 2692 C CA . GLU A 1 354 ? 13.270 7.150 11.853 1.00 92.69 354 GLU A CA 1
ATOM 2693 C C . GLU A 1 354 ? 11.895 7.114 11.181 1.00 92.69 354 GLU A C 1
ATOM 2695 O O . GLU A 1 354 ? 10.929 7.668 11.704 1.00 92.69 354 GLU A O 1
ATOM 2700 N N . LEU A 1 355 ? 11.778 6.386 10.065 1.00 94.00 355 LEU A N 1
ATOM 2701 C CA . LEU A 1 355 ? 10.518 6.192 9.346 1.00 94.00 355 LEU A CA 1
ATOM 2702 C C . LEU A 1 355 ? 9.473 5.484 10.209 1.00 94.00 355 LEU A C 1
ATOM 2704 O O . LEU A 1 355 ? 8.324 5.923 10.277 1.00 94.00 355 LEU A O 1
ATOM 2708 N N . LEU A 1 356 ? 9.877 4.421 10.910 1.00 95.50 356 LEU A N 1
ATOM 2709 C CA . LEU A 1 356 ? 9.020 3.726 11.864 1.00 95.50 356 LEU A CA 1
ATOM 2710 C C . LEU A 1 356 ? 8.512 4.702 12.931 1.00 95.50 356 LEU A C 1
ATOM 2712 O O . LEU A 1 356 ? 7.312 4.747 13.209 1.00 95.50 356 LEU A O 1
ATOM 2716 N N . LYS A 1 357 ? 9.408 5.531 13.480 1.00 96.31 357 LYS A N 1
ATOM 2717 C CA . LYS A 1 357 ? 9.051 6.504 14.513 1.00 96.31 357 LYS A CA 1
ATOM 2718 C C . LYS A 1 357 ? 8.119 7.604 14.006 1.00 96.31 357 LYS A C 1
ATOM 2720 O O . LYS A 1 357 ? 7.208 8.008 14.736 1.00 96.31 357 LYS A O 1
ATOM 2725 N N . ALA A 1 358 ? 8.304 8.064 12.770 1.00 96.50 358 ALA A N 1
ATOM 2726 C CA . ALA A 1 358 ? 7.418 9.033 12.129 1.00 96.50 358 ALA A CA 1
ATOM 2727 C C . ALA A 1 358 ? 5.991 8.477 12.000 1.00 96.50 358 ALA A C 1
ATOM 2729 O O . ALA A 1 358 ? 5.022 9.163 12.333 1.00 96.50 358 ALA A O 1
ATOM 2730 N N . GLY A 1 359 ? 5.868 7.209 11.595 1.00 97.62 359 GLY A N 1
ATOM 2731 C CA . GLY A 1 359 ? 4.596 6.489 11.546 1.00 97.62 359 GLY A CA 1
ATOM 2732 C C . GLY A 1 359 ? 3.917 6.373 12.909 1.00 97.62 359 GLY A C 1
ATOM 2733 O O . GLY A 1 359 ? 2.737 6.697 13.040 1.00 97.62 359 GLY A O 1
ATOM 2734 N N . GLU A 1 360 ? 4.670 5.971 13.940 1.00 98.38 360 GLU A N 1
ATOM 2735 C CA . GLU A 1 360 ? 4.158 5.886 15.314 1.00 98.38 360 GLU A CA 1
ATOM 2736 C C . GLU A 1 360 ? 3.620 7.238 15.802 1.00 98.38 360 GLU A C 1
ATOM 2738 O O . GLU A 1 360 ? 2.508 7.336 16.316 1.00 98.38 360 GLU A O 1
ATOM 2743 N N . THR A 1 361 ? 4.405 8.298 15.617 1.00 98.31 361 THR A N 1
ATOM 2744 C CA . THR A 1 361 ? 4.074 9.648 16.094 1.00 98.31 361 THR A CA 1
ATOM 2745 C C . THR A 1 361 ? 2.801 10.179 15.435 1.00 98.31 361 THR A C 1
ATOM 2747 O O . THR A 1 361 ? 1.916 10.714 16.112 1.00 98.31 361 THR A O 1
ATOM 2750 N N . ALA A 1 362 ? 2.665 9.986 14.121 1.00 98.25 362 ALA A N 1
ATOM 2751 C CA . ALA A 1 362 ? 1.468 10.393 13.395 1.00 98.25 362 ALA A CA 1
ATOM 2752 C C . ALA A 1 362 ? 0.230 9.586 13.816 1.00 98.25 362 ALA A C 1
ATOM 2754 O O . ALA A 1 362 ? -0.846 10.159 13.988 1.00 98.25 362 ALA A O 1
ATOM 2755 N N . ALA A 1 363 ? 0.376 8.279 14.049 1.00 98.19 363 ALA A N 1
ATOM 2756 C CA . ALA A 1 363 ? -0.725 7.444 14.514 1.00 98.19 363 ALA A CA 1
ATOM 2757 C C . ALA A 1 363 ? -1.179 7.805 15.933 1.00 98.19 363 ALA A C 1
ATOM 2759 O O . ALA A 1 363 ? -2.380 7.937 16.157 1.00 98.19 363 ALA A O 1
ATOM 2760 N N . ILE A 1 364 ? -0.247 8.047 16.864 1.00 98.44 364 ILE A N 1
ATOM 2761 C CA . ILE A 1 364 ? -0.559 8.509 18.229 1.00 98.44 364 ILE A CA 1
ATOM 2762 C C . ILE A 1 364 ? -1.384 9.798 18.181 1.00 98.44 364 ILE A C 1
ATOM 2764 O O . ILE A 1 364 ? -2.390 9.923 18.876 1.00 98.44 364 ILE A O 1
ATOM 2768 N N . SER A 1 365 ? -0.998 10.730 17.308 1.00 98.25 365 SER A N 1
ATOM 2769 C CA . SER A 1 365 ? -1.692 12.011 17.136 1.00 98.25 365 SER A CA 1
ATOM 2770 C C . SER A 1 365 ? -3.117 11.848 16.585 1.00 98.25 365 SER A C 1
ATOM 2772 O O . SER A 1 365 ? -3.988 12.675 16.851 1.00 98.25 365 SER A O 1
ATOM 2774 N N . ALA A 1 366 ? -3.375 10.768 15.843 1.00 97.88 366 ALA A N 1
ATOM 2775 C CA . ALA A 1 366 ? -4.672 10.445 15.257 1.00 97.88 366 ALA A CA 1
ATOM 2776 C C . ALA A 1 366 ? -5.605 9.659 16.202 1.00 97.88 366 ALA A C 1
ATOM 2778 O O . ALA A 1 366 ? -6.824 9.691 16.008 1.00 97.88 366 ALA A O 1
ATOM 2779 N N . LEU A 1 367 ? -5.071 8.991 17.236 1.00 97.00 367 LEU A N 1
ATOM 2780 C CA . LEU A 1 367 ? -5.850 8.151 18.161 1.00 97.00 367 LEU A CA 1
ATOM 2781 C C . LEU A 1 367 ? -7.082 8.858 18.749 1.00 97.00 367 LEU A C 1
ATOM 2783 O O . LEU A 1 367 ? -8.159 8.261 18.689 1.00 97.00 367 LEU A O 1
ATOM 2787 N N . PRO A 1 368 ? -7.009 10.117 19.236 1.00 96.50 368 PRO A N 1
ATOM 2788 C CA . PRO A 1 368 ? -8.184 10.779 19.800 1.00 96.50 368 PRO A CA 1
ATOM 2789 C C . PRO A 1 368 ? -9.321 10.961 18.788 1.00 96.50 368 PRO A C 1
ATOM 2791 O O . PRO A 1 368 ? -10.489 10.965 19.169 1.00 96.50 368 PRO A O 1
ATOM 2794 N N . ALA A 1 369 ? -9.006 11.126 17.498 1.00 96.06 369 ALA A N 1
ATOM 2795 C CA . ALA A 1 369 ? -10.013 11.241 16.446 1.00 96.06 369 ALA A CA 1
ATOM 2796 C C . ALA A 1 369 ? -10.647 9.880 16.124 1.00 96.06 369 ALA A C 1
ATOM 2798 O O . ALA A 1 369 ? -11.865 9.799 15.986 1.00 96.06 369 ALA A O 1
ATOM 2799 N N . ILE A 1 370 ? -9.834 8.820 16.069 1.00 95.56 370 ILE A N 1
ATOM 2800 C CA . ILE A 1 370 ? -10.288 7.445 15.809 1.00 95.56 370 ILE A CA 1
ATOM 2801 C C . ILE A 1 370 ? -11.172 6.944 16.959 1.00 95.56 370 ILE A C 1
ATOM 2803 O O . ILE A 1 370 ? -12.239 6.382 16.727 1.00 95.56 370 ILE A O 1
ATOM 2807 N N . GLN A 1 371 ? -10.774 7.197 18.208 1.00 93.06 371 GLN A N 1
ATOM 2808 C CA . GLN A 1 371 ? -11.508 6.761 19.401 1.00 93.06 371 GLN A CA 1
ATOM 2809 C C . GLN A 1 371 ? -12.927 7.343 19.474 1.00 93.06 371 GLN A C 1
ATOM 2811 O O . GLN A 1 371 ? -13.832 6.674 19.963 1.00 93.06 371 GLN A O 1
ATOM 2816 N N . ARG A 1 372 ? -13.159 8.544 18.923 1.00 92.81 372 ARG A N 1
ATOM 2817 C CA . ARG A 1 372 ? -14.500 9.159 18.845 1.00 92.81 372 ARG A CA 1
ATOM 2818 C C . ARG A 1 372 ? -15.470 8.409 17.934 1.00 92.81 372 ARG A C 1
ATOM 2820 O O . ARG A 1 372 ? -16.663 8.694 17.971 1.00 92.81 372 ARG A O 1
ATOM 2827 N N . TRP A 1 373 ? -14.988 7.504 17.083 1.00 92.81 373 TRP A N 1
ATOM 2828 C CA . TRP A 1 373 ? -15.857 6.693 16.227 1.00 92.81 373 TRP A CA 1
ATOM 2829 C C . TRP A 1 373 ? -16.500 5.529 16.971 1.00 92.81 373 TRP A C 1
ATOM 2831 O O . TRP A 1 373 ? -17.510 5.002 16.505 1.00 92.81 373 TRP A O 1
ATOM 2841 N N . PHE A 1 374 ? -15.927 5.127 18.103 1.00 88.12 374 PHE A N 1
ATOM 2842 C CA . PHE A 1 374 ? -16.464 4.055 18.920 1.00 88.12 374 PHE A CA 1
ATOM 2843 C C . PHE A 1 374 ? -17.438 4.628 19.955 1.00 88.12 374 PHE A C 1
ATOM 2845 O O . PHE A 1 374 ? -17.167 5.687 20.529 1.00 88.12 374 PHE A O 1
ATOM 2852 N N . PRO A 1 375 ? -18.575 3.957 20.210 1.00 77.19 375 PRO A N 1
ATOM 2853 C CA . PRO A 1 375 ? -19.458 4.336 21.302 1.00 77.19 375 PRO A CA 1
ATOM 2854 C C . PRO A 1 375 ? -18.664 4.344 22.611 1.00 77.19 375 PRO A C 1
ATOM 2856 O O . PRO A 1 375 ? -17.984 3.366 22.923 1.00 77.19 375 PRO A O 1
ATOM 2859 N N . GLN A 1 376 ? -18.739 5.429 23.384 1.00 65.19 376 GLN A N 1
ATOM 2860 C CA . GLN A 1 376 ? -18.224 5.393 24.751 1.00 65.19 376 GLN A CA 1
ATOM 2861 C C . GLN A 1 376 ? -19.021 4.346 25.528 1.00 65.19 376 GLN A C 1
ATOM 2863 O O . GLN A 1 376 ? -20.253 4.339 25.472 1.00 65.19 376 GLN A O 1
ATOM 2868 N N . ALA A 1 377 ? -18.324 3.460 26.242 1.00 54.81 377 ALA A N 1
ATOM 2869 C CA . ALA A 1 377 ? -18.977 2.597 27.211 1.00 54.81 377 ALA A CA 1
ATOM 2870 C C . ALA A 1 377 ? -19.768 3.493 28.174 1.00 54.81 377 ALA A C 1
ATOM 2872 O O . ALA A 1 377 ? -19.218 4.458 28.712 1.00 54.81 377 ALA A O 1
ATOM 2873 N N . ALA A 1 378 ? -21.061 3.210 28.350 1.00 49.25 378 ALA A N 1
ATOM 2874 C CA . ALA A 1 378 ? -21.844 3.883 29.375 1.00 49.25 378 ALA A CA 1
ATOM 2875 C C . ALA A 1 378 ? -21.104 3.725 30.716 1.00 49.25 378 ALA A C 1
ATOM 2877 O O . ALA A 1 378 ? -20.604 2.627 30.989 1.00 49.25 378 ALA A O 1
ATOM 2878 N N . PRO A 1 379 ? -20.985 4.785 31.537 1.00 47.12 379 PRO A N 1
ATOM 2879 C CA . PRO A 1 379 ? -20.398 4.640 32.859 1.00 47.12 379 PRO A CA 1
ATOM 2880 C C . PRO A 1 379 ? -21.146 3.528 33.597 1.00 47.12 379 PRO A C 1
ATOM 2882 O O . PRO A 1 379 ? -22.379 3.478 33.551 1.00 47.12 379 PRO A O 1
ATOM 2885 N N . ALA A 1 380 ? -20.396 2.614 34.223 1.00 44.59 380 ALA A N 1
ATOM 2886 C CA . ALA A 1 380 ? -20.979 1.558 35.038 1.00 44.59 380 ALA A CA 1
ATOM 2887 C C . ALA A 1 380 ? -21.975 2.197 36.022 1.00 44.59 380 ALA A C 1
ATOM 2889 O O . ALA A 1 380 ? -21.650 3.246 36.592 1.00 44.59 380 ALA A O 1
ATOM 2890 N N . PRO A 1 381 ? -23.189 1.638 36.189 1.00 49.09 381 PRO A N 1
ATOM 2891 C CA . PRO A 1 381 ? -24.131 2.170 37.158 1.00 49.09 381 PRO A CA 1
ATOM 2892 C C . PRO A 1 381 ? -23.423 2.207 38.508 1.00 49.09 381 PRO A C 1
ATOM 2894 O O . PRO A 1 381 ? -22.913 1.185 38.964 1.00 49.09 381 PRO A O 1
ATOM 2897 N N . ALA A 1 382 ? -23.326 3.404 39.089 1.00 51.62 382 ALA A N 1
ATOM 2898 C CA . ALA A 1 382 ? -22.747 3.589 40.406 1.00 51.62 382 ALA A CA 1
ATOM 2899 C C . ALA A 1 382 ? -23.449 2.614 41.354 1.00 51.62 382 ALA A C 1
ATOM 2901 O O . ALA A 1 382 ? -24.670 2.693 41.513 1.00 51.62 382 ALA A O 1
ATOM 2902 N N . GLU A 1 383 ? -22.697 1.671 41.923 1.00 44.91 383 GLU A N 1
ATOM 2903 C CA . GLU A 1 383 ? -23.203 0.822 42.991 1.00 44.91 383 GLU A CA 1
ATOM 2904 C C . GLU A 1 383 ? -23.741 1.748 44.081 1.00 44.91 383 GLU A C 1
ATOM 2906 O O . GLU A 1 383 ? -22.998 2.478 44.740 1.00 44.91 383 GLU A O 1
ATOM 2911 N N . LEU A 1 384 ? -25.067 1.766 44.214 1.00 48.28 384 LEU A N 1
ATOM 2912 C CA . LEU A 1 384 ? -25.754 2.373 45.337 1.00 48.28 384 LEU A CA 1
ATOM 2913 C C . LEU A 1 384 ? -25.292 1.619 46.582 1.00 48.28 384 LEU A C 1
ATOM 2915 O O . LEU A 1 384 ? -25.812 0.550 46.897 1.00 48.28 384 LEU A O 1
ATOM 2919 N N . MET A 1 385 ? -24.289 2.169 47.263 1.00 46.88 385 MET A N 1
ATOM 2920 C CA . MET A 1 385 ? -23.898 1.725 48.593 1.00 46.88 385 MET A CA 1
ATOM 2921 C C . MET A 1 385 ? -25.148 1.778 49.486 1.00 46.88 385 MET A C 1
ATOM 2923 O O . MET A 1 385 ? -25.774 2.842 49.575 1.00 46.88 385 MET A O 1
ATOM 2927 N N . PRO A 1 386 ? -25.565 0.660 50.108 1.00 50.06 386 PRO A N 1
ATOM 2928 C CA . PRO A 1 386 ? -26.728 0.651 50.979 1.00 50.06 386 PRO A CA 1
ATOM 2929 C C . PRO A 1 386 ? -26.503 1.625 52.138 1.00 50.06 386 PRO A C 1
ATOM 2931 O O . PRO A 1 386 ? -25.457 1.627 52.787 1.00 50.06 386 PRO A O 1
ATOM 2934 N N . GLY A 1 387 ? -27.485 2.506 52.322 1.00 45.47 387 GLY A N 1
ATOM 2935 C CA . GLY A 1 387 ? -27.386 3.690 53.159 1.00 45.47 387 GLY A CA 1
ATOM 2936 C C . GLY A 1 387 ? -27.028 3.399 54.613 1.00 45.47 387 GLY A C 1
ATOM 2937 O O . GLY A 1 387 ? -27.559 2.492 55.250 1.00 45.47 387 GLY A O 1
ATOM 2938 N N . SER A 1 388 ? -26.168 4.256 55.155 1.00 43.09 388 SER A N 1
ATOM 2939 C CA . SER A 1 388 ? -26.034 4.474 56.587 1.00 43.09 388 SER A CA 1
ATOM 2940 C C . SER A 1 388 ? -27.349 5.041 57.128 1.00 43.09 388 SER A C 1
ATOM 2942 O O . SER A 1 388 ? -27.710 6.181 56.826 1.00 43.09 388 SER A O 1
ATOM 2944 N N . ILE A 1 389 ? -28.066 4.243 57.912 1.00 46.72 389 ILE A N 1
ATOM 2945 C CA . ILE A 1 389 ? -29.174 4.704 58.751 1.00 46.72 389 ILE A CA 1
ATOM 2946 C C . ILE A 1 389 ? -28.567 5.581 59.863 1.00 46.72 389 ILE A C 1
ATOM 2948 O O . ILE A 1 389 ? -27.701 5.083 60.586 1.00 46.72 389 ILE A O 1
ATOM 2952 N N . PRO A 1 390 ? -28.952 6.862 60.012 1.00 49.44 390 PRO A N 1
ATOM 2953 C CA . PRO A 1 390 ? -28.533 7.652 61.163 1.00 49.44 390 PRO A CA 1
ATOM 2954 C C . PRO A 1 390 ? -29.282 7.177 62.417 1.00 49.44 390 PRO A C 1
ATOM 2956 O O . PRO A 1 390 ? -30.499 6.984 62.372 1.00 49.44 390 PRO A O 1
ATOM 2959 N N . ALA A 1 391 ? -28.526 6.960 63.495 1.00 55.31 391 ALA A N 1
ATOM 2960 C CA . ALA A 1 391 ? -29.022 6.640 64.833 1.00 55.31 391 ALA A CA 1
ATOM 2961 C C . ALA A 1 391 ? -29.521 7.886 65.574 1.00 55.31 391 ALA A C 1
ATOM 2963 O O . ALA A 1 391 ? -28.961 8.981 65.318 1.00 55.31 391 ALA A O 1
#

Radi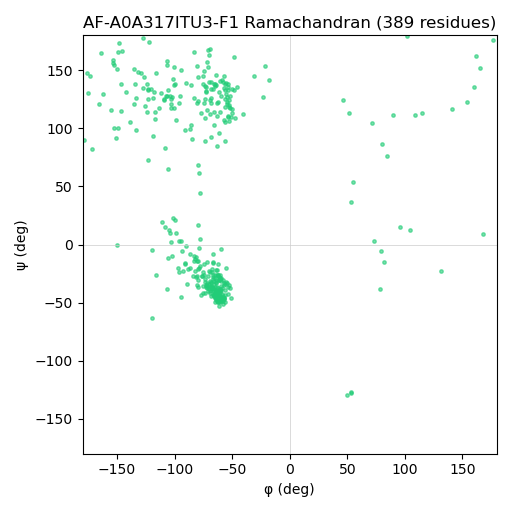us of gyration: 36.8 Å; Cα contacts (8 Å, |Δi|>4): 587; chains: 1; bounding box: 129×76×116 Å

Foldseek 3Di:
DDDDDDDDDDDDDDDDDDDDDDDDDDDDDDDDDDDDDDDDPPPPPPDPDDDDPPVVVVVVPPDDDPPVVVVVVVVVVVVVPDDDDPVPPVVVVVVVVVVVVVVVVVPPDPPPPPPPPPPPDFFAEEEWEFAFALLLLLVLLLQQLCVVVVPDHQAYEYFASGQLVRQLVQQPFHSVLNLVLLLPDDPVQQWDADPDPQAGTEGPSVVVSSVVRGNDFWQCNTNHWYKAWWAFPVPRDIDIDTDTDGSSQRNSLSNQAGHHHGFGDDPVTTIHHRLSNPRIVLVVSVVSPGPAYEYEDAQDADPDDDDDDPVSVSVNVSSVVSVVCVVVNVVSHPHYQYFPCHPPDSNPSNCSVVSSVSSNVSSVVCVVVSVVSGDDDDPDPPPPDPDDDDD

Nearest PDB structures (foldseek):
  5fya-assembly1_A  TM=8.683E-01  e=1.905E-21  Pseudomonas aeruginosa PAO1
  5fya-assembly1_B  TM=8.581E-01  e=2.558E-21  Pseudomonas aeruginosa PAO1
  5fqu-assembly1_B  TM=8.550E-01  e=9.296E-20  Pseudomonas aeruginosa PAO1
  5fqu-assembly1_A  TM=8.487E-01  e=1.177E-19  Pseudomonas aeruginosa PAO1
  4kyi-assembly1_A  TM=6.770E-01  e=1.873E-07  Legionella pneumophila subsp. pneumophila str. Philadelphia 1

Sequence (391 aa):
MPAHRCVRHPGARRSSAHCPAHSACGAIARFRQYRKTPARQEVVLSAPRKGPIRETWRRICTSVSLEAILRRNYSAQRAVKRGNGEGGVMKAAQRMGSFFRALRRLARPPAELLAPAVPAVPPKIGLALGGGFARGIAHAGVLKIFEQNQIPIHCITGVSAGSIVAAAYASGATPLEIARAGCAMRFGDVGRWSLGRMGFVASERMKKFLERLLKNYRFEEMQIPLGVLATDLASGAPVAFHGSGDVFLPIRASCAYPGLFHPVRWDSRLLVDGAMSMEIPARLARLLGATRVISVHLPANGAGTLPSNVFQVVNRCFQILQSRTEESWRTDTDLVISPEVNGIHWDAFDCGPELLKAGETAAISALPAIQRWFPQAAPAPAELMPGSIPA

Solvent-accessible surface area (backbone atoms only — not comparable to full-atom values): 22725 Å² total; per-residue (Å²): 136,82,90,82,86,85,90,83,85,84,90,85,89,87,85,79,88,84,84,84,89,87,86,82,86,83,85,88,79,89,80,81,91,77,93,71,88,83,77,87,77,79,79,74,82,73,73,80,79,88,73,76,72,68,61,65,57,57,70,70,68,75,74,82,70,67,66,64,56,56,58,52,54,61,58,56,64,63,62,77,77,67,84,90,64,90,75,54,63,61,60,51,53,57,53,51,58,52,49,56,53,51,48,57,68,70,64,55,73,74,78,73,75,76,66,77,75,72,77,76,77,79,70,34,28,8,36,11,24,16,36,40,53,37,54,29,28,15,56,27,15,29,49,42,45,29,61,78,67,69,56,72,68,60,22,34,10,6,7,24,37,11,19,54,54,32,49,21,45,20,26,66,36,49,38,64,56,53,32,51,52,43,37,69,48,52,71,73,49,36,35,41,86,42,97,48,98,68,20,42,22,44,54,76,41,35,52,64,50,45,66,73,54,34,73,45,60,36,33,68,65,30,81,26,53,39,37,32,29,19,11,31,65,88,78,54,44,73,42,79,45,55,70,60,53,69,45,58,64,49,42,53,16,6,50,8,39,81,77,42,23,37,58,34,77,54,86,99,43,44,22,21,20,6,54,80,51,42,47,37,34,24,57,57,19,43,75,70,63,28,74,36,28,38,30,40,44,55,73,79,80,70,90,83,74,81,65,87,47,72,58,49,45,53,53,50,53,50,51,55,50,44,70,71,51,46,66,68,37,49,75,48,38,77,42,78,39,59,34,74,53,75,88,60,54,57,80,45,18,84,48,29,71,60,31,26,49,23,9,29,54,31,36,61,72,42,44,72,66,57,56,68,66,49,83,76,77,75,77,74,78,77,78,78,73,82,77,84,77,83,130

pLDDT: mean 73.54, std 26.66, range [22.98, 98.88]

Mean predicted aligned error: 17.17 Å